Protein AF-0000000074311046 (afdb_homodimer)

Foldseek 3Di:
DPDPDDPPPPPPPPPPPPVPQDAAEAEDEFFAKDKAWDFDPDDFQKKWKWFPPPHTDTAKMAGPVVRDIDGDPQKDQPDPVVRRIRMIMRHTHHQVNFGKMFMDTNNHTDHIYGYHYHHAAEDEEEAQAKDKAWWFDDLPPDWAWKFKDFPRHTAWIAGPVPATDGPDPVQVVFWHADPVCSVVRTGIIIGGRDDQVNFGKMWMAIDVNPDGTVPGIYGYHYHYPPPPPPPPD/DPDPDDPPPPPPPPPPPPVPQDAAEAEDEFFAKDKAWDFDPDDFQKKWKWFPPPHTDTAKMAGPVVRDIDGDPQKDQDDPVVRRIRMIMRHTHHQVNFGKMFMATNNHTDHIYGYHYHHAAEDEEEAQAKDKAWWFDDLPPDWAWKFKDFPRHTAWIAGPVPATDGPDPVQRVFWHADPVCSVVRTGMIIGGRDDQVNFGKMWMAIDVNPDGTVPGIYGYHYDYPPPPPPPPD

Secondary structure (DSSP, 8-state):
----------------------PEEEEEETT--EEE--B--S--SEEEEEEEESS-EEEEEEETTTTEEEE-TTEEE-S-GGGTB--EEESS--GGG-EEEEEEETTEEEEEEEEEEE-PEEEEEETT--EEE--B---SSS--EEEEEETTEEEEEEETTTEEEESSHHHHTTEE--HHHHHHTB-PEEESS--GGG-EEEEEEETTTTEE-BSS-EEEEEE----------/-----------------------EEEEEETT--EEE--B--S--SEEEEEEEESS-EEEEEEETTTTEEEE-TTEEE-S-GGGTB--EEESS--GGG-EEEEEEETTEEEEEEEEEEE-PEEEEEETT--EEE--B---SSS--EEEEEETTEEEEEEETTTEEEESSHHHHTTEE--HHHHHHTB-PEEESS--GGG-EEEEEEETTTTEE-BSS-EEEEEE----------

pLDDT: mean 87.33, std 15.55, range [30.34, 98.06]

InterPro domains:
  IPR003598 Immunoglobulin subtype 2 [SM00408] (29-110)
  IPR003598 Immunoglobulin subtype 2 [SM00408] (126-211)
  IPR003599 Immunoglobulin domain subtype [SM00409] (23-118)
  IPR003599 Immunoglobulin domain subtype [SM00409] (120-223)
  IPR007110 Immunoglobulin-like domain [PS50835] (7-103)
  IPR007110 Immunoglobulin-like domain [PS50835] (108-221)
  IPR013106 Immunoglobulin V-set domain [PF07686] (31-109)
  IPR013106 Immunoglobulin V-set domain [PF07686] (119-222)
  IPR013106 Immunoglobulin V-set domain [SM00406] (33-105)
  IPR013106 Immunoglobulin V-set domain [SM00406] (130-206)
  IPR013783 Immunoglobulin-like fold [G3DSA:2.60.40.10] (27-118)
  IPR013783 Immunoglobulin-like fold [G3DSA:2.60.40.10] (119-232)
  IPR036179 Immunoglobulin-like domain superfamily [SSF48726] (29-107)
  IPR036179 Immunoglobulin-like domain superfamily [SSF48726] (119-220)
  IPR051713 T-cell Activation and Immune Regulation Protein [PTHR25466] (122-226)

Sequence (466 aa):
MKSPLIPDIAVIVSLLTLQCQAFIIREIIVNEPLTLPCTCPGNCSVVQWTRFIPSKALIAEIRTCHSEQHCQERFAVSGDTSRGNFSLTISSVAYNDAGSYRCSCNGTSVTEVKLKVFVPTVVKAFEGENVTLPCYGDTQKDVKDVKWKKAGQKVLLYTHANRSVTTDEASESRFLMSVEGFLDGDLSLHISSVHLSDAGLYRCLIRDESQDGEPRAVLLKVEGKYIPYSNGTMKSPLIPDIAVIVSLLTLQCQAFIIREIIVNEPLTLPCTCPGNCSVVQWTRFIPSKALIAEIRTCHSEQHCQERFAVSGDTSRGNFSLTISSVAYNDAGSYRCSCNGTSVTEVKLKVFVPTVVKAFEGENVTLPCYGDTQKDVKDVKWKKAGQKVLLYTHANRSVTTDEASESRFLMSVEGFLDGDLSLHISSVHLSDAGLYRCLIRDESQDGEPRAVLLKVEGKYIPYSNGT

Solvent-accessible surface area (backbone atoms only — not comparable to full-atom values): 25681 Å² total; per-residue (Å²): 134,84,75,81,77,76,78,81,77,78,76,76,74,75,74,75,71,73,72,73,74,71,70,43,79,44,80,46,48,55,66,37,63,48,73,47,79,36,70,44,78,73,92,55,54,35,39,36,34,32,30,61,32,90,54,77,43,82,44,33,42,36,32,58,86,72,72,42,75,49,56,43,89,59,43,40,74,70,41,59,59,92,76,21,24,59,17,40,30,33,63,49,33,40,53,55,64,37,29,31,34,34,35,22,45,66,82,38,78,71,36,41,35,37,38,46,58,43,73,58,42,70,45,80,44,47,48,58,38,71,46,74,47,73,22,27,48,76,45,87,70,86,49,60,36,41,37,32,26,46,80,85,36,72,50,33,38,33,30,84,88,69,38,64,41,46,71,45,79,85,39,51,87,28,50,41,60,51,69,72,32,39,77,32,8,35,61,30,42,34,34,50,49,35,46,66,81,66,40,42,49,32,35,40,22,30,52,86,64,74,35,72,25,44,51,55,27,35,35,37,45,50,39,76,72,79,69,74,73,72,74,80,120,135,85,77,81,79,75,78,82,76,77,77,77,76,75,72,74,70,73,74,71,76,72,70,43,78,44,79,46,49,55,66,37,62,48,73,48,78,36,70,43,78,72,91,53,55,35,38,36,35,32,29,60,32,90,54,77,42,82,43,32,40,37,32,58,85,72,73,42,76,49,56,42,90,61,44,41,75,71,39,58,57,94,76,21,23,59,17,39,31,32,62,49,34,41,51,54,64,37,29,30,33,35,34,23,44,65,84,39,78,73,37,40,36,36,36,45,55,43,73,58,42,70,44,80,44,48,47,59,39,72,48,73,47,74,23,28,47,76,43,86,69,86,48,60,36,39,38,32,25,46,81,85,38,70,49,33,39,33,32,85,87,67,38,63,42,45,72,47,78,86,38,50,87,28,50,40,60,50,70,71,32,39,76,31,8,35,60,29,42,32,34,50,48,34,47,67,83,65,39,42,49,33,33,40,25,29,53,87,64,74,35,71,24,43,51,57,28,34,34,37,45,49,38,76,71,78,69,74,73,70,74,80,120

Structure (mmCIF, N/CA/C/O backbone):
data_AF-0000000074311046-model_v1
#
loop_
_entity.id
_entity.type
_entity.pdbx_description
1 polymer 'Ig-like domain-containing protein'
#
loop_
_atom_site.group_PDB
_atom_site.id
_atom_site.type_symbol
_atom_site.label_atom_id
_atom_site.label_alt_id
_atom_site.label_comp_id
_atom_site.label_asym_id
_atom_site.label_entity_id
_atom_site.label_seq_id
_atom_site.pdbx_PDB_ins_code
_atom_site.Cartn_x
_atom_site.Cartn_y
_atom_site.Cartn_z
_atom_site.occupancy
_atom_site.B_iso_or_equiv
_atom_site.auth_seq_id
_atom_site.auth_comp_id
_atom_site.auth_asym_id
_atom_site.auth_atom_id
_atom_site.pdbx_PDB_model_num
ATOM 1 N N . MET A 1 1 ? 10.969 70.062 -48.469 1 33.25 1 MET A N 1
ATOM 2 C CA . MET A 1 1 ? 10.016 69.062 -48.094 1 33.25 1 MET A CA 1
ATOM 3 C C . MET A 1 1 ? 10.531 68.25 -46.906 1 33.25 1 MET A C 1
ATOM 5 O O . MET A 1 1 ? 11.539 67.5 -47 1 33.25 1 MET A O 1
ATOM 9 N N . LYS A 1 2 ? 10.398 68.938 -45.656 1 48.09 2 LYS A N 1
ATOM 10 C CA . LYS A 1 2 ? 10.75 68.375 -44.344 1 48.09 2 LYS A CA 1
ATOM 11 C C . LYS A 1 2 ? 10.031 67.062 -44.062 1 48.09 2 LYS A C 1
ATOM 13 O O . LYS A 1 2 ? 8.812 67 -44.188 1 48.09 2 LYS A O 1
ATOM 18 N N . SER A 1 3 ? 10.727 65.938 -44.219 1 47 3 SER A N 1
ATOM 19 C CA . SER A 1 3 ? 10.219 64.625 -43.938 1 47 3 SER A CA 1
ATOM 20 C C . SER A 1 3 ? 9.758 64.5 -42.469 1 47 3 SER A C 1
ATOM 22 O O . SER A 1 3 ? 10.461 64.875 -41.562 1 47 3 SER A O 1
ATOM 24 N N . PRO A 1 4 ? 8.422 64.375 -42.25 1 51.34 4 PRO A N 1
ATOM 25 C CA . PRO A 1 4 ? 7.91 64.25 -40.875 1 51.34 4 PRO A CA 1
ATOM 26 C C . PRO A 1 4 ? 8.5 63 -40.156 1 51.34 4 PRO A C 1
ATOM 28 O O . PRO A 1 4 ? 8.664 61.938 -40.781 1 51.34 4 PRO A O 1
ATOM 31 N N . LEU A 1 5 ? 9.383 63.219 -39.156 1 47.22 5 LEU A N 1
ATOM 32 C CA . LEU A 1 5 ? 9.977 62.25 -38.25 1 47.22 5 LEU A CA 1
ATOM 33 C C . LEU A 1 5 ? 8.898 61.375 -37.625 1 47.22 5 LEU A C 1
ATOM 35 O O . LEU A 1 5 ? 7.898 61.906 -37.125 1 47.22 5 LEU A O 1
ATOM 39 N N . ILE A 1 6 ? 8.703 60.094 -38.094 1 54.41 6 ILE A N 1
ATOM 40 C CA . ILE A 1 6 ? 7.852 59.062 -37.5 1 54.41 6 ILE A CA 1
ATOM 41 C C . ILE A 1 6 ? 8.172 58.938 -36.031 1 54.41 6 ILE A C 1
ATOM 43 O O . ILE A 1 6 ? 9.328 58.75 -35.625 1 54.41 6 ILE A O 1
ATOM 47 N N . PRO A 1 7 ? 7.238 59.344 -35.125 1 48.5 7 PRO A N 1
ATOM 48 C CA . PRO A 1 7 ? 7.508 59.188 -33.719 1 48.5 7 PRO A CA 1
ATOM 49 C C . PRO A 1 7 ? 7.797 57.719 -33.344 1 48.5 7 PRO A C 1
ATOM 51 O O . PRO A 1 7 ? 7.297 56.812 -34 1 48.5 7 PRO A O 1
ATOM 54 N N . ASP A 1 8 ? 8.906 57.375 -32.781 1 50.78 8 ASP A N 1
ATOM 55 C CA . ASP A 1 8 ? 9.32 56.094 -32.219 1 50.78 8 ASP A CA 1
ATOM 56 C C . ASP A 1 8 ? 8.273 55.594 -31.219 1 50.78 8 ASP A C 1
ATOM 58 O O . ASP A 1 8 ? 7.988 56.219 -30.219 1 50.78 8 ASP A O 1
ATOM 62 N N . ILE A 1 9 ? 7.277 54.812 -31.75 1 48.59 9 ILE A N 1
ATOM 63 C CA . ILE A 1 9 ? 6.355 54.125 -30.859 1 48.59 9 ILE A CA 1
ATOM 64 C C . ILE A 1 9 ? 7.141 53.188 -29.938 1 48.59 9 ILE A C 1
ATOM 66 O O . ILE A 1 9 ? 7.773 52.219 -30.406 1 48.59 9 ILE A O 1
ATOM 70 N N . ALA A 1 10 ? 7.512 53.562 -28.75 1 48.59 10 ALA A N 1
ATOM 71 C CA . ALA A 1 10 ? 8 52.656 -27.703 1 48.59 10 ALA A CA 1
ATOM 72 C C . ALA A 1 10 ? 6.984 51.562 -27.391 1 48.59 10 ALA A C 1
ATOM 74 O O . ALA A 1 10 ? 5.902 51.844 -26.875 1 48.59 10 ALA A O 1
ATOM 75 N N . VAL A 1 11 ? 7.016 50.406 -28.062 1 48.12 11 VAL A N 1
ATOM 76 C CA . VAL A 1 11 ? 6.258 49.219 -27.656 1 48.12 11 VAL A CA 1
ATOM 77 C C . VAL A 1 11 ? 6.695 48.781 -26.266 1 48.12 11 VAL A C 1
ATOM 79 O O . VAL A 1 11 ? 7.836 48.344 -26.078 1 48.12 11 VAL A O 1
ATOM 82 N N . ILE A 1 12 ? 6.09 49.375 -25.281 1 47.66 12 ILE A N 1
ATOM 83 C CA . ILE A 1 12 ? 6.305 48.812 -23.953 1 47.66 12 ILE A CA 1
ATOM 84 C C . ILE A 1 12 ? 5.801 47.344 -23.922 1 47.66 12 ILE A C 1
ATOM 86 O O . ILE A 1 12 ? 4.602 47.125 -24.047 1 47.66 12 ILE A O 1
ATOM 90 N N . VAL A 1 13 ? 6.57 46.375 -24.297 1 48.84 13 VAL A N 1
ATOM 91 C CA . VAL A 1 13 ? 6.27 44.969 -24 1 48.84 13 VAL A CA 1
ATOM 92 C C . VAL A 1 13 ? 6.148 44.781 -22.5 1 48.84 13 VAL A C 1
ATOM 94 O O . VAL A 1 13 ? 7.137 44.906 -21.766 1 48.84 13 VAL A O 1
ATOM 97 N N . SER A 1 14 ? 5 45.062 -21.906 1 46.53 14 SER A N 1
ATOM 98 C CA . SER A 1 14 ? 4.785 44.594 -20.547 1 46.53 14 SER A CA 1
ATOM 99 C C . SER A 1 14 ? 5 43.094 -20.438 1 46.53 14 SER A C 1
ATOM 101 O O . SER A 1 14 ? 4.219 42.312 -20.984 1 46.53 14 SER A O 1
ATOM 103 N N . LEU A 1 15 ? 6.207 42.688 -20.281 1 44.47 15 LEU A N 1
ATOM 104 C CA . LEU A 1 15 ? 6.414 41.312 -19.875 1 44.47 15 LEU A CA 1
ATOM 105 C C . LEU A 1 15 ? 5.578 40.969 -18.641 1 44.47 15 LEU A C 1
ATOM 107 O O . LEU A 1 15 ? 5.895 41.406 -17.531 1 44.47 15 LEU A O 1
ATOM 111 N N . LEU A 1 16 ? 4.281 40.781 -18.781 1 44.44 16 LEU A N 1
ATOM 112 C CA . LEU A 1 16 ? 3.582 40.094 -17.719 1 44.44 16 LEU A CA 1
ATOM 113 C C . LEU A 1 16 ? 4.379 38.875 -17.25 1 44.44 16 LEU A C 1
ATOM 115 O O . LEU A 1 16 ? 4.496 37.875 -17.984 1 44.44 16 LEU A O 1
ATOM 119 N N . THR A 1 17 ? 5.441 39.125 -16.516 1 48.66 17 THR A N 1
ATOM 120 C CA . THR A 1 17 ? 6.047 37.969 -15.859 1 48.66 17 THR A CA 1
ATOM 121 C C . THR A 1 17 ? 4.992 37.156 -15.109 1 48.66 17 THR A C 1
ATOM 123 O O . THR A 1 17 ? 4.363 37.656 -14.18 1 48.66 17 THR A O 1
ATOM 126 N N . LEU A 1 18 ? 4.176 36.375 -15.781 1 48.62 18 LEU A N 1
ATOM 127 C CA . LEU A 1 18 ? 3.479 35.312 -15.07 1 48.62 18 LEU A CA 1
ATOM 128 C C . LEU A 1 18 ? 4.398 34.625 -14.055 1 48.62 18 LEU A C 1
ATOM 130 O O . LEU A 1 18 ? 5.324 33.906 -14.43 1 48.62 18 LEU A O 1
ATOM 134 N N . GLN A 1 19 ? 4.734 35.312 -12.969 1 48.91 19 GLN A N 1
ATOM 135 C CA . GLN A 1 19 ? 5.422 34.625 -11.883 1 48.91 19 GLN A CA 1
ATOM 136 C C . GLN A 1 19 ? 4.809 33.25 -11.617 1 48.91 19 GLN A C 1
ATOM 138 O O . GLN A 1 19 ? 3.662 33.156 -11.18 1 48.91 19 GLN A O 1
ATOM 143 N N . CYS A 1 20 ? 5.023 32.344 -12.398 1 52.97 20 CYS A N 1
ATOM 144 C CA . CYS A 1 20 ? 4.629 30.953 -12.117 1 52.97 20 CYS A CA 1
ATOM 145 C C . CYS A 1 20 ? 5.012 30.562 -10.688 1 52.97 20 CYS A C 1
ATOM 147 O O . CYS A 1 20 ? 6.195 30.469 -10.367 1 52.97 20 CYS A O 1
ATOM 149 N N . GLN A 1 21 ? 4.352 31.125 -9.672 1 59.69 21 GLN A N 1
ATOM 150 C CA . GLN A 1 21 ? 4.617 30.672 -8.305 1 59.69 21 GLN A CA 1
ATOM 151 C C . GLN A 1 21 ? 4.812 29.156 -8.25 1 59.69 21 GLN A C 1
ATOM 153 O O . GLN A 1 21 ? 4 28.406 -8.789 1 59.69 21 GLN A O 1
ATOM 158 N N . ALA A 1 22 ? 5.977 28.703 -8.109 1 67.06 22 ALA A N 1
ATOM 159 C CA . ALA A 1 22 ? 6.379 27.297 -8.07 1 67.06 22 ALA A CA 1
ATOM 160 C C . ALA A 1 22 ? 5.664 26.562 -6.941 1 67.06 22 ALA A C 1
ATOM 162 O O . ALA A 1 22 ? 5.523 27.078 -5.836 1 67.06 22 ALA A O 1
ATOM 163 N N . PHE A 1 23 ? 4.789 25.578 -7.188 1 81.31 23 PHE A N 1
ATOM 164 C CA . PHE A 1 23 ? 4.145 24.688 -6.234 1 81.31 23 PHE A CA 1
ATOM 165 C C . PHE A 1 23 ? 5.168 23.797 -5.543 1 81.31 23 PHE A C 1
ATOM 167 O O . PHE A 1 23 ? 6.145 23.375 -6.168 1 81.31 23 PHE A O 1
ATOM 174 N N . ILE A 1 24 ? 5.238 23.953 -4.246 1 90.62 24 ILE A N 1
ATOM 175 C CA . ILE A 1 24 ? 6.066 23.062 -3.434 1 90.62 24 ILE A CA 1
ATOM 176 C C . ILE A 1 24 ? 5.305 21.781 -3.137 1 90.62 24 ILE A C 1
ATOM 178 O O . ILE A 1 24 ? 4.102 21.812 -2.865 1 90.62 24 ILE A O 1
ATOM 182 N N . ILE A 1 25 ? 5.93 20.641 -3.404 1 92.19 25 ILE A N 1
ATOM 183 C CA . ILE A 1 25 ? 5.328 19.359 -3.062 1 92.19 25 ILE A CA 1
ATOM 184 C C . ILE A 1 25 ? 5.824 18.906 -1.69 1 92.19 25 ILE A C 1
ATOM 186 O O . ILE A 1 25 ? 7.027 18.906 -1.425 1 92.19 25 ILE A O 1
ATOM 190 N N . ARG A 1 26 ? 4.914 18.609 -0.817 1 94.69 26 ARG A N 1
ATOM 191 C CA . ARG A 1 26 ? 5.219 18.047 0.498 1 94.69 26 ARG A CA 1
ATOM 192 C C . ARG A 1 26 ? 4.621 16.656 0.659 1 94.69 26 ARG A C 1
ATOM 194 O O . ARG A 1 26 ? 3.445 16.438 0.358 1 94.69 26 ARG A O 1
ATOM 201 N N . GLU A 1 27 ? 5.473 15.711 1.068 1 91.5 27 GLU A N 1
ATOM 202 C CA . GLU A 1 27 ? 5.012 14.344 1.308 1 91.5 27 GLU A CA 1
ATOM 203 C C . GLU A 1 27 ? 5.102 13.984 2.787 1 91.5 27 GLU A C 1
ATOM 205 O O . GLU A 1 27 ? 6.066 14.344 3.465 1 91.5 27 GLU A O 1
ATOM 210 N N . ILE A 1 28 ? 4.012 13.312 3.27 1 94.5 28 ILE A N 1
ATOM 211 C CA . ILE A 1 28 ? 3.977 12.93 4.676 1 94.5 28 ILE A CA 1
ATOM 212 C C . ILE A 1 28 ? 3.141 11.664 4.844 1 94.5 28 ILE A C 1
ATOM 214 O O . ILE A 1 28 ? 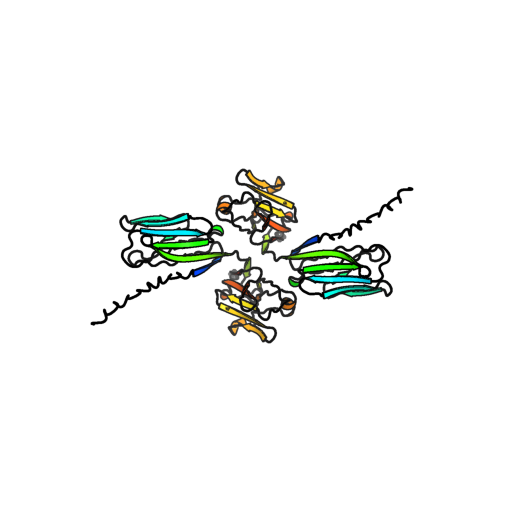2.289 11.359 4.004 1 94.5 28 ILE A O 1
ATOM 218 N N . ILE A 1 29 ? 3.439 10.867 5.816 1 94.5 29 ILE A N 1
ATOM 219 C CA . ILE A 1 29 ? 2.596 9.719 6.129 1 94.5 29 ILE A CA 1
ATOM 220 C C . ILE A 1 29 ? 1.445 10.148 7.035 1 94.5 29 ILE A C 1
ATOM 222 O O . ILE A 1 29 ? 1.534 11.18 7.711 1 94.5 29 ILE A O 1
ATOM 226 N N . VAL A 1 30 ? 0.422 9.391 7.055 1 96.62 30 VAL A N 1
ATOM 227 C CA . VAL A 1 30 ? -0.737 9.68 7.895 1 96.62 30 VAL A CA 1
ATOM 228 C C . VAL A 1 30 ? -0.317 9.719 9.359 1 96.62 30 VAL A C 1
ATOM 230 O O . VAL A 1 30 ? 0.633 9.039 9.758 1 96.62 30 VAL A O 1
ATOM 233 N N . ASN A 1 31 ? -1.018 10.547 10.172 1 95.06 31 ASN A N 1
ATOM 234 C CA . ASN A 1 31 ? -0.972 10.617 11.625 1 95.06 31 ASN A CA 1
ATOM 235 C C . ASN A 1 31 ? 0.316 11.281 12.109 1 95.06 31 ASN A C 1
ATOM 237 O O . ASN A 1 31 ? 0.605 11.273 13.312 1 95.06 31 ASN A O 1
ATOM 241 N N . GLU A 1 32 ? 1.146 11.766 11.219 1 94.88 32 GLU A N 1
ATOM 242 C CA . GLU A 1 32 ? 2.336 12.523 11.594 1 94.88 32 GLU A CA 1
ATOM 243 C C . GLU A 1 32 ? 2.08 14.023 11.516 1 94.88 32 GLU A C 1
ATOM 245 O O . GLU A 1 32 ? 1.225 14.477 10.75 1 94.88 32 GLU A O 1
ATOM 250 N N . PRO A 1 33 ? 2.771 14.781 12.336 1 96.62 33 PRO A N 1
ATOM 251 C CA . PRO A 1 33 ? 2.627 16.234 12.242 1 96.62 33 PRO A CA 1
ATOM 252 C C . PRO A 1 33 ? 3.355 16.828 11.039 1 96.62 33 PRO A C 1
ATOM 254 O O . PRO A 1 33 ? 4.285 16.219 10.508 1 96.62 33 PRO A O 1
ATOM 257 N N . LEU A 1 34 ? 2.891 18.062 10.648 1 96.81 34 LEU A N 1
ATOM 258 C CA . LEU A 1 34 ? 3.484 18.719 9.492 1 96.81 34 LEU A CA 1
ATOM 259 C C . LEU A 1 34 ? 3.332 20.234 9.602 1 96.81 34 LEU A C 1
ATOM 261 O O . LEU A 1 34 ? 2.33 20.734 10.125 1 96.81 34 LEU A O 1
ATOM 265 N N . THR A 1 35 ? 4.332 20.906 9.125 1 97 35 THR A N 1
ATOM 266 C CA . THR A 1 35 ? 4.242 22.359 9.047 1 97 35 THR A CA 1
ATOM 267 C C . THR A 1 35 ? 4.422 22.844 7.613 1 97 35 THR A C 1
ATOM 269 O O . THR A 1 35 ? 5.363 22.438 6.93 1 97 35 THR A O 1
ATOM 272 N N . LEU A 1 36 ? 3.52 23.625 7.156 1 96.31 36 LEU A N 1
ATOM 273 C CA . LEU A 1 36 ? 3.607 24.281 5.859 1 96.31 36 LEU A CA 1
ATOM 274 C C . LEU A 1 36 ? 4.082 25.719 6.016 1 96.31 36 LEU A C 1
ATOM 276 O O . LEU A 1 36 ? 3.408 26.531 6.652 1 96.31 36 LEU A O 1
ATOM 280 N N . PRO A 1 37 ? 5.156 26.062 5.41 1 94.88 37 PRO A N 1
ATOM 281 C CA . PRO A 1 37 ? 5.727 27.391 5.629 1 94.88 37 PRO A CA 1
ATOM 282 C C . PRO A 1 37 ? 5 28.469 4.84 1 94.88 37 PRO A C 1
ATOM 284 O O . PRO A 1 37 ? 4.547 28.234 3.717 1 94.88 37 PRO A O 1
ATOM 287 N N . CYS A 1 38 ? 4.926 29.641 5.477 1 94.94 38 CYS A N 1
ATOM 288 C CA . CYS A 1 38 ? 4.395 30.844 4.84 1 94.94 38 CYS A CA 1
ATOM 289 C C . CYS A 1 38 ? 4.926 32.094 5.516 1 94.94 38 CYS A C 1
ATOM 291 O O . CYS A 1 38 ? 4.781 32.281 6.727 1 94.94 38 CYS A O 1
ATOM 293 N N . THR A 1 39 ? 5.555 32.938 4.73 1 93.69 39 THR A N 1
ATOM 294 C CA . THR A 1 39 ? 6.043 34.219 5.207 1 93.69 39 THR A CA 1
ATOM 295 C C . THR A 1 39 ? 5.422 35.375 4.406 1 93.69 39 THR A C 1
ATOM 297 O O . THR A 1 39 ? 5.488 35.375 3.176 1 93.69 39 THR A O 1
ATOM 300 N N . CYS A 1 40 ? 4.781 36.156 5.152 1 91.12 40 CYS A N 1
ATOM 301 C CA . CYS A 1 40 ? 4.156 37.312 4.516 1 91.12 40 CYS A CA 1
ATOM 302 C C . CYS A 1 40 ? 5.012 38.562 4.684 1 91.12 40 CYS A C 1
ATOM 304 O O . CYS A 1 40 ? 5.43 38.906 5.797 1 91.12 40 CYS A O 1
ATOM 306 N N . PRO A 1 41 ? 5.25 39.188 3.529 1 84.19 41 PRO A N 1
ATOM 307 C CA . PRO A 1 41 ? 6.047 40.406 3.611 1 84.19 41 PRO A CA 1
ATOM 308 C C . PRO A 1 41 ? 5.246 41.594 4.145 1 84.19 41 PRO A C 1
ATOM 310 O O . PRO A 1 41 ? 4.051 41.719 3.865 1 84.19 41 PRO A O 1
ATOM 313 N N . GLY A 1 42 ? 5.852 42.406 4.863 1 79.88 42 GLY A N 1
ATOM 314 C CA . GLY A 1 42 ? 5.27 43.656 5.312 1 79.88 42 GLY A CA 1
ATOM 315 C C . GLY A 1 42 ? 4.172 43.469 6.344 1 79.88 42 GLY A C 1
ATOM 316 O O . GLY A 1 42 ? 4.145 42.469 7.051 1 79.88 42 GLY A O 1
ATOM 317 N N . ASN A 1 43 ? 3.389 44.625 6.473 1 78.88 43 ASN A N 1
ATOM 318 C CA . ASN A 1 43 ? 2.252 44.594 7.387 1 78.88 43 ASN A CA 1
ATOM 319 C C . ASN A 1 43 ? 1.031 43.938 6.746 1 78.88 43 ASN A C 1
ATOM 321 O O . ASN A 1 43 ? 0.505 44.438 5.75 1 78.88 43 ASN A O 1
ATOM 325 N N . CYS A 1 44 ? 0.785 42.719 7.184 1 83.88 44 CYS A N 1
ATOM 326 C CA . CYS A 1 44 ? -0.363 41.969 6.645 1 83.88 44 CYS A CA 1
ATOM 327 C C . CYS A 1 44 ? -1.528 42 7.625 1 83.88 44 CYS A C 1
ATOM 329 O O . CYS A 1 44 ? -1.398 41.531 8.758 1 83.88 44 CYS A O 1
ATOM 331 N N . SER A 1 45 ? -2.639 42.594 7.172 1 87.94 45 SER A N 1
ATOM 332 C CA . SER A 1 45 ? -3.809 42.688 8.039 1 87.94 45 SER A CA 1
ATOM 333 C C . SER A 1 45 ? -4.574 41.375 8.078 1 87.94 45 SER A C 1
ATOM 335 O O . SER A 1 45 ? -5.152 41 9.102 1 87.94 45 SER A O 1
ATOM 337 N N . VAL A 1 46 ? -4.578 40.688 6.902 1 93.38 46 VAL A N 1
ATOM 338 C CA . VAL A 1 46 ? -5.336 39.438 6.832 1 93.38 46 VAL A CA 1
ATOM 339 C C . VAL A 1 46 ? -4.488 38.375 6.16 1 93.38 46 VAL A C 1
ATOM 341 O O . VAL A 1 46 ? -3.928 38.594 5.082 1 93.38 46 VAL A O 1
ATOM 344 N N . VAL A 1 47 ? -4.363 37.219 6.828 1 94.5 47 VAL A N 1
ATOM 345 C CA . VAL A 1 47 ? -3.699 36.062 6.266 1 94.5 47 VAL A CA 1
ATOM 346 C C . VAL A 1 47 ? -4.668 34.875 6.238 1 94.5 47 VAL A C 1
ATOM 348 O O . VAL A 1 47 ? -5.367 34.625 7.219 1 94.5 47 VAL A O 1
ATOM 351 N N . GLN A 1 48 ? -4.672 34.188 5.047 1 96.25 48 GLN A N 1
ATOM 352 C CA . GLN A 1 48 ? -5.594 33.062 4.895 1 96.25 48 GLN A CA 1
ATOM 353 C C . GLN A 1 48 ? -4.871 31.828 4.371 1 96.25 48 GLN A C 1
ATOM 355 O O . GLN A 1 48 ? -4.059 31.922 3.451 1 96.25 48 GLN A O 1
ATOM 360 N N . TRP A 1 49 ? -5.109 30.75 5.059 1 96.81 49 TRP A N 1
ATOM 361 C CA . TRP A 1 49 ? -4.793 29.438 4.508 1 96.81 49 TRP A CA 1
ATOM 362 C C . TRP A 1 49 ? -6.039 28.766 3.934 1 96.81 49 TRP A C 1
ATOM 364 O O . TRP A 1 49 ? -7.043 28.609 4.633 1 96.81 49 TRP A O 1
ATOM 374 N N . THR A 1 50 ? -5.922 28.391 2.654 1 97.31 50 THR A N 1
ATOM 375 C CA . THR A 1 50 ? -7.035 27.719 1.982 1 97.31 50 THR A CA 1
ATOM 376 C C . THR A 1 50 ? -6.57 26.438 1.297 1 97.31 50 THR A C 1
ATOM 378 O O . THR A 1 50 ? -5.457 26.375 0.77 1 97.31 50 THR A O 1
ATOM 381 N N . ARG A 1 51 ? -7.363 25.422 1.393 1 96.5 51 ARG A N 1
ATOM 382 C CA . ARG A 1 51 ? -7.223 24.266 0.517 1 96.5 51 ARG A CA 1
ATOM 383 C C . ARG A 1 51 ? -8.117 24.406 -0.709 1 96.5 51 ARG A C 1
ATOM 385 O O . ARG A 1 51 ? -9.344 24.469 -0.585 1 96.5 51 ARG A O 1
ATOM 392 N N . PHE A 1 52 ? -7.465 24.328 -1.867 1 95.19 52 PHE A N 1
ATOM 393 C CA . PHE A 1 52 ? -8.297 24.641 -3.025 1 95.19 52 PHE A CA 1
ATOM 394 C C . PHE A 1 52 ? -8.438 23.422 -3.93 1 95.19 52 PHE A C 1
ATOM 396 O O . PHE A 1 52 ? -9.234 23.422 -4.871 1 95.19 52 PHE A O 1
ATOM 403 N N . ILE A 1 53 ? -7.629 22.438 -3.668 1 92.75 53 ILE A N 1
ATOM 404 C CA . ILE A 1 53 ? -7.816 21.109 -4.227 1 92.75 53 ILE A CA 1
ATOM 405 C C . ILE A 1 53 ? -7.875 20.078 -3.1 1 92.75 53 ILE A C 1
ATOM 407 O O . ILE A 1 53 ? -6.996 20.047 -2.238 1 92.75 53 ILE A O 1
ATOM 411 N N . PRO A 1 54 ? -8.922 19.203 -3.188 1 91.12 54 PRO A N 1
ATOM 412 C CA . PRO A 1 54 ? -9.93 18.938 -4.215 1 91.12 54 PRO A CA 1
ATOM 413 C C . PRO A 1 54 ? -11.094 19.922 -4.18 1 91.12 54 PRO A C 1
ATOM 415 O O . PRO A 1 54 ? -11.82 20.062 -5.172 1 91.12 54 PRO A O 1
ATOM 418 N N . SER A 1 55 ? -11.422 20.5 -2.977 1 88.75 55 SER A N 1
ATOM 419 C CA . SER A 1 55 ? -12.477 21.516 -2.848 1 88.75 55 SER A CA 1
ATOM 420 C C . SER A 1 55 ? -12 22.688 -2.012 1 88.75 55 SER A C 1
ATOM 422 O O . SER A 1 55 ? -11.141 22.547 -1.14 1 88.75 55 SER A O 1
ATOM 424 N N . LYS A 1 56 ? -12.641 23.75 -2.33 1 92.81 56 LYS A N 1
ATOM 425 C CA . LYS A 1 56 ? -12.242 24.969 -1.627 1 92.81 56 LYS A CA 1
ATOM 426 C C . LYS A 1 56 ? -12.695 24.938 -0.17 1 92.81 56 LYS A C 1
ATOM 428 O O . LYS A 1 56 ? -13.859 24.672 0.116 1 92.81 56 LYS A O 1
ATOM 433 N N . ALA A 1 57 ? -11.75 25.094 0.698 1 94 57 ALA A N 1
ATOM 434 C CA . ALA A 1 57 ? -12.023 25.156 2.131 1 94 57 ALA A CA 1
ATOM 435 C C . ALA A 1 57 ? -11.086 26.125 2.834 1 94 57 ALA A C 1
ATOM 437 O O . ALA A 1 57 ? -9.883 26.125 2.588 1 94 57 ALA A O 1
ATOM 438 N N . LEU A 1 58 ? -11.672 27.047 3.646 1 96.38 58 LEU A N 1
ATOM 439 C CA . LEU A 1 58 ? -10.859 27.922 4.492 1 96.38 58 LEU A CA 1
ATOM 440 C C . LEU A 1 58 ? -10.328 27.156 5.699 1 96.38 58 LEU A C 1
ATOM 442 O O . LEU A 1 58 ? -11.102 26.703 6.543 1 96.38 58 LEU A O 1
ATOM 446 N N . ILE A 1 59 ? -9.078 27.031 5.711 1 96.94 59 ILE A N 1
ATOM 447 C CA . ILE A 1 59 ? -8.438 26.219 6.746 1 96.94 59 ILE A CA 1
ATOM 448 C C . ILE A 1 59 ? -8.117 27.094 7.953 1 96.94 59 ILE A C 1
ATOM 450 O O . ILE A 1 5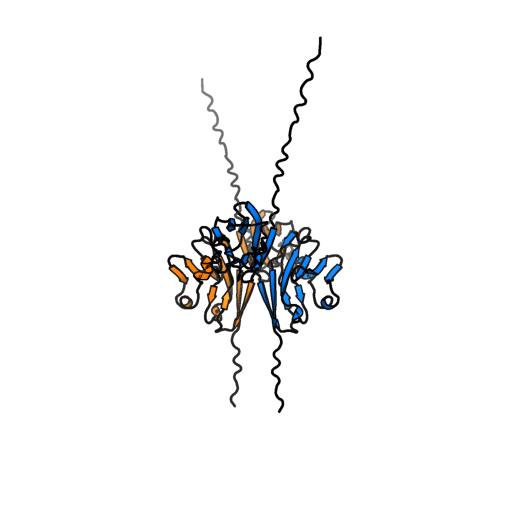9 ? -8.352 26.703 9.094 1 96.94 59 ILE A O 1
ATOM 454 N N . ALA A 1 60 ? -7.559 28.281 7.688 1 96.12 60 ALA A N 1
ATOM 455 C CA . ALA A 1 60 ? -7.191 29.219 8.75 1 96.12 60 ALA A CA 1
ATOM 456 C C . ALA A 1 60 ? -7.273 30.656 8.258 1 96.12 60 ALA A C 1
ATOM 458 O O . ALA A 1 60 ? -7.043 30.938 7.074 1 96.12 60 ALA A O 1
ATOM 459 N N . GLU A 1 61 ? -7.617 31.531 9.18 1 95.44 61 GLU A N 1
ATOM 460 C CA . GLU A 1 61 ? -7.652 32.969 8.922 1 95.44 61 GLU A CA 1
ATOM 461 C C . GLU A 1 61 ? -7.145 33.75 10.133 1 95.44 61 GLU A C 1
ATOM 463 O O . GLU A 1 61 ? -7.562 33.5 11.266 1 95.44 61 GLU A O 1
ATOM 468 N N . ILE A 1 62 ? -6.273 34.625 9.844 1 91.44 62 ILE A N 1
ATOM 469 C CA . ILE A 1 62 ? -5.711 35.469 10.875 1 91.44 62 ILE A CA 1
ATOM 470 C C . ILE A 1 62 ? -5.973 36.938 10.523 1 91.44 62 ILE A C 1
ATOM 472 O O . ILE A 1 62 ? -5.656 37.375 9.414 1 91.44 62 ILE A O 1
ATOM 476 N N . ARG A 1 63 ? -6.574 37.562 11.445 1 90 63 ARG A N 1
ATOM 477 C CA . ARG A 1 63 ? -6.723 39.031 11.359 1 90 63 ARG A CA 1
ATOM 478 C C . ARG A 1 63 ? -5.852 39.719 12.391 1 90 63 ARG A C 1
ATOM 480 O O . ARG A 1 63 ? -6.117 39.656 13.594 1 90 63 ARG A O 1
ATOM 487 N N . THR A 1 64 ? -4.812 40.281 11.945 1 81.31 64 THR A N 1
ATOM 488 C CA . THR A 1 64 ? -3.787 40.844 12.828 1 81.31 64 THR A CA 1
ATOM 489 C C . THR A 1 64 ? -4.297 42.062 13.562 1 81.31 64 THR A C 1
ATOM 491 O O . THR A 1 64 ? -3.9 42.344 14.695 1 81.31 64 THR A O 1
ATOM 494 N N . CYS A 1 65 ? -5.18 42.844 12.922 1 77.19 65 CYS A N 1
ATOM 495 C CA . CYS A 1 65 ? -5.684 44.094 13.516 1 77.19 65 CYS A CA 1
ATOM 496 C C . CYS A 1 65 ? -6.508 43.812 14.766 1 77.19 65 CYS A C 1
ATOM 498 O O . CYS A 1 65 ? -6.488 44.562 15.719 1 77.19 65 CYS A O 1
ATOM 500 N N . HIS A 1 66 ? -7.172 42.625 14.789 1 73.81 66 HIS A N 1
ATOM 501 C CA . HIS A 1 66 ? -8.039 42.281 15.914 1 73.81 66 HIS A CA 1
ATOM 502 C C . HIS A 1 66 ? -7.473 41.125 16.719 1 73.81 66 HIS A C 1
ATOM 504 O O . HIS A 1 66 ? -8.117 40.625 17.656 1 73.81 66 HIS A O 1
ATOM 510 N N . SER A 1 67 ? -6.293 40.719 16.406 1 76.94 67 SER A N 1
ATOM 511 C CA . SER A 1 67 ? -5.66 39.562 17.062 1 76.94 67 SER A CA 1
ATOM 512 C C . SER A 1 67 ? -6.594 38.375 17.094 1 76.94 67 SER A C 1
ATOM 514 O O . SER A 1 67 ? -6.754 37.719 18.125 1 76.94 67 SER A O 1
ATOM 516 N N . GLU A 1 68 ? -7.406 38.188 16.031 1 85.31 68 GLU A N 1
ATOM 517 C CA . GLU A 1 68 ? -8.336 37.094 15.914 1 85.31 68 GLU A CA 1
ATOM 518 C C . GLU A 1 68 ? -7.785 36 14.992 1 85.31 68 GLU A C 1
ATOM 520 O O . GLU A 1 68 ? -7.16 36.312 13.969 1 85.31 68 GLU A O 1
ATOM 525 N N . GLN A 1 69 ? -7.816 34.781 15.539 1 86.31 69 GLN A N 1
ATOM 526 C CA . GLN A 1 69 ? -7.41 33.656 14.703 1 86.31 69 GLN A CA 1
ATOM 527 C C . GLN A 1 69 ? -8.469 32.562 14.711 1 86.31 69 GLN A C 1
ATOM 529 O O . GLN A 1 69 ? -9.031 32.25 15.758 1 86.31 69 GLN A O 1
ATOM 534 N N . HIS A 1 70 ? -8.852 32.125 13.5 1 90.94 70 HIS A N 1
ATOM 535 C CA . HIS A 1 70 ? -9.734 30.984 13.328 1 90.94 70 HIS A CA 1
ATOM 536 C C . HIS A 1 70 ? -9.023 29.859 12.594 1 90.94 70 HIS A C 1
ATOM 538 O O . HIS A 1 70 ? -8.422 30.078 11.539 1 90.94 70 HIS A O 1
ATOM 544 N N . CYS A 1 71 ? -9.031 28.688 13.211 1 91.94 71 CYS A N 1
ATOM 545 C CA . CYS A 1 71 ? -8.43 27.516 12.594 1 91.94 71 CYS A CA 1
ATOM 546 C C . CYS A 1 71 ? -9.352 26.312 12.719 1 91.94 71 CYS A C 1
ATOM 548 O O . CYS A 1 71 ? -10 26.125 13.75 1 91.94 71 CYS A O 1
ATOM 550 N N . GLN A 1 72 ? -9.422 25.516 11.695 1 91.88 72 GLN A N 1
ATOM 551 C CA . GLN A 1 72 ? -10.086 24.234 11.812 1 91.88 72 GLN A CA 1
ATOM 552 C C . GLN A 1 72 ? -9.383 23.328 12.828 1 91.88 72 GLN A C 1
ATOM 554 O O . GLN A 1 72 ? -8.227 23.578 13.18 1 91.88 72 GLN A O 1
ATOM 559 N N . GLU A 1 73 ? -10.133 22.312 13.266 1 90.44 73 GLU A N 1
ATOM 560 C CA . GLU A 1 73 ? -9.547 21.344 14.188 1 90.44 73 GLU A CA 1
ATOM 561 C C . GLU A 1 73 ? -8.281 20.719 13.602 1 90.44 73 GLU A C 1
ATOM 563 O O . GLU A 1 73 ? -8.195 20.516 12.383 1 90.44 73 GLU A O 1
ATOM 568 N N . ARG A 1 74 ? -7.23 20.484 14.422 1 93.94 74 ARG A N 1
ATOM 569 C CA . ARG A 1 74 ? -5.953 19.844 14.125 1 93.94 74 ARG A CA 1
ATOM 570 C C . ARG A 1 74 ? -4.992 20.812 13.453 1 93.94 74 ARG A C 1
ATOM 572 O O . ARG A 1 74 ? -3.82 20.5 13.25 1 93.94 74 ARG A O 1
ATOM 579 N N . PHE A 1 75 ? -5.594 22.031 13.016 1 95.75 75 PHE A N 1
ATOM 580 C CA . PHE A 1 75 ? -4.754 23.031 12.352 1 95.75 75 PHE A CA 1
ATOM 581 C C . PHE A 1 75 ? -4.465 24.188 13.289 1 95.75 75 PHE A C 1
ATOM 583 O O . PHE A 1 75 ? -5.309 24.562 14.109 1 95.75 75 PHE A O 1
ATOM 590 N N . ALA A 1 76 ? -3.229 24.766 13.125 1 94.69 76 ALA A N 1
ATOM 591 C CA . ALA A 1 76 ? -2.838 25.938 13.906 1 94.69 76 ALA A CA 1
ATOM 592 C C . ALA A 1 76 ? -1.792 26.766 13.172 1 94.69 76 ALA A C 1
ATOM 594 O O . ALA A 1 76 ? -0.948 26.219 12.453 1 94.69 76 ALA A O 1
ATOM 595 N N . VAL A 1 77 ? -1.9 28.031 13.305 1 92 77 VAL A N 1
ATOM 596 C CA . VAL A 1 77 ? -0.837 28.891 12.805 1 92 77 VAL A CA 1
ATOM 597 C C . VAL A 1 77 ? 0.271 29 13.852 1 92 77 VAL A C 1
ATOM 599 O O . VAL A 1 77 ? 0.03 29.438 14.984 1 92 77 VAL A O 1
ATOM 602 N N . SER A 1 78 ? 1.496 28.516 13.594 1 85.94 78 SER A N 1
ATOM 603 C CA . SER A 1 78 ? 2.525 28.328 14.609 1 85.94 78 SER A CA 1
ATOM 604 C C . SER A 1 78 ? 3.721 29.234 14.375 1 85.94 78 SER A C 1
ATOM 606 O O . SER A 1 78 ? 4.652 29.281 15.18 1 85.94 78 SER A O 1
ATOM 608 N N . GLY A 1 79 ? 3.83 30.078 13.461 1 85.19 79 GLY A N 1
ATOM 609 C CA . GLY A 1 79 ? 4.98 30.938 13.266 1 85.19 79 GLY A CA 1
ATOM 610 C C . GLY A 1 79 ? 4.875 32.25 14.023 1 85.19 79 GLY A C 1
ATOM 611 O O . GLY A 1 79 ? 3.859 32.531 14.664 1 85.19 79 GLY A O 1
ATOM 612 N N . ASP A 1 80 ? 6.082 32.969 14.188 1 88.81 80 ASP A N 1
ATOM 613 C CA . ASP A 1 80 ? 6.094 34.312 14.75 1 88.81 80 ASP A CA 1
ATOM 614 C C . ASP A 1 80 ? 5.41 35.312 13.82 1 88.81 80 ASP A C 1
ATOM 616 O O . ASP A 1 80 ? 6.039 35.844 12.906 1 88.81 80 ASP A O 1
ATOM 620 N N . THR A 1 81 ? 4.129 35.531 14.102 1 87.12 81 THR A N 1
ATOM 621 C CA . THR A 1 81 ? 3.322 36.375 13.203 1 87.12 81 THR A CA 1
ATOM 622 C C . THR A 1 81 ? 3.801 37.812 13.211 1 87.12 81 THR A C 1
ATOM 624 O O . THR A 1 81 ? 3.602 38.531 12.234 1 87.12 81 THR A O 1
ATOM 627 N N . SER A 1 82 ? 4.406 38.25 14.289 1 86.56 82 SER A N 1
ATOM 628 C CA . SER A 1 82 ? 4.926 39.594 14.367 1 86.56 82 SER A CA 1
ATOM 629 C C . SER A 1 82 ? 6.09 39.812 13.398 1 86.56 82 SER A C 1
ATOM 631 O O . SER A 1 82 ? 6.391 40.938 13.016 1 86.56 82 SER A O 1
ATOM 633 N N . ARG A 1 83 ? 6.672 38.625 13.086 1 89.31 83 ARG A N 1
ATOM 634 C CA . ARG A 1 83 ? 7.793 38.688 12.156 1 89.31 83 ARG A CA 1
ATOM 635 C C . ARG A 1 83 ? 7.375 38.25 10.758 1 89.31 83 ARG A C 1
ATOM 637 O O . ARG A 1 83 ? 8.227 37.938 9.914 1 89.31 83 ARG A O 1
ATOM 644 N N . GLY A 1 84 ? 6.109 38.062 10.586 1 91.5 84 GLY A N 1
ATOM 645 C CA . GLY A 1 84 ? 5.59 37.781 9.258 1 91.5 84 GLY A CA 1
ATOM 646 C C . GLY A 1 84 ? 5.52 36.281 8.977 1 91.5 84 GLY A C 1
ATOM 647 O O . GLY A 1 84 ? 5.246 35.875 7.844 1 91.5 84 GLY A O 1
ATOM 648 N N . ASN A 1 85 ? 5.77 35.406 9.984 1 94.06 85 ASN A N 1
ATOM 649 C CA . ASN A 1 85 ? 5.703 33.969 9.812 1 94.06 85 ASN A CA 1
ATOM 650 C C . ASN A 1 85 ? 4.312 33.438 10.148 1 94.06 85 ASN A C 1
ATOM 652 O O . ASN A 1 85 ? 3.926 33.375 11.312 1 94.06 85 ASN A O 1
ATOM 656 N N . PHE A 1 86 ? 3.643 33 9.125 1 94.69 86 PHE A N 1
ATOM 657 C CA . PHE A 1 86 ? 2.273 32.531 9.273 1 94.69 86 PHE A CA 1
ATOM 658 C C . PHE A 1 86 ? 2.16 31.062 8.844 1 94.69 86 PHE A C 1
ATOM 660 O O . PHE A 1 86 ? 1.173 30.672 8.219 1 94.69 86 PHE A O 1
ATOM 667 N N . SER A 1 87 ? 3.145 30.312 9.203 1 96.19 87 SER A N 1
ATOM 668 C CA . SER A 1 87 ? 3.18 28.906 8.852 1 96.19 87 SER A CA 1
ATOM 669 C C . SER A 1 87 ? 2.014 28.141 9.477 1 96.19 87 SER A C 1
ATOM 671 O O . SER A 1 87 ? 1.556 28.5 10.57 1 96.19 87 SER A O 1
ATOM 673 N N . LEU A 1 88 ? 1.518 27.172 8.766 1 96.56 88 LEU A N 1
ATOM 674 C CA . LEU A 1 88 ? 0.396 26.344 9.203 1 96.56 88 LEU A CA 1
ATOM 675 C C . LEU A 1 88 ? 0.883 24.984 9.711 1 96.56 88 LEU A C 1
ATOM 677 O O . LEU A 1 88 ? 1.619 24.281 9.016 1 96.56 88 LEU A O 1
ATOM 681 N N . THR A 1 89 ? 0.532 24.641 10.898 1 97.38 89 THR A N 1
ATOM 682 C CA . THR A 1 89 ? 0.886 23.344 11.461 1 97.38 89 THR A CA 1
ATOM 683 C C . THR A 1 89 ? -0.344 22.438 11.57 1 97.38 89 THR A C 1
ATOM 685 O O . THR A 1 89 ? -1.405 22.891 12.016 1 97.38 89 THR A O 1
ATOM 688 N N . ILE A 1 90 ? -0.2 21.172 11.047 1 97.25 90 ILE A N 1
ATOM 689 C CA . ILE A 1 90 ? -1.186 20.109 11.234 1 97.25 90 ILE A CA 1
ATOM 690 C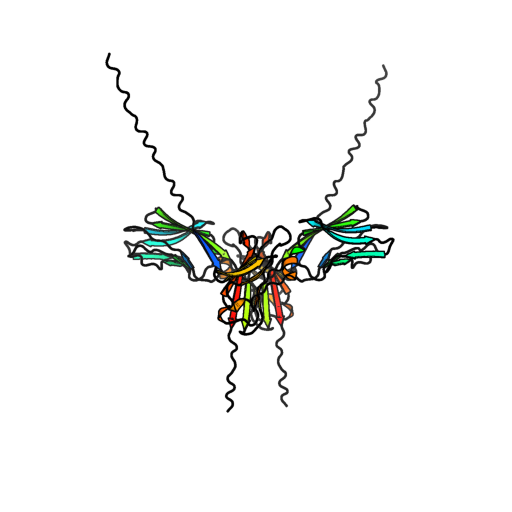 C . ILE A 1 90 ? -0.708 19.156 12.32 1 97.25 90 ILE A C 1
ATOM 692 O O . ILE A 1 90 ? 0.352 18.531 12.188 1 97.25 90 ILE A O 1
ATOM 696 N N . SER A 1 91 ? -1.413 19.062 13.375 1 97 91 SER A N 1
ATOM 697 C CA . SER A 1 91 ? -0.96 18.25 14.5 1 97 91 SER A CA 1
ATOM 698 C C . SER A 1 91 ? -0.872 16.781 14.125 1 97 91 SER A C 1
ATOM 700 O O . SER A 1 91 ? 0.063 16.078 14.531 1 97 91 SER A O 1
ATOM 702 N N . SER A 1 92 ? -1.832 16.281 13.422 1 96.88 92 SER A N 1
ATOM 703 C CA . SER A 1 92 ? -1.907 14.922 12.914 1 96.88 92 SER A CA 1
ATOM 704 C C . SER A 1 92 ? -2.564 14.875 11.539 1 96.88 92 SER A C 1
ATOM 706 O O . SER A 1 92 ? -3.77 15.102 11.414 1 96.88 92 SER A O 1
ATOM 708 N N . VAL A 1 93 ? -1.75 14.516 10.641 1 97.69 93 VAL A N 1
ATOM 709 C CA . VAL A 1 93 ? -2.229 14.586 9.266 1 97.69 93 VAL A CA 1
ATOM 710 C C . VAL A 1 93 ? -3.217 13.453 9 1 97.69 93 VAL A C 1
ATOM 712 O O . VAL A 1 93 ? -2.936 12.289 9.297 1 97.69 93 VAL A O 1
ATOM 715 N N . ALA A 1 94 ? -4.379 13.875 8.531 1 97.25 94 ALA A N 1
ATOM 716 C CA . ALA A 1 94 ? -5.367 12.906 8.062 1 97.25 94 ALA A CA 1
ATOM 717 C C . ALA A 1 94 ? -5.176 12.594 6.582 1 97.25 94 ALA A C 1
ATOM 719 O O . ALA A 1 94 ? -4.621 13.406 5.84 1 97.25 94 ALA A O 1
ATOM 720 N N . TYR A 1 95 ? -5.68 11.43 6.199 1 97.31 95 TYR A N 1
ATOM 721 C CA . TYR A 1 95 ? -5.586 11.047 4.793 1 97.31 95 TYR A CA 1
ATOM 722 C C . TYR A 1 95 ? -6.242 12.094 3.898 1 97.31 95 TYR A C 1
ATOM 724 O O . TYR A 1 95 ? -5.699 12.461 2.855 1 97.31 95 TYR A O 1
ATOM 732 N N . ASN A 1 96 ? -7.363 12.688 4.34 1 96.25 96 ASN A N 1
ATOM 733 C CA . ASN A 1 96 ? -8.148 13.648 3.572 1 96.25 96 ASN A CA 1
ATOM 734 C C . ASN A 1 96 ? -7.535 15.039 3.613 1 96.25 96 ASN A C 1
ATOM 736 O O . ASN A 1 96 ? -8.055 15.977 2.994 1 96.25 96 ASN A O 1
ATOM 740 N N . ASP A 1 97 ? -6.449 15.109 4.301 1 96.69 97 ASP A N 1
ATOM 741 C CA . ASP A 1 97 ? -5.75 16.391 4.273 1 96.69 97 ASP A CA 1
ATOM 742 C C . ASP A 1 97 ? -4.977 16.562 2.971 1 96.69 97 ASP A C 1
ATOM 744 O O . ASP A 1 97 ? -4.527 17.672 2.654 1 96.69 97 ASP A O 1
ATOM 748 N N . ALA A 1 98 ? -4.852 15.523 2.219 1 96.75 98 ALA A N 1
ATOM 749 C CA . ALA A 1 98 ? -4.191 15.617 0.918 1 96.75 98 ALA A CA 1
ATOM 750 C C . ALA A 1 98 ? -4.871 16.656 0.029 1 96.75 98 ALA A C 1
ATOM 752 O O . ALA A 1 98 ? -6.098 16.766 0.024 1 96.75 98 ALA A O 1
ATOM 753 N N . GLY A 1 99 ? -4.016 17.406 -0.72 1 95.94 99 GLY A N 1
ATOM 754 C CA . GLY A 1 99 ? -4.547 18.438 -1.587 1 95.94 99 GLY A CA 1
ATOM 755 C C . GLY A 1 99 ? -3.59 19.609 -1.778 1 95.94 99 GLY A C 1
ATOM 756 O O . GLY A 1 99 ? -2.406 19.5 -1.45 1 95.94 99 GLY A O 1
ATOM 757 N N . SER A 1 100 ? -4.156 20.609 -2.393 1 96.88 100 SER A N 1
ATOM 758 C CA . SER A 1 100 ? -3.367 21.812 -2.65 1 96.88 100 SER A CA 1
ATOM 759 C C . SER A 1 100 ? -3.764 22.953 -1.715 1 96.88 100 SER A C 1
ATOM 761 O O . SER A 1 100 ? -4.945 23.281 -1.598 1 96.88 100 SER A O 1
ATOM 763 N N . TYR A 1 101 ? -2.762 23.531 -1.098 1 96.88 101 TYR A N 1
ATOM 764 C CA . TYR A 1 101 ? -2.959 24.609 -0.122 1 96.88 101 TYR A CA 1
ATOM 765 C C . TYR A 1 101 ? -2.346 25.906 -0.611 1 96.88 101 TYR A C 1
ATOM 767 O O . TYR A 1 101 ? -1.358 25.906 -1.352 1 96.88 101 TYR A O 1
ATOM 775 N N . ARG A 1 102 ? -2.998 26.953 -0.107 1 96.69 102 ARG A N 1
ATOM 776 C CA . ARG A 1 102 ? -2.5 28.281 -0.466 1 96.69 102 ARG A CA 1
ATOM 777 C C . ARG A 1 102 ? -2.504 29.219 0.74 1 96.69 102 ARG A C 1
ATOM 779 O O . ARG A 1 102 ? -3.48 29.266 1.491 1 96.69 102 ARG A O 1
ATOM 786 N N . CYS A 1 103 ? -1.409 29.828 0.898 1 95.88 103 CYS A N 1
ATOM 787 C CA . CYS A 1 103 ? -1.326 30.938 1.849 1 95.88 103 CYS A CA 1
ATOM 788 C C . CYS A 1 103 ? -1.44 32.281 1.136 1 95.88 103 CYS A C 1
ATOM 790 O O . CYS A 1 103 ? -0.686 32.562 0.202 1 95.88 103 CYS A O 1
ATOM 792 N N . SER A 1 104 ? -2.387 33.094 1.548 1 95.5 104 SER A N 1
ATOM 793 C CA . SER A 1 104 ? -2.604 34.438 0.968 1 95.5 104 SER A CA 1
ATOM 794 C C . SER A 1 104 ? -2.438 35.531 2.014 1 95.5 104 SER A C 1
ATOM 796 O O . SER A 1 104 ? -3.014 35.438 3.1 1 95.5 104 SER A O 1
ATOM 798 N N . CYS A 1 105 ? -1.696 36.531 1.621 1 94.25 105 CYS A N 1
ATOM 799 C CA . CYS A 1 105 ? -1.492 37.719 2.453 1 94.25 105 CYS A CA 1
ATOM 800 C C . CYS A 1 105 ? -2.17 38.938 1.844 1 94.25 105 CYS A C 1
ATOM 802 O O . CYS A 1 105 ? -1.788 39.406 0.763 1 94.25 105 CYS A O 1
ATOM 804 N N . ASN A 1 106 ? -3.1 39.438 2.535 1 93 106 ASN A N 1
ATOM 805 C CA . ASN A 1 106 ? -3.896 40.562 2.037 1 93 106 ASN A CA 1
ATOM 806 C C . ASN A 1 106 ? -4.449 40.281 0.643 1 93 106 ASN A C 1
ATOM 808 O O . ASN A 1 106 ? -4.355 41.125 -0.25 1 93 106 ASN A O 1
ATOM 812 N N . GLY A 1 107 ? -4.836 38.969 0.489 1 92.12 107 GLY A N 1
ATOM 813 C CA . GLY A 1 107 ? -5.508 38.594 -0.746 1 92.12 107 GLY A CA 1
ATOM 814 C C . GLY A 1 107 ? -4.551 38.125 -1.826 1 92.12 107 GLY A C 1
ATOM 815 O O . GLY A 1 107 ? -4.977 37.625 -2.861 1 92.12 107 GLY A O 1
ATOM 816 N N . THR A 1 108 ? -3.244 38.281 -1.539 1 92.06 108 THR A N 1
ATOM 817 C CA . THR A 1 108 ? -2.242 37.875 -2.514 1 92.06 108 THR A CA 1
ATOM 818 C C . THR A 1 108 ? -1.656 36.5 -2.137 1 92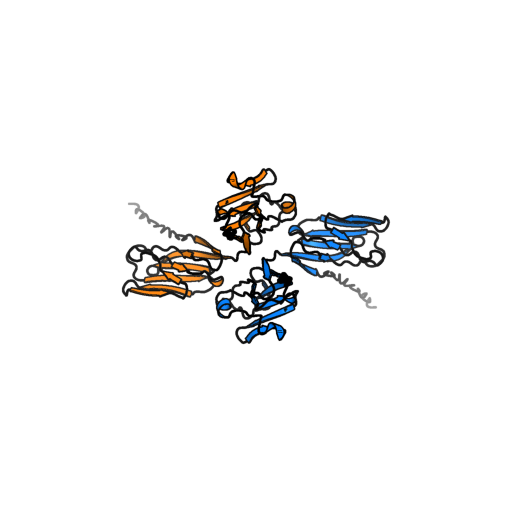.06 108 THR A C 1
ATOM 820 O O . THR A 1 108 ? -1.21 36.312 -1.004 1 92.06 108 THR A O 1
ATOM 823 N N . SER A 1 109 ? -1.657 35.625 -3.1 1 93.19 109 SER A N 1
ATOM 824 C CA . SER A 1 109 ? -1.073 34.312 -2.865 1 93.19 109 SER A CA 1
ATOM 825 C C . SER A 1 109 ? 0.441 34.406 -2.705 1 93.19 109 SER A C 1
ATOM 827 O O . SER A 1 109 ? 1.124 35 -3.533 1 93.19 109 SER A O 1
ATOM 829 N N . VAL A 1 110 ? 0.944 33.844 -1.678 1 92.19 110 VAL A N 1
ATOM 830 C CA . VAL A 1 110 ? 2.377 33.906 -1.414 1 92.19 110 VAL A CA 1
ATOM 831 C C . VAL A 1 110 ? 3.004 32.531 -1.512 1 92.19 110 VAL A C 1
ATOM 833 O O . VAL A 1 110 ? 4.145 32.375 -1.96 1 92.19 110 VAL A O 1
ATOM 836 N N . THR A 1 111 ? 2.289 31.547 -1.032 1 93.06 111 THR A N 1
ATOM 837 C CA . THR A 1 111 ? 2.797 30.172 -1.056 1 93.06 111 THR A CA 1
ATOM 838 C C . THR A 1 111 ? 1.703 29.203 -1.472 1 93.06 111 THR A C 1
ATOM 840 O O . THR A 1 111 ? 0.551 29.328 -1.054 1 93.06 111 THR A O 1
ATOM 843 N N . GLU A 1 112 ? 2.055 28.266 -2.316 1 95.25 112 GLU A N 1
ATOM 844 C CA . GLU A 1 112 ? 1.19 27.156 -2.682 1 95.25 112 GLU A CA 1
ATOM 845 C C . GLU A 1 112 ? 1.902 25.812 -2.484 1 95.25 112 GLU A C 1
ATOM 847 O O . GLU A 1 112 ? 3.057 25.656 -2.885 1 95.25 112 GLU A O 1
ATOM 852 N N . VAL A 1 113 ? 1.212 24.953 -1.818 1 96.62 113 VAL A N 1
ATOM 853 C CA . VAL A 1 113 ? 1.816 23.656 -1.486 1 96.62 113 VAL A CA 1
ATOM 854 C C . VAL A 1 113 ? 0.866 22.531 -1.87 1 96.62 113 VAL A C 1
ATOM 856 O O . VAL A 1 113 ? -0.331 22.594 -1.582 1 96.62 113 VAL A O 1
ATOM 859 N N . LYS A 1 114 ? 1.347 21.562 -2.588 1 96.88 114 LYS A N 1
ATOM 860 C CA . LYS A 1 114 ? 0.629 20.312 -2.785 1 96.88 114 LYS A CA 1
ATOM 861 C C . LYS A 1 114 ? 1.034 19.281 -1.74 1 96.88 114 LYS A C 1
ATOM 863 O O . LYS A 1 114 ? 2.191 18.859 -1.693 1 96.88 114 LYS A O 1
ATOM 868 N N . LEU A 1 115 ? 0.106 18.938 -0.962 1 96.88 115 LEU A N 1
ATOM 869 C CA . LEU A 1 115 ? 0.352 17.969 0.105 1 96.88 115 LEU A CA 1
ATOM 870 C C . LEU A 1 115 ? -0.061 16.562 -0.325 1 96.88 115 LEU A C 1
ATOM 872 O O . LEU A 1 115 ? -1.223 16.328 -0.67 1 96.88 115 LEU A O 1
ATOM 876 N N . LYS A 1 116 ? 0.884 15.625 -0.304 1 94.31 116 LYS A N 1
ATOM 877 C CA . LYS A 1 116 ? 0.628 14.211 -0.556 1 94.31 116 LYS A CA 1
ATOM 878 C C . LYS A 1 116 ? 0.726 13.398 0.732 1 94.31 116 LYS A C 1
ATOM 880 O O . LYS A 1 116 ? 1.712 13.5 1.465 1 94.31 116 LYS A O 1
ATOM 885 N N . VAL A 1 117 ? -0.325 12.648 0.952 1 95.69 117 VAL A N 1
ATOM 886 C CA . VAL A 1 117 ? -0.377 11.844 2.168 1 95.69 117 VAL A CA 1
ATOM 887 C C . VAL A 1 117 ? -0.334 10.359 1.808 1 95.69 117 VAL A C 1
ATOM 889 O O . VAL A 1 117 ? -1.099 9.898 0.958 1 95.69 117 VAL A O 1
ATOM 892 N N . PHE A 1 118 ? 0.54 9.562 2.443 1 92.62 118 PHE A N 1
ATOM 893 C CA . PHE A 1 118 ? 0.613 8.141 2.131 1 92.62 118 PHE A CA 1
ATOM 894 C C . PHE A 1 118 ? 0.481 7.301 3.395 1 92.62 118 PHE A C 1
ATOM 896 O O . PHE A 1 118 ? 0.63 7.812 4.504 1 92.62 118 PHE A O 1
ATOM 903 N N . VAL A 1 119 ? 0.138 6.09 3.197 1 95.12 119 VAL A N 1
ATOM 904 C CA . VAL A 1 119 ? -0.047 5.113 4.266 1 95.12 119 VAL A CA 1
ATOM 905 C C . VAL A 1 119 ? 1.117 4.125 4.27 1 95.12 119 VAL A C 1
ATOM 907 O O . VAL A 1 119 ? 1.284 3.352 3.322 1 95.12 119 VAL A O 1
ATOM 910 N N . PRO A 1 120 ? 1.862 4.145 5.352 1 95.69 120 PRO A N 1
ATOM 911 C CA . PRO A 1 120 ? 2.992 3.213 5.375 1 95.69 120 PRO A CA 1
ATOM 912 C C . PRO A 1 120 ? 2.605 1.827 5.887 1 95.69 120 PRO A C 1
ATOM 914 O O . PRO A 1 120 ? 1.647 1.694 6.652 1 95.69 120 PRO A O 1
ATOM 917 N N . THR A 1 121 ? 3.328 0.852 5.402 1 95.19 121 THR A N 1
ATOM 918 C CA . THR A 1 121 ? 3.322 -0.438 6.082 1 95.19 121 THR A CA 1
ATOM 919 C C . THR A 1 121 ? 4.207 -0.398 7.324 1 95.19 121 THR A C 1
ATOM 921 O O . THR A 1 121 ? 5.312 0.148 7.289 1 95.19 121 THR A O 1
ATOM 924 N N . VAL A 1 122 ? 3.666 -0.924 8.43 1 93.75 122 VAL A N 1
ATOM 925 C CA . VAL A 1 122 ? 4.426 -0.874 9.672 1 93.75 122 VAL A CA 1
ATOM 926 C C . VAL A 1 122 ? 5.074 -2.23 9.938 1 93.75 122 VAL A C 1
ATOM 928 O O . VAL A 1 122 ? 4.41 -3.268 9.867 1 93.75 122 VAL A O 1
ATOM 931 N N . VAL A 1 123 ? 6.352 -2.193 10.203 1 95.81 123 VAL A N 1
ATOM 932 C CA . VAL A 1 123 ? 7.105 -3.373 10.609 1 95.81 123 VAL A CA 1
ATOM 933 C C . VAL A 1 123 ? 7.68 -3.164 12.008 1 95.81 123 VAL A C 1
ATOM 935 O O . VAL A 1 123 ? 8.352 -2.164 12.266 1 95.81 123 VAL A O 1
ATOM 938 N N . LYS A 1 124 ? 7.352 -4.078 12.867 1 93.25 124 LYS A N 1
ATOM 939 C CA . LYS A 1 124 ? 7.859 -4.008 14.234 1 93.25 124 LYS A CA 1
ATOM 940 C C . LYS A 1 124 ? 8.93 -5.07 14.477 1 93.25 124 LYS A C 1
ATOM 942 O O . LYS A 1 124 ? 8.836 -6.184 13.961 1 93.25 124 LYS A O 1
ATOM 947 N N . ALA A 1 125 ? 9.938 -4.645 15.266 1 95.38 125 ALA A N 1
ATOM 948 C CA . ALA A 1 125 ? 11.008 -5.582 15.609 1 95.38 125 ALA A CA 1
ATOM 949 C C . ALA A 1 125 ? 11.633 -5.227 16.953 1 95.38 125 ALA A C 1
ATOM 951 O O . ALA A 1 125 ? 11.539 -4.09 17.422 1 95.38 125 ALA A O 1
ATOM 952 N N . PHE A 1 126 ? 12.188 -6.258 17.547 1 95.31 126 PHE A N 1
ATOM 953 C CA . PHE A 1 126 ? 13.039 -6.031 18.719 1 95.31 126 PHE A CA 1
ATOM 954 C C . PHE A 1 126 ? 14.5 -5.887 18.297 1 95.31 126 PHE A C 1
ATOM 956 O O . PHE A 1 126 ? 14.938 -6.52 17.328 1 95.31 126 PHE A O 1
ATOM 963 N N . GLU A 1 127 ? 15.148 -5.059 19.031 1 96.5 127 GLU A N 1
ATOM 964 C CA . GLU A 1 127 ? 16.562 -4.887 18.75 1 96.5 127 GLU A CA 1
ATOM 965 C C . GLU A 1 127 ? 17.281 -6.23 18.688 1 96.5 127 GLU A C 1
ATOM 967 O O . GLU A 1 127 ? 17.047 -7.113 19.516 1 96.5 127 GLU A O 1
ATOM 972 N N . GLY A 1 128 ? 18.141 -6.363 17.688 1 96.12 128 GLY A N 1
ATOM 973 C CA . GLY A 1 128 ? 18.922 -7.578 17.531 1 96.12 128 GLY A CA 1
ATOM 974 C C . GLY A 1 128 ? 18.266 -8.586 16.609 1 96.12 128 GLY A C 1
ATOM 975 O O . GLY A 1 128 ? 18.922 -9.531 16.156 1 96.12 128 GLY A O 1
ATOM 976 N N . GLU A 1 129 ? 17.016 -8.375 16.266 1 96.25 129 GLU A N 1
ATOM 977 C CA . GLU A 1 129 ? 16.297 -9.289 15.383 1 96.25 129 GLU A CA 1
ATOM 978 C C . GLU A 1 129 ? 16.625 -8.992 13.914 1 96.25 129 GLU A C 1
ATOM 980 O O . GLU A 1 129 ? 17.062 -7.895 13.578 1 96.25 129 GLU A O 1
ATOM 985 N N . ASN A 1 130 ? 16.531 -10.047 13.117 1 97.56 130 ASN A N 1
ATOM 986 C CA . ASN A 1 130 ? 16.547 -9.852 11.672 1 97.56 130 ASN A CA 1
ATOM 987 C C . ASN A 1 130 ? 15.156 -9.453 11.156 1 97.56 130 ASN A C 1
ATOM 989 O O . ASN A 1 130 ? 14.148 -10.016 11.578 1 97.56 130 ASN A O 1
ATOM 993 N N . VAL A 1 131 ? 15.172 -8.43 10.281 1 97.25 131 VAL A N 1
ATOM 994 C CA . VAL A 1 131 ? 13.875 -7.973 9.797 1 97.25 131 VAL A CA 1
ATOM 995 C C . VAL A 1 131 ? 13.922 -7.805 8.281 1 97.25 131 VAL A C 1
ATOM 997 O O . VAL A 1 131 ? 14.992 -7.625 7.699 1 97.25 131 VAL A O 1
ATOM 1000 N N . THR A 1 132 ? 12.781 -7.938 7.699 1 97.56 132 THR A N 1
ATOM 1001 C CA . THR A 1 132 ? 12.609 -7.688 6.273 1 97.56 132 THR A CA 1
ATOM 1002 C C . THR A 1 132 ? 11.617 -6.547 6.043 1 97.56 132 THR A C 1
ATOM 1004 O O . THR A 1 132 ? 10.492 -6.582 6.559 1 97.56 132 THR A O 1
ATOM 1007 N N . LEU A 1 133 ? 11.992 -5.527 5.363 1 98.06 133 LEU A N 1
ATOM 1008 C CA . LEU A 1 133 ? 11.094 -4.469 4.922 1 98.06 133 LEU A CA 1
ATOM 1009 C C . LEU A 1 133 ? 10.57 -4.746 3.516 1 98.06 133 LEU A C 1
ATOM 1011 O O . LEU A 1 133 ? 11.336 -4.727 2.551 1 98.06 133 LEU A O 1
ATOM 1015 N N . PRO A 1 134 ? 9.328 -4.949 3.432 1 97.62 134 PRO A N 1
ATOM 1016 C CA . PRO A 1 134 ? 8.797 -5.402 2.141 1 97.62 134 PRO A CA 1
ATOM 1017 C C . PRO A 1 134 ? 8.773 -4.293 1.093 1 97.62 134 PRO A C 1
ATOM 1019 O O . PRO A 1 134 ? 8.484 -3.137 1.416 1 97.62 134 PRO A O 1
ATOM 1022 N N . CYS A 1 135 ? 9.102 -4.688 -0.137 1 97.62 135 CYS A N 1
ATOM 1023 C CA . CYS A 1 135 ? 8.977 -3.855 -1.328 1 97.62 135 CYS A CA 1
ATOM 1024 C C . CYS A 1 135 ? 8.969 -4.707 -2.592 1 97.62 135 CYS A C 1
ATOM 1026 O O . CYS A 1 135 ? 9.789 -5.609 -2.742 1 97.62 135 CYS A O 1
ATOM 1028 N N . TYR A 1 136 ? 8.039 -4.367 -3.379 1 97.12 136 TYR A N 1
ATOM 1029 C CA . TYR A 1 136 ? 7.91 -5.102 -4.633 1 97.12 136 TYR A CA 1
ATOM 1030 C C . TYR A 1 136 ? 7.789 -4.152 -5.816 1 97.12 136 TYR A C 1
ATOM 1032 O O . TYR A 1 136 ? 7.352 -3.01 -5.656 1 97.12 136 TYR A O 1
ATOM 1040 N N . GLY A 1 137 ? 8.156 -4.625 -6.93 1 95.5 137 GLY A N 1
ATOM 1041 C CA . GLY A 1 137 ? 8.062 -3.861 -8.164 1 95.5 137 GLY A CA 1
ATOM 1042 C C . GLY A 1 137 ? 8.414 -4.672 -9.398 1 95.5 137 GLY A C 1
ATOM 1043 O O . GLY A 1 137 ? 9.078 -5.707 -9.297 1 95.5 137 GLY A O 1
ATOM 1044 N N . ASP A 1 138 ? 7.945 -4.16 -10.469 1 93.31 138 ASP A N 1
ATOM 1045 C CA . ASP A 1 138 ? 8.203 -4.836 -11.742 1 93.31 138 ASP A CA 1
ATOM 1046 C C . ASP A 1 138 ? 9.648 -4.648 -12.18 1 93.31 138 ASP A C 1
ATOM 1048 O O . ASP A 1 138 ? 10.086 -3.527 -12.453 1 93.31 138 ASP A O 1
ATOM 1052 N N . THR A 1 139 ? 10.344 -5.695 -12.289 1 92.88 139 THR A N 1
ATOM 1053 C CA . THR A 1 139 ? 11.75 -5.621 -12.688 1 92.88 139 THR A CA 1
ATOM 1054 C C . THR A 1 139 ? 11.969 -6.297 -14.039 1 92.88 139 THR A C 1
ATOM 1056 O O . THR A 1 139 ? 13.109 -6.555 -14.43 1 92.88 139 THR A O 1
ATOM 1059 N N . GLN A 1 140 ? 10.922 -6.621 -14.688 1 85.69 140 GLN A N 1
ATOM 1060 C CA . GLN A 1 140 ? 11.031 -7.355 -15.938 1 85.69 140 GLN A CA 1
ATOM 1061 C C . GLN A 1 140 ? 11.508 -6.445 -17.078 1 85.69 140 GLN A C 1
ATOM 1063 O O . GLN A 1 140 ? 12.125 -6.91 -18.031 1 85.69 140 GLN A O 1
ATOM 1068 N N . LYS A 1 141 ? 11.078 -5.133 -16.922 1 79.81 141 LYS A N 1
ATOM 1069 C CA . LYS A 1 141 ? 11.43 -4.266 -18.031 1 79.81 141 LYS A CA 1
ATOM 1070 C C . LYS A 1 141 ? 12.305 -3.107 -17.578 1 79.81 141 LYS A C 1
ATOM 1072 O O . LYS A 1 141 ? 11.82 -2.162 -16.953 1 79.81 141 LYS A O 1
ATOM 1077 N N . ASP A 1 142 ? 13.547 -3.174 -17.859 1 78.06 142 ASP A N 1
ATOM 1078 C CA . ASP A 1 142 ? 14.453 -2.027 -17.859 1 78.06 142 ASP A CA 1
ATOM 1079 C C . ASP A 1 142 ? 14.656 -1.483 -16.453 1 78.06 142 ASP A C 1
ATOM 1081 O O . ASP A 1 142 ? 14.734 -0.27 -16.25 1 78.06 142 ASP A O 1
ATOM 1085 N N . VAL A 1 143 ? 14.414 -2.311 -15.5 1 81.69 143 VAL A N 1
ATOM 1086 C CA . VAL A 1 143 ? 14.773 -1.858 -14.156 1 81.69 143 VAL A CA 1
ATOM 1087 C C . VAL A 1 143 ? 16.25 -2.176 -13.891 1 81.69 143 VAL A C 1
ATOM 1089 O O . VAL A 1 143 ? 16.641 -3.344 -13.852 1 81.69 143 VAL A O 1
ATOM 1092 N N . LYS A 1 144 ? 16.984 -1.062 -13.734 1 83 144 LYS A N 1
ATOM 1093 C CA . LYS A 1 144 ? 18.438 -1.21 -13.586 1 83 144 LYS A CA 1
ATOM 1094 C C . LYS A 1 144 ? 18.875 -0.971 -12.148 1 83 144 LYS A C 1
ATOM 1096 O O . LYS A 1 144 ? 19.953 -1.403 -11.734 1 83 144 LYS A O 1
ATOM 1101 N N . ASP A 1 145 ? 18.016 -0.302 -11.438 1 91.75 145 ASP A N 1
ATOM 1102 C CA . ASP A 1 145 ? 18.469 0.026 -10.094 1 91.75 145 ASP A CA 1
ATOM 1103 C C . ASP A 1 145 ? 17.281 0.118 -9.125 1 91.75 145 ASP A C 1
ATOM 1105 O O . ASP A 1 145 ? 16.156 0.368 -9.547 1 91.75 145 ASP A O 1
ATOM 1109 N N . VAL A 1 146 ? 17.609 -0.173 -7.871 1 95.81 146 VAL A N 1
ATOM 1110 C CA . VAL A 1 146 ? 16.688 0.017 -6.758 1 95.81 146 VAL A CA 1
ATOM 1111 C C . VAL A 1 146 ? 17.375 0.793 -5.641 1 95.81 146 VAL A C 1
ATOM 1113 O O . VAL A 1 146 ? 18.5 0.467 -5.254 1 95.81 146 VAL A O 1
ATOM 1116 N N . LYS A 1 147 ? 16.75 1.791 -5.188 1 96.94 147 LYS A N 1
ATOM 1117 C CA . LYS A 1 147 ? 17.281 2.598 -4.094 1 96.94 147 LYS A CA 1
ATOM 1118 C C . LYS A 1 147 ? 16.391 2.521 -2.861 1 96.94 147 LYS A C 1
ATOM 1120 O O . LYS A 1 147 ? 15.164 2.641 -2.969 1 96.94 147 LYS A O 1
ATOM 1125 N N . TRP A 1 148 ? 17.047 2.258 -1.774 1 97.31 148 TRP A N 1
ATOM 1126 C CA . TRP A 1 148 ? 16.359 2.41 -0.491 1 97.31 148 TRP A CA 1
ATOM 1127 C C . TRP A 1 148 ? 16.812 3.686 0.214 1 97.31 148 TRP A C 1
ATOM 1129 O O . TRP A 1 148 ? 18.016 3.961 0.31 1 97.31 148 TRP A O 1
ATOM 1139 N N . LYS A 1 149 ? 15.812 4.43 0.678 1 97 149 LYS A N 1
ATOM 1140 C CA . LYS A 1 149 ? 16.078 5.656 1.422 1 97 149 LYS A CA 1
ATOM 1141 C C . LYS A 1 149 ? 15.438 5.617 2.805 1 97 149 LYS A C 1
ATOM 1143 O O . LYS A 1 149 ? 14.328 5.102 2.963 1 97 149 LYS A O 1
ATOM 1148 N N . LYS A 1 150 ? 16.172 6.148 3.715 1 95.88 150 LYS A N 1
ATOM 1149 C CA . LYS A 1 150 ? 15.664 6.41 5.055 1 95.88 150 LYS A CA 1
ATOM 1150 C C . LYS A 1 150 ? 15.641 7.906 5.355 1 95.88 150 LYS A C 1
ATOM 1152 O O . LYS A 1 150 ? 16.688 8.562 5.332 1 95.88 150 LYS A O 1
ATOM 1157 N N . ALA A 1 151 ? 14.406 8.312 5.688 1 90.38 151 ALA A N 1
ATOM 1158 C CA . ALA A 1 151 ? 14.234 9.734 5.957 1 90.38 151 ALA A CA 1
ATOM 1159 C C . ALA A 1 151 ? 14.867 10.578 4.852 1 90.38 151 ALA A C 1
ATOM 1161 O O . ALA A 1 151 ? 15.586 11.539 5.129 1 90.38 151 ALA A O 1
ATOM 1162 N N . GLY A 1 152 ? 14.703 10.102 3.645 1 89.94 152 GLY A N 1
ATOM 1163 C CA . GLY A 1 152 ? 15.133 10.859 2.482 1 89.94 152 GLY A CA 1
ATOM 1164 C C . GLY A 1 152 ? 16.578 10.602 2.092 1 89.94 152 GLY A C 1
ATOM 1165 O O . GLY A 1 152 ? 17.031 11.07 1.049 1 89.94 152 GLY A O 1
ATOM 1166 N N . GLN A 1 153 ? 17.281 9.883 2.873 1 94 153 GLN A N 1
ATOM 1167 C CA . GLN A 1 153 ? 18.688 9.602 2.602 1 94 153 GLN A CA 1
ATOM 1168 C C . GLN A 1 153 ? 18.875 8.172 2.111 1 94 153 GLN A C 1
ATOM 1170 O O . GLN A 1 153 ? 18.328 7.234 2.695 1 94 153 GLN A O 1
ATOM 1175 N N . LYS A 1 154 ? 19.719 8.055 1.131 1 95.44 154 LYS A N 1
ATOM 1176 C CA . LYS A 1 154 ? 19.984 6.734 0.567 1 95.44 154 LYS A CA 1
ATOM 1177 C C . LYS A 1 154 ? 20.719 5.848 1.571 1 95.44 154 LYS A C 1
ATOM 1179 O O . LYS A 1 154 ? 21.719 6.254 2.15 1 95.44 154 LYS A O 1
ATOM 1184 N N . VAL A 1 155 ? 20.25 4.684 1.665 1 96.25 155 VAL A N 1
ATOM 1185 C CA . VAL A 1 155 ? 20.922 3.764 2.578 1 96.25 155 VAL A CA 1
ATOM 1186 C C . VAL A 1 155 ? 21.422 2.543 1.809 1 96.25 155 VAL A C 1
ATOM 1188 O O . VAL A 1 155 ? 22.328 1.842 2.264 1 96.25 155 VAL A O 1
ATOM 1191 N N . LEU A 1 156 ? 20.766 2.256 0.696 1 96.44 156 LEU A N 1
ATOM 1192 C CA . LEU A 1 156 ? 21.188 1.122 -0.121 1 96.44 156 LEU A CA 1
ATOM 1193 C C . LEU A 1 156 ? 20.875 1.37 -1.594 1 96.44 156 LEU A C 1
ATOM 1195 O O . LEU A 1 156 ? 19.797 1.868 -1.932 1 96.44 156 LEU A O 1
ATOM 1199 N N . LEU A 1 157 ? 21.812 1.081 -2.396 1 95.38 157 LEU A N 1
ATOM 1200 C CA . LEU A 1 157 ? 21.641 1.053 -3.844 1 95.38 157 LEU A CA 1
ATOM 1201 C C . LEU A 1 157 ? 21.922 -0.343 -4.398 1 95.38 157 LEU A C 1
ATOM 1203 O O . LEU A 1 157 ? 22.969 -0.933 -4.121 1 95.38 157 LEU A O 1
ATOM 1207 N N . TYR A 1 158 ? 20.969 -0.795 -5.102 1 94.75 158 TYR A N 1
ATOM 1208 C CA . TYR A 1 158 ? 21.125 -2.08 -5.77 1 94.75 158 TYR A CA 1
ATOM 1209 C C . TYR A 1 158 ? 21.219 -1.901 -7.277 1 94.75 158 TYR A C 1
ATOM 1211 O O . TYR A 1 158 ? 20.406 -1.191 -7.879 1 94.75 158 TYR A O 1
ATOM 1219 N N . THR A 1 159 ? 22.266 -2.516 -7.855 1 91.56 159 THR A N 1
ATOM 1220 C CA . THR A 1 159 ? 22.406 -2.65 -9.305 1 91.56 159 THR A CA 1
ATOM 1221 C C . THR A 1 159 ? 22.844 -4.066 -9.672 1 91.56 159 THR A C 1
ATOM 1223 O O . THR A 1 159 ? 23.344 -4.805 -8.828 1 91.56 159 THR A O 1
ATOM 1226 N N . HIS A 1 160 ? 22.578 -4.391 -10.938 1 87.25 160 HIS A N 1
ATOM 1227 C CA . HIS A 1 160 ? 23.016 -5.703 -11.391 1 87.25 160 HIS A CA 1
ATOM 1228 C C . HIS A 1 160 ? 24.531 -5.836 -11.289 1 87.25 160 HIS A C 1
ATOM 1230 O O . HIS A 1 160 ? 25.047 -6.891 -10.906 1 87.25 160 HIS A O 1
ATOM 1236 N N . ALA A 1 161 ? 25.156 -4.801 -11.516 1 86.44 161 ALA A N 1
ATOM 1237 C CA . ALA A 1 161 ? 26.609 -4.809 -11.586 1 86.44 161 ALA A CA 1
ATOM 1238 C C . ALA A 1 161 ? 27.234 -4.879 -10.188 1 86.44 161 ALA A C 1
ATOM 1240 O O . ALA A 1 161 ? 28.156 -5.652 -9.953 1 86.44 161 ALA A O 1
ATOM 1241 N N . ASN A 1 162 ? 26.688 -4.184 -9.18 1 87.44 162 ASN A N 1
ATOM 1242 C CA . ASN A 1 162 ? 27.359 -3.998 -7.898 1 87.44 162 ASN A CA 1
ATOM 1243 C C . ASN A 1 162 ? 26.578 -4.641 -6.758 1 87.44 162 ASN A C 1
ATOM 1245 O O . ASN A 1 162 ? 27.031 -4.66 -5.613 1 87.44 162 ASN A O 1
ATOM 1249 N N . ARG A 1 163 ? 25.422 -5.188 -7.137 1 90.25 163 ARG A N 1
ATOM 1250 C CA . ARG A 1 163 ? 24.547 -5.754 -6.117 1 90.25 163 ARG A CA 1
ATOM 1251 C C . ARG A 1 163 ? 24.203 -4.715 -5.059 1 90.25 163 ARG A C 1
ATOM 1253 O O . ARG A 1 163 ? 23.734 -3.621 -5.387 1 90.25 163 ARG A O 1
ATOM 1260 N N . SER A 1 164 ? 24.234 -5.016 -3.781 1 89.81 164 SER A N 1
ATOM 1261 C CA . SER A 1 164 ? 23.859 -4.07 -2.738 1 89.81 164 SER A CA 1
ATOM 1262 C C . SER A 1 164 ? 25.047 -3.217 -2.299 1 89.81 164 SER A C 1
ATOM 1264 O O . SER A 1 164 ? 26.062 -3.746 -1.839 1 89.81 164 SER A O 1
ATOM 1266 N N . VAL A 1 165 ? 24.906 -1.926 -2.465 1 90.38 165 VAL A N 1
ATOM 1267 C CA . VAL A 1 165 ? 25.906 -0.985 -1.985 1 90.38 165 VAL A CA 1
ATOM 1268 C C . VAL A 1 165 ? 25.281 -0.02 -0.983 1 90.38 165 VAL A C 1
ATOM 1270 O O . VAL A 1 165 ? 24.281 0.64 -1.288 1 90.38 165 VAL A O 1
ATOM 1273 N N . THR A 1 166 ? 25.875 0.032 0.174 1 91.56 166 THR A N 1
ATOM 1274 C CA . THR A 1 166 ? 25.328 0.906 1.206 1 91.56 166 THR A CA 1
ATOM 1275 C C . THR A 1 166 ? 26.141 2.191 1.312 1 91.56 166 THR A C 1
ATOM 1277 O O . THR A 1 166 ? 27.25 2.283 0.765 1 91.56 166 THR A O 1
ATOM 1280 N N . THR A 1 167 ? 25.531 3.115 1.943 1 87.56 167 THR A N 1
ATOM 1281 C CA . THR A 1 167 ? 26.172 4.422 2.064 1 87.56 167 THR A CA 1
ATOM 1282 C C . THR A 1 167 ? 27.219 4.414 3.182 1 87.56 167 THR A C 1
ATOM 1284 O O . THR A 1 167 ? 28.188 5.168 3.135 1 87.56 167 THR A O 1
ATOM 1287 N N . ASP A 1 168 ? 26.922 3.617 4.18 1 86 168 ASP A N 1
ATOM 1288 C CA . ASP A 1 168 ? 27.875 3.592 5.285 1 86 168 ASP A CA 1
ATOM 1289 C C . ASP A 1 168 ? 28.375 2.174 5.547 1 86 168 ASP A C 1
ATOM 1291 O O . ASP A 1 168 ? 27.672 1.2 5.258 1 86 168 ASP A O 1
ATOM 1295 N N . GLU A 1 169 ? 29.562 2.064 6.086 1 82.38 169 GLU A N 1
ATOM 1296 C CA . GLU A 1 169 ? 30.234 0.793 6.352 1 82.38 169 GLU A CA 1
ATOM 1297 C C . GLU A 1 169 ? 29.453 -0.04 7.363 1 82.38 169 GLU A C 1
ATOM 1299 O O . GLU A 1 169 ? 29.391 -1.266 7.25 1 82.38 169 GLU A O 1
ATOM 1304 N N . ALA A 1 170 ? 28.812 0.685 8.242 1 82.12 170 ALA A N 1
ATOM 1305 C CA . ALA A 1 170 ? 28.109 -0.004 9.32 1 82.12 170 ALA A CA 1
ATOM 1306 C C . ALA A 1 170 ? 26.922 -0.796 8.773 1 82.12 170 ALA A C 1
ATOM 1308 O O . ALA A 1 170 ? 26.5 -1.791 9.375 1 82.12 170 ALA A O 1
ATOM 1309 N N . SER A 1 171 ? 26.469 -0.403 7.641 1 85.75 171 SER A N 1
ATOM 1310 C CA . SER A 1 171 ? 25.281 -1.029 7.066 1 85.75 171 SER A CA 1
ATOM 1311 C C . SER A 1 171 ? 25.656 -2.092 6.039 1 85.75 171 SER A C 1
ATOM 1313 O O . SER A 1 171 ? 24.828 -2.91 5.648 1 85.75 171 SER A O 1
ATOM 1315 N N . GLU A 1 172 ? 26.875 -2.104 5.566 1 82.81 172 GLU A N 1
ATOM 1316 C CA . GLU A 1 172 ? 27.297 -2.936 4.445 1 82.81 172 GLU A CA 1
ATOM 1317 C C . GLU A 1 172 ? 27.062 -4.414 4.734 1 82.81 172 GLU A C 1
ATOM 1319 O O . GLU A 1 172 ? 26.578 -5.152 3.875 1 82.81 172 GLU A O 1
ATOM 1324 N N . SER A 1 173 ? 27.281 -4.82 5.957 1 87.75 173 SER A N 1
ATOM 1325 C CA . SER A 1 173 ? 27.141 -6.246 6.242 1 87.75 173 SER A CA 1
ATOM 1326 C C . SER A 1 173 ? 25.75 -6.57 6.75 1 87.75 173 SER A C 1
ATOM 1328 O O . SER A 1 173 ? 25.391 -7.742 6.891 1 87.75 173 SER A O 1
ATOM 1330 N N . ARG A 1 174 ? 24.953 -5.52 6.844 1 95.56 174 ARG A N 1
ATOM 1331 C CA . ARG A 1 174 ? 23.672 -5.785 7.516 1 95.56 174 ARG A CA 1
ATOM 1332 C C . ARG A 1 174 ? 22.5 -5.566 6.566 1 95.56 174 ARG A C 1
ATOM 1334 O O . ARG A 1 174 ? 21.484 -6.242 6.672 1 95.56 174 ARG A O 1
ATOM 1341 N N . PHE A 1 175 ? 22.625 -4.613 5.691 1 96.62 175 PHE A N 1
ATOM 1342 C CA . PHE A 1 175 ? 21.578 -4.285 4.746 1 96.62 175 PHE A CA 1
ATOM 1343 C C . PHE A 1 175 ? 21.797 -4.984 3.412 1 96.62 175 PHE A C 1
ATOM 1345 O O . PHE A 1 175 ? 22.828 -4.773 2.762 1 96.62 175 PHE A O 1
ATOM 1352 N N . LEU A 1 176 ? 20.812 -5.77 3.039 1 95.56 176 LEU A N 1
ATOM 1353 C CA . LEU A 1 176 ? 21 -6.535 1.812 1 95.56 176 LEU A CA 1
ATOM 1354 C C . LEU A 1 176 ? 19.672 -6.688 1.058 1 95.56 176 LEU A C 1
ATOM 1356 O O . LEU A 1 176 ? 18.609 -6.715 1.668 1 95.56 176 LEU A O 1
ATOM 1360 N N . MET A 1 177 ? 19.797 -6.73 -0.201 1 95.56 177 MET A N 1
ATOM 1361 C CA . MET A 1 177 ? 18.703 -7.164 -1.075 1 95.56 177 MET A CA 1
ATOM 1362 C C . MET A 1 177 ? 19.047 -8.492 -1.747 1 95.56 177 MET A C 1
ATOM 1364 O O . MET A 1 177 ? 20.203 -8.766 -2.029 1 95.56 177 MET A O 1
ATOM 1368 N N . SER A 1 178 ? 18.062 -9.258 -1.985 1 93.94 178 SER A N 1
ATOM 1369 C CA . SER A 1 178 ? 18.25 -10.57 -2.596 1 93.94 178 SER A CA 1
ATOM 1370 C C . SER A 1 178 ? 18.328 -10.469 -4.113 1 93.94 178 SER A C 1
ATOM 1372 O O . SER A 1 178 ? 17.469 -9.836 -4.742 1 93.94 178 SER A O 1
ATOM 1374 N N . VAL A 1 179 ? 19.281 -11.125 -4.695 1 91.5 179 VAL A N 1
ATOM 1375 C CA . VAL A 1 179 ? 19.406 -11.172 -6.148 1 91.5 179 VAL A CA 1
ATOM 1376 C C . VAL A 1 179 ? 18.234 -11.953 -6.742 1 91.5 179 VAL A C 1
ATOM 1378 O O . VAL A 1 179 ? 17.609 -11.508 -7.711 1 91.5 179 VAL A O 1
ATOM 1381 N N . GLU A 1 180 ? 18.031 -13.055 -6.145 1 92.06 180 GLU A N 1
ATOM 1382 C CA . GLU A 1 180 ? 16.922 -13.875 -6.602 1 92.06 180 GLU A CA 1
ATOM 1383 C C . GLU A 1 180 ? 15.594 -13.133 -6.469 1 92.06 180 GLU A C 1
ATOM 1385 O O . GLU A 1 180 ? 14.742 -13.211 -7.355 1 92.06 180 GLU A O 1
ATOM 1390 N N . GLY A 1 181 ? 15.469 -12.391 -5.391 1 94.06 181 GLY A N 1
ATOM 1391 C CA . GLY A 1 181 ? 14.273 -11.586 -5.188 1 94.06 181 GLY A CA 1
ATOM 1392 C C . GLY A 1 181 ? 14.07 -10.547 -6.273 1 94.06 181 GLY A C 1
ATOM 1393 O O . GLY A 1 181 ? 12.953 -10.375 -6.773 1 94.06 181 GLY A O 1
ATOM 1394 N N . PHE A 1 182 ? 15.156 -9.984 -6.676 1 93.94 182 PHE A N 1
ATOM 1395 C CA . PHE A 1 182 ? 15.102 -8.945 -7.703 1 93.94 182 PHE A CA 1
ATOM 1396 C C . PHE A 1 182 ? 14.484 -9.492 -8.992 1 93.94 182 PHE A C 1
ATOM 1398 O O . PHE A 1 182 ? 13.648 -8.836 -9.609 1 93.94 182 PHE A O 1
ATOM 1405 N N . LEU A 1 183 ? 14.875 -10.688 -9.289 1 90.62 183 LEU A N 1
ATOM 1406 C CA . LEU A 1 183 ? 14.398 -11.312 -10.523 1 90.62 183 LEU A CA 1
ATOM 1407 C C . LEU A 1 183 ? 12.906 -11.602 -10.445 1 90.62 183 LEU A C 1
ATOM 1409 O O . LEU A 1 183 ? 12.219 -11.633 -11.469 1 90.62 183 LEU A O 1
ATOM 1413 N N . ASP A 1 184 ? 12.414 -11.688 -9.203 1 94.19 184 ASP A N 1
ATOM 1414 C CA . ASP A 1 184 ? 11.008 -12.031 -8.977 1 94.19 184 ASP A CA 1
ATOM 1415 C C . ASP A 1 184 ? 10.188 -10.781 -8.664 1 94.19 184 ASP A C 1
ATOM 1417 O O . ASP A 1 184 ? 8.984 -10.875 -8.422 1 94.19 184 ASP A O 1
ATOM 1421 N N . GLY A 1 185 ? 10.766 -9.656 -8.641 1 96.06 185 GLY A N 1
ATOM 1422 C CA . GLY A 1 185 ? 10.094 -8.414 -8.312 1 96.06 185 GLY A CA 1
ATOM 1423 C C . GLY A 1 185 ? 10.008 -8.156 -6.82 1 96.06 185 GLY A C 1
ATOM 1424 O O . GLY A 1 185 ? 9.203 -7.336 -6.371 1 96.06 185 GLY A O 1
ATOM 1425 N N . ASP A 1 186 ? 10.758 -9 -6.113 1 96.94 186 ASP A N 1
ATOM 1426 C CA . ASP A 1 186 ? 10.898 -8.789 -4.676 1 96.94 186 ASP A CA 1
ATOM 1427 C C . ASP A 1 186 ? 12.125 -7.938 -4.359 1 96.94 186 ASP A C 1
ATOM 1429 O O . ASP A 1 186 ? 13.258 -8.414 -4.445 1 96.94 186 ASP A O 1
ATOM 1433 N N . LEU A 1 187 ? 11.836 -6.711 -3.896 1 97.38 187 LEU A N 1
ATOM 1434 C CA . LEU A 1 187 ? 12.875 -5.715 -3.686 1 97.38 187 LEU A CA 1
ATOM 1435 C C . LEU A 1 187 ? 13.039 -5.398 -2.201 1 97.38 187 LEU A C 1
ATOM 1437 O O . LEU A 1 187 ? 13.508 -4.32 -1.839 1 97.38 187 LEU A O 1
ATOM 1441 N N . SER A 1 188 ? 12.688 -6.32 -1.402 1 97.94 188 SER A N 1
ATOM 1442 C CA . SER A 1 188 ? 12.648 -6.109 0.041 1 97.94 188 SER A CA 1
ATOM 1443 C C . SER A 1 188 ? 14.047 -5.891 0.61 1 97.94 188 SER A C 1
ATOM 1445 O O . SER A 1 188 ? 15.016 -6.461 0.112 1 97.94 188 SER A O 1
ATOM 1447 N N . LEU A 1 189 ? 14.125 -5.062 1.594 1 98 189 LEU A N 1
ATOM 1448 C CA . LEU A 1 189 ? 15.367 -4.801 2.312 1 98 189 LEU A CA 1
ATOM 1449 C C . LEU A 1 189 ? 15.5 -5.715 3.525 1 98 189 LEU A C 1
ATOM 1451 O O . LEU A 1 189 ? 14.617 -5.73 4.395 1 98 189 LEU A O 1
ATOM 1455 N N . HIS A 1 190 ? 16.547 -6.48 3.52 1 97.69 190 HIS A N 1
ATOM 1456 C CA . HIS A 1 190 ? 16.844 -7.332 4.668 1 97.69 190 HIS A CA 1
ATOM 1457 C C . HIS A 1 190 ? 17.859 -6.668 5.598 1 97.69 190 HIS A C 1
ATOM 1459 O O . HIS A 1 190 ? 18.969 -6.316 5.172 1 97.69 190 HIS A O 1
ATOM 1465 N N . ILE A 1 191 ? 17.469 -6.488 6.832 1 97.69 191 ILE A N 1
ATOM 1466 C CA . ILE A 1 191 ? 18.344 -5.887 7.828 1 97.69 191 ILE A CA 1
ATOM 1467 C C . ILE A 1 191 ? 18.688 -6.914 8.906 1 97.69 191 ILE A C 1
ATOM 1469 O O . ILE A 1 191 ? 17.797 -7.387 9.625 1 97.69 191 ILE A O 1
ATOM 1473 N N . SER A 1 192 ? 19.938 -7.215 8.977 1 97 192 SER A N 1
ATOM 1474 C CA . SER A 1 192 ? 20.391 -8.156 10 1 97 192 SER A CA 1
ATOM 1475 C C . SER A 1 192 ? 20.641 -7.445 11.328 1 97 192 SER A C 1
ATOM 1477 O O . SER A 1 192 ? 21.219 -6.355 11.359 1 97 192 SER A O 1
ATOM 1479 N N . SER A 1 193 ? 20.188 -8.047 12.438 1 95.88 193 SER A N 1
ATOM 1480 C CA . SER A 1 193 ? 20.438 -7.527 13.781 1 95.88 193 SER A CA 1
ATOM 1481 C C . SER A 1 193 ? 20.109 -6.039 13.875 1 95.88 193 SER A C 1
ATOM 1483 O O . SER A 1 193 ? 21.016 -5.219 14.07 1 95.88 193 SER A O 1
ATOM 1485 N N . VAL A 1 194 ? 18.875 -5.77 13.836 1 96.56 194 VAL A N 1
ATOM 1486 C CA . VAL A 1 194 ? 18.438 -4.387 13.734 1 96.56 194 VAL A CA 1
ATOM 1487 C C . VAL A 1 194 ? 18.859 -3.605 14.977 1 96.56 194 VAL A C 1
ATOM 1489 O O . VAL A 1 194 ? 18.828 -4.133 16.094 1 96.56 194 VAL A O 1
ATOM 1492 N N . HIS A 1 195 ? 19.281 -2.354 14.758 1 96.19 195 HIS A N 1
ATOM 1493 C CA . HIS A 1 195 ? 19.625 -1.397 15.805 1 96.19 195 HIS A CA 1
ATOM 1494 C C . HIS A 1 195 ? 18.469 -0.432 16.062 1 96.19 195 HIS A C 1
ATOM 1496 O O . HIS A 1 195 ? 17.609 -0.238 15.203 1 96.19 195 HIS A O 1
ATOM 1502 N N . LEU A 1 196 ? 18.453 0.141 17.281 1 96.69 196 LEU A N 1
ATOM 1503 C CA . LEU A 1 196 ? 17.469 1.177 17.578 1 96.69 196 LEU A CA 1
ATOM 1504 C C . LEU A 1 196 ? 17.531 2.301 16.562 1 96.69 196 LEU A C 1
ATOM 1506 O O . LEU A 1 196 ? 16.5 2.863 16.188 1 96.69 196 LEU A O 1
ATOM 1510 N N . SER A 1 197 ? 18.75 2.547 16.078 1 95.06 197 SER A N 1
ATOM 1511 C CA . SER A 1 197 ? 18.953 3.646 15.141 1 95.06 197 SER A CA 1
ATOM 1512 C C . SER A 1 197 ? 18.375 3.316 13.766 1 95.06 197 SER A C 1
ATOM 1514 O O . SER A 1 197 ? 18.25 4.195 12.914 1 95.06 197 SER A O 1
ATOM 1516 N N . ASP A 1 198 ? 18.062 2.062 13.531 1 96.69 198 ASP A N 1
ATOM 1517 C CA . ASP A 1 198 ? 17.516 1.663 12.234 1 96.69 198 ASP A CA 1
ATOM 1518 C C . ASP A 1 198 ? 16.047 2.062 12.117 1 96.69 198 ASP A C 1
ATOM 1520 O O . ASP A 1 198 ? 15.492 2.061 11.016 1 96.69 198 ASP A O 1
ATOM 1524 N N . ALA A 1 199 ? 15.414 2.404 13.242 1 97.31 199 ALA A N 1
ATOM 1525 C CA . ALA A 1 199 ? 14.016 2.814 13.219 1 97.31 199 ALA A CA 1
ATOM 1526 C C . ALA A 1 199 ? 13.812 4.039 12.328 1 97.31 199 ALA A C 1
ATOM 1528 O O . ALA A 1 199 ? 14.688 4.91 12.258 1 97.31 199 ALA A O 1
ATOM 1529 N N . GLY A 1 200 ? 12.672 3.998 11.648 1 96.25 200 GLY A N 1
ATOM 1530 C CA . GLY A 1 200 ? 12.359 5.152 10.82 1 96.25 200 GLY A CA 1
ATOM 1531 C C . GLY A 1 200 ? 11.531 4.801 9.602 1 96.25 200 GLY A C 1
ATOM 1532 O O . GLY A 1 200 ? 11.039 3.676 9.477 1 96.25 200 GLY A O 1
ATOM 1533 N N . LEU A 1 201 ? 11.367 5.828 8.781 1 96.25 201 LEU A N 1
ATOM 1534 C CA . LEU A 1 201 ? 10.57 5.688 7.566 1 96.25 201 LEU A CA 1
ATOM 1535 C C . LEU A 1 201 ? 11.445 5.352 6.367 1 96.25 201 LEU A C 1
ATOM 1537 O O . LEU A 1 201 ? 12.375 6.102 6.047 1 96.25 201 LEU A O 1
ATOM 1541 N N . TYR A 1 202 ? 11.172 4.219 5.754 1 97.5 202 TYR A N 1
ATOM 1542 C CA . TYR A 1 202 ? 11.93 3.75 4.598 1 97.5 202 TYR A CA 1
ATOM 1543 C C . TYR A 1 202 ? 11.078 3.805 3.334 1 97.5 202 TYR A C 1
ATOM 1545 O O . TYR A 1 202 ? 9.875 3.551 3.375 1 97.5 202 TYR A O 1
ATOM 1553 N N . ARG A 1 203 ? 11.75 4.094 2.258 1 96.69 203 ARG A N 1
ATOM 1554 C CA . ARG A 1 203 ? 11.117 4.051 0.944 1 96.69 203 ARG A CA 1
ATOM 1555 C C . ARG A 1 203 ? 11.992 3.314 -0.064 1 96.69 203 ARG A C 1
ATOM 1557 O O . ARG A 1 203 ? 13.219 3.459 -0.052 1 96.69 203 ARG A O 1
ATOM 1564 N N . CYS A 1 204 ? 11.352 2.58 -0.837 1 97 204 CYS A N 1
ATOM 1565 C CA . CYS A 1 204 ? 12.016 1.881 -1.933 1 97 204 CYS A CA 1
ATOM 1566 C C . CYS A 1 204 ? 11.656 2.506 -3.275 1 97 204 CYS A C 1
ATOM 1568 O O . CYS A 1 204 ? 10.477 2.676 -3.59 1 97 204 CYS A O 1
ATOM 1570 N N . LEU A 1 205 ? 12.633 2.893 -4.027 1 96.12 205 LEU A N 1
ATOM 1571 C CA . LEU A 1 205 ? 12.445 3.584 -5.297 1 96.12 205 LEU A CA 1
ATOM 1572 C C . LEU A 1 205 ? 13.125 2.83 -6.434 1 96.12 205 LEU A C 1
ATOM 1574 O O . LEU A 1 205 ? 14.227 2.309 -6.266 1 96.12 205 LEU A O 1
ATOM 1578 N N . ILE A 1 206 ? 12.367 2.789 -7.504 1 94.69 206 ILE A N 1
ATOM 1579 C CA . ILE A 1 206 ? 12.883 2.021 -8.633 1 94.69 206 ILE A CA 1
ATOM 1580 C C . ILE A 1 206 ? 13.062 2.939 -9.844 1 94.69 206 ILE A C 1
ATOM 1582 O O . ILE A 1 206 ? 12.531 4.051 -9.867 1 94.69 206 ILE A O 1
ATOM 1586 N N . ARG A 1 207 ? 13.898 2.598 -10.828 1 91.69 207 ARG A N 1
ATOM 1587 C CA . ARG A 1 207 ? 14.148 3.33 -12.062 1 91.69 207 ARG A CA 1
ATOM 1588 C C . ARG A 1 207 ? 14.633 4.746 -11.773 1 91.69 207 ARG A C 1
ATOM 1590 O O . ARG A 1 207 ? 14 5.723 -12.188 1 91.69 207 ARG A O 1
ATOM 1597 N N . ASP A 1 208 ? 15.688 4.836 -11.125 1 90.25 208 ASP A N 1
ATOM 1598 C CA . ASP A 1 208 ? 16.297 6.109 -10.758 1 90.25 208 ASP A CA 1
ATOM 1599 C C . ASP A 1 208 ? 15.297 7.004 -10.023 1 90.25 208 ASP A C 1
ATOM 1601 O O . ASP A 1 208 ? 15.117 8.172 -10.383 1 90.25 208 ASP A O 1
ATOM 1605 N N . GLU A 1 209 ? 14.477 6.434 -9.148 1 89.12 209 GLU A N 1
ATOM 1606 C CA . GLU A 1 209 ? 13.586 7.086 -8.195 1 89.12 209 GLU A CA 1
ATOM 1607 C C . GLU A 1 209 ? 12.336 7.621 -8.891 1 89.12 209 GLU A C 1
ATOM 1609 O O . GLU A 1 209 ? 11.609 8.445 -8.328 1 89.12 209 GLU A O 1
ATOM 1614 N N . SER A 1 210 ? 12.062 7.125 -10.086 1 91.25 210 SER A N 1
ATOM 1615 C CA . SER A 1 210 ? 10.906 7.629 -10.82 1 91.25 210 SER A CA 1
ATOM 1616 C C . SER A 1 210 ? 9.641 6.859 -10.461 1 91.25 210 SER A C 1
ATOM 1618 O O . SER A 1 210 ? 8.531 7.297 -10.766 1 91.25 210 SER A O 1
ATOM 1620 N N . GLN A 1 211 ? 9.891 5.734 -9.805 1 93.62 211 GLN A N 1
ATOM 1621 C CA . GLN A 1 211 ? 8.75 4.895 -9.453 1 93.62 211 GLN A CA 1
ATOM 1622 C C . GLN A 1 211 ? 8.867 4.375 -8.031 1 93.62 211 GLN A C 1
ATOM 1624 O O . GLN A 1 211 ? 9.953 3.975 -7.594 1 93.62 211 GLN A O 1
ATOM 1629 N N . ASP A 1 212 ? 7.746 4.453 -7.383 1 93.56 212 ASP A N 1
ATOM 1630 C CA . ASP A 1 212 ? 7.688 3.877 -6.043 1 93.56 212 ASP A CA 1
ATOM 1631 C C . ASP A 1 212 ? 7.535 2.359 -6.102 1 93.56 212 ASP A C 1
ATOM 1633 O O . ASP A 1 212 ? 6.906 1.829 -7.02 1 93.56 212 ASP A O 1
ATOM 1637 N N . GLY A 1 213 ? 8.102 1.66 -5.145 1 94.94 213 GLY A N 1
ATOM 1638 C CA . GLY A 1 213 ? 7.754 0.265 -4.93 1 94.94 213 GLY A CA 1
ATOM 1639 C C . GLY A 1 213 ? 6.434 0.085 -4.203 1 94.94 213 GLY A C 1
ATOM 1640 O O . GLY A 1 213 ? 5.727 1.061 -3.941 1 94.94 213 GLY A O 1
ATOM 1641 N N . GLU A 1 214 ? 6.078 -1.203 -3.982 1 94.81 214 GLU A N 1
ATOM 1642 C CA . GLU A 1 214 ? 4.875 -1.564 -3.242 1 94.81 214 GLU A CA 1
ATOM 1643 C C . GLU A 1 214 ? 5.215 -2.4 -2.01 1 94.81 214 GLU A C 1
ATOM 1645 O O . GLU A 1 214 ? 5.812 -3.473 -2.127 1 94.81 214 GLU A O 1
ATOM 1650 N N . PRO A 1 215 ? 4.934 -1.944 -0.9 1 95.12 215 PRO A N 1
ATOM 1651 C CA . PRO A 1 215 ? 4.293 -0.674 -0.552 1 95.12 215 PRO A CA 1
ATOM 1652 C C . PRO A 1 215 ? 5.211 0.528 -0.768 1 95.12 215 PRO A C 1
ATOM 1654 O O . PRO A 1 215 ? 6.426 0.368 -0.887 1 95.12 215 PRO A O 1
ATOM 1657 N N . ARG A 1 216 ? 4.574 1.714 -0.771 1 92.25 216 ARG A N 1
ATOM 1658 C CA . ARG A 1 216 ? 5.297 2.947 -1.066 1 92.25 216 ARG A CA 1
ATOM 1659 C C . ARG A 1 216 ? 6.254 3.303 0.065 1 92.25 216 ARG A C 1
ATOM 1661 O O . ARG A 1 216 ? 7.301 3.914 -0.17 1 92.25 216 ARG A O 1
ATOM 1668 N N . ALA A 1 217 ? 5.883 2.979 1.217 1 95.38 217 ALA A N 1
ATOM 1669 C CA . ALA A 1 217 ? 6.68 3.314 2.393 1 95.38 217 ALA A CA 1
ATOM 1670 C C . ALA A 1 217 ? 6.531 2.256 3.48 1 95.38 217 ALA A C 1
ATOM 1672 O O . ALA A 1 217 ? 5.484 1.612 3.588 1 95.38 217 ALA A O 1
ATOM 1673 N N . VAL A 1 218 ? 7.617 2.1 4.176 1 97.06 218 VAL A N 1
ATOM 1674 C CA . VAL A 1 218 ? 7.633 1.171 5.301 1 97.06 218 VAL A CA 1
ATOM 1675 C C . VAL A 1 218 ? 8.156 1.879 6.551 1 97.06 218 VAL A C 1
ATOM 1677 O O . VAL A 1 218 ? 9.234 2.479 6.527 1 97.06 218 VAL A O 1
ATOM 1680 N N . LEU A 1 219 ? 7.371 1.902 7.594 1 96.5 219 LEU A N 1
ATOM 1681 C CA . LEU A 1 219 ? 7.805 2.436 8.883 1 96.5 219 LEU A CA 1
ATOM 1682 C C . LEU A 1 219 ? 8.344 1.324 9.773 1 96.5 219 LEU A C 1
ATOM 1684 O O . LEU A 1 219 ? 7.59 0.449 10.211 1 96.5 219 LEU A O 1
ATOM 1688 N N . LEU A 1 220 ? 9.633 1.377 10.055 1 97.56 220 LEU A N 1
ATOM 1689 C CA . LEU A 1 220 ? 10.266 0.407 10.945 1 97.56 220 LEU A CA 1
ATOM 1690 C C . LEU A 1 220 ? 10.289 0.922 12.375 1 97.56 220 LEU A C 1
ATOM 1692 O O . LEU A 1 220 ? 10.867 1.979 12.648 1 97.56 220 LEU A O 1
ATOM 1696 N N . LYS A 1 221 ? 9.617 0.187 13.227 1 96.12 221 LYS A N 1
ATOM 1697 C CA . LYS A 1 221 ? 9.664 0.458 14.656 1 96.12 221 LYS A CA 1
ATOM 1698 C C . LYS A 1 221 ? 10.531 -0.568 15.383 1 96.12 221 LYS A C 1
ATOM 1700 O O . LYS A 1 221 ? 10.281 -1.772 15.297 1 96.12 221 LYS A O 1
ATOM 1705 N N . VAL A 1 222 ? 11.516 -0.056 16.125 1 97.25 222 VAL A N 1
ATOM 1706 C CA . VAL A 1 222 ? 12.414 -0.956 16.828 1 97.25 222 VAL A CA 1
ATOM 1707 C C . VAL A 1 222 ? 12.305 -0.719 18.328 1 97.25 222 VAL A C 1
ATOM 1709 O O . VAL A 1 222 ? 12.414 0.418 18.797 1 97.25 222 VAL A O 1
ATOM 1712 N N . GLU A 1 223 ? 12.008 -1.799 19.047 1 95 223 GLU A N 1
ATOM 1713 C CA . GLU A 1 223 ? 11.906 -1.704 20.5 1 95 223 GLU A CA 1
ATOM 1714 C C . GLU A 1 223 ? 13.094 -2.379 21.172 1 95 223 GLU A C 1
ATOM 1716 O O . GLU A 1 223 ? 13.586 -3.404 20.703 1 95 223 GLU A O 1
ATOM 1721 N N . GLY A 1 224 ? 13.539 -1.815 22.234 1 91.44 224 GLY A N 1
ATOM 1722 C CA . GLY A 1 224 ? 14.633 -2.396 23 1 91.44 224 GLY A CA 1
ATOM 1723 C C . GLY A 1 224 ? 14.227 -3.643 23.766 1 91.44 224 GLY A C 1
ATOM 1724 O O . GLY A 1 224 ? 13.039 -3.881 23.984 1 91.44 224 GLY A O 1
ATOM 1725 N N . LYS A 1 225 ? 15.133 -4.719 23.844 1 76 225 LYS A N 1
ATOM 1726 C CA . LYS A 1 225 ? 14.852 -5.918 24.625 1 76 225 LYS A CA 1
ATOM 1727 C C . LYS A 1 225 ? 14.797 -5.602 26.125 1 76 225 LYS A C 1
ATOM 1729 O O . LYS A 1 225 ? 15.617 -4.832 26.625 1 76 225 LYS A O 1
ATOM 1734 N N . TYR A 1 226 ? 13.641 -5.434 26.672 1 62.53 226 TYR A N 1
ATOM 1735 C CA . TYR A 1 226 ? 13.656 -5.312 28.125 1 62.53 226 TYR A CA 1
ATOM 1736 C C . TYR A 1 226 ? 14.273 -6.543 28.781 1 62.53 226 TYR A C 1
ATOM 1738 O O . TYR A 1 226 ? 13.789 -7.66 28.594 1 62.53 226 TYR A O 1
ATOM 1746 N N . ILE A 1 227 ? 15.516 -6.641 28.906 1 57.62 227 ILE A N 1
ATOM 1747 C CA . ILE A 1 227 ? 16.031 -7.707 29.75 1 57.62 227 ILE A CA 1
ATOM 1748 C C . ILE A 1 227 ? 15.586 -7.477 31.188 1 57.62 227 ILE A C 1
ATOM 1750 O O . ILE A 1 227 ? 15.969 -6.48 31.812 1 57.62 227 ILE A O 1
ATOM 1754 N N . PRO A 1 228 ? 14.547 -8.086 31.578 1 56 228 PRO A N 1
ATOM 1755 C CA . PRO A 1 228 ? 14.312 -7.992 33.031 1 56 228 PRO A CA 1
ATOM 1756 C C . PRO A 1 228 ? 15.562 -8.297 33.844 1 56 228 PRO A C 1
ATOM 1758 O O . PRO A 1 228 ? 16.344 -9.172 33.469 1 56 228 PRO A O 1
ATOM 1761 N N . TYR A 1 229 ? 16.203 -7.324 34.375 1 49.66 229 TYR A N 1
ATOM 1762 C CA . TYR A 1 229 ? 17.25 -7.594 35.344 1 49.66 229 TYR A CA 1
ATOM 1763 C C . TYR A 1 229 ? 16.797 -8.656 36.344 1 49.66 229 TYR A C 1
ATOM 1765 O O . TYR A 1 229 ? 15.75 -8.523 36.969 1 49.66 229 TYR A O 1
ATOM 1773 N N . SER A 1 230 ? 16.891 -9.883 36 1 47.34 230 SER A N 1
ATOM 1774 C CA . SER A 1 230 ? 16.828 -10.773 37.125 1 47.34 230 SER A CA 1
ATOM 1775 C C . SER A 1 230 ? 17.672 -10.25 38.281 1 47.34 230 SER A 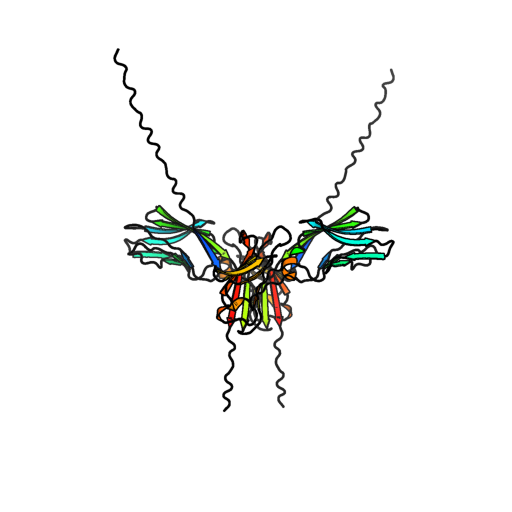C 1
ATOM 1777 O O . SER A 1 230 ? 18.859 -9.961 38.125 1 47.34 230 SER A O 1
ATOM 1779 N N . ASN A 1 231 ? 17.125 -9.461 39.219 1 44.34 231 ASN A N 1
ATOM 1780 C CA . ASN A 1 231 ? 17.797 -9.359 40.531 1 44.34 231 ASN A CA 1
ATOM 1781 C C . ASN A 1 231 ? 18.297 -10.719 41 1 44.34 231 ASN A C 1
ATOM 1783 O O . ASN A 1 231 ? 17.5 -11.625 41.25 1 44.34 231 ASN A O 1
ATOM 1787 N N . GLY A 1 232 ? 19.297 -11.297 40.406 1 38 232 GLY A N 1
ATOM 1788 C CA . GLY A 1 232 ? 20.016 -12.25 41.25 1 38 232 GLY A CA 1
ATOM 1789 C C . GLY A 1 232 ? 20.281 -11.711 42.656 1 38 232 GLY A C 1
ATOM 1790 O O . GLY A 1 232 ? 21.109 -10.812 42.844 1 38 232 GLY A O 1
ATOM 1791 N N . THR A 1 233 ? 19.234 -11.484 43.5 1 30.34 233 THR A N 1
ATOM 1792 C CA . THR A 1 233 ? 19.656 -11.812 44.844 1 30.34 233 THR A CA 1
ATOM 1793 C C . THR A 1 233 ? 19.859 -13.32 45 1 30.34 233 THR A C 1
ATOM 1795 O O . THR A 1 233 ? 19.172 -14.109 44.344 1 30.34 233 THR A O 1
ATOM 1798 N N . MET B 1 1 ? -41.625 -13.797 -74.562 1 33.72 1 MET B N 1
ATOM 1799 C CA . MET B 1 1 ? -40.312 -13.375 -74.062 1 33.72 1 MET B CA 1
ATOM 1800 C C . MET B 1 1 ? -40.156 -13.688 -72.562 1 33.72 1 MET B C 1
ATOM 1802 O O . MET B 1 1 ? -40.906 -13.172 -71.75 1 33.72 1 MET B O 1
ATOM 1806 N N . LYS B 1 2 ? -39.719 -14.992 -72.312 1 47.12 2 LYS B N 1
ATOM 1807 C CA . LYS B 1 2 ? -39.438 -15.625 -71 1 47.12 2 LYS B CA 1
ATOM 1808 C C . LYS B 1 2 ? -38.375 -14.836 -70.188 1 47.12 2 LYS B C 1
ATOM 1810 O O . LYS B 1 2 ? -37.312 -14.516 -70.75 1 47.12 2 LYS B O 1
ATOM 1815 N N . SER B 1 3 ? -38.844 -14.016 -69.25 1 49.19 3 SER B N 1
ATOM 1816 C CA . SER B 1 3 ? -38 -13.219 -68.375 1 49.19 3 SER B CA 1
ATOM 1817 C C . SER B 1 3 ? -37 -14.102 -67.625 1 49.19 3 SER B C 1
ATOM 1819 O O . SER B 1 3 ? -37.375 -15.133 -67.062 1 49.19 3 SER B O 1
ATOM 1821 N N . PRO B 1 4 ? -35.656 -14.023 -67.938 1 52.22 4 PRO B N 1
ATOM 1822 C CA . PRO B 1 4 ? -34.656 -14.82 -67.25 1 52.22 4 PRO B CA 1
ATOM 1823 C C . PRO B 1 4 ? -34.688 -14.586 -65.75 1 52.22 4 PRO B C 1
ATOM 1825 O O . PRO B 1 4 ? -34.75 -13.438 -65.312 1 52.22 4 PRO B O 1
ATOM 1828 N N . LEU B 1 5 ? -35.188 -15.562 -64.938 1 48.03 5 LEU B N 1
ATOM 1829 C CA . LEU B 1 5 ? -35.156 -15.617 -63.469 1 48.03 5 LEU B CA 1
ATOM 1830 C C . LEU B 1 5 ? -33.75 -15.367 -62.938 1 48.03 5 LEU B C 1
ATOM 1832 O O . LEU B 1 5 ? -32.781 -15.992 -63.375 1 48.03 5 LEU B O 1
ATOM 1836 N N . ILE B 1 6 ? -33.469 -14.094 -62.438 1 54.97 6 ILE B N 1
ATOM 1837 C CA . ILE B 1 6 ? -32.219 -13.75 -61.75 1 54.97 6 ILE B CA 1
ATOM 1838 C C . ILE B 1 6 ? -31.953 -14.758 -60.625 1 54.97 6 ILE B C 1
ATOM 1840 O O . ILE B 1 6 ? -32.812 -15.023 -59.812 1 54.97 6 ILE B O 1
ATOM 1844 N N . PRO B 1 7 ? -30.891 -15.602 -60.781 1 50.59 7 PRO B N 1
ATOM 1845 C CA . PRO B 1 7 ? -30.578 -16.531 -59.688 1 50.59 7 PRO B CA 1
ATOM 1846 C C . PRO B 1 7 ? -30.391 -15.836 -58.344 1 50.59 7 PRO B C 1
ATOM 1848 O O . PRO B 1 7 ? -30 -14.672 -58.312 1 50.59 7 PRO B O 1
ATOM 1851 N N . ASP B 1 8 ? -31.109 -16.172 -57.312 1 52.69 8 ASP B N 1
ATOM 1852 C CA . ASP B 1 8 ? -31 -15.758 -55.938 1 52.69 8 ASP B CA 1
ATOM 1853 C C . ASP B 1 8 ? -29.578 -15.938 -55.406 1 52.69 8 ASP B C 1
ATOM 1855 O O . ASP B 1 8 ? -29.062 -17.062 -55.375 1 52.69 8 ASP B O 1
ATOM 1859 N N . ILE B 1 9 ? -28.734 -14.891 -55.531 1 51.16 9 ILE B N 1
ATOM 1860 C CA . ILE B 1 9 ? -27.438 -14.898 -54.875 1 51.16 9 ILE B CA 1
ATOM 1861 C C . ILE B 1 9 ? -27.609 -15.062 -53.375 1 51.16 9 ILE B C 1
ATOM 1863 O O . ILE B 1 9 ? -28.172 -14.195 -52.719 1 51.16 9 ILE B O 1
ATOM 1867 N N . ALA B 1 10 ? -27.562 -16.234 -52.812 1 49.91 10 ALA B N 1
ATOM 1868 C CA . ALA B 1 10 ? -27.453 -16.469 -51.375 1 49.91 10 ALA B CA 1
ATOM 1869 C C . ALA B 1 10 ? -26.188 -15.82 -50.812 1 49.91 10 ALA B C 1
ATOM 1871 O O . ALA B 1 10 ? -25.078 -16.234 -51.125 1 49.91 10 ALA B O 1
ATOM 1872 N N . VAL B 1 11 ? -26.266 -14.562 -50.375 1 50.31 11 VAL B N 1
ATOM 1873 C CA . VAL B 1 11 ? -25.188 -13.945 -49.594 1 50.31 11 VAL B CA 1
ATOM 1874 C C . VAL B 1 11 ? -24.969 -14.719 -48.281 1 50.31 11 VAL B C 1
ATOM 1876 O O . VAL B 1 11 ? -25.844 -14.734 -47.406 1 50.31 11 VAL B O 1
ATOM 1879 N N . ILE B 1 12 ? -24.156 -15.75 -48.375 1 50.16 12 ILE B N 1
ATOM 1880 C CA . ILE B 1 12 ? -23.75 -16.359 -47.125 1 50.16 12 ILE B CA 1
ATOM 1881 C C . ILE B 1 12 ? -23.016 -15.336 -46.281 1 50.16 12 ILE B C 1
ATOM 1883 O O . ILE B 1 12 ? -21.922 -14.883 -46.625 1 50.16 12 ILE B O 1
ATOM 1887 N N . VAL B 1 13 ? -23.672 -14.555 -45.5 1 50.94 13 VAL B N 1
ATOM 1888 C CA . VAL B 1 13 ? -23.047 -13.773 -44.438 1 50.94 13 VAL B CA 1
ATOM 1889 C C . VAL B 1 13 ? -22.328 -14.703 -43.469 1 50.94 13 VAL B C 1
ATOM 1891 O O . VAL B 1 13 ? -22.984 -15.469 -42.75 1 50.94 13 VAL B O 1
ATOM 1894 N N . SER B 1 14 ? -21.078 -15.125 -43.75 1 48.22 14 SER B N 1
ATOM 1895 C CA . SER B 1 14 ? -20.281 -15.742 -42.688 1 48.22 14 SER B CA 1
ATOM 1896 C C . SER B 1 14 ? -20.172 -14.828 -41.469 1 48.22 14 SER B C 1
ATOM 1898 O O . SER B 1 14 ? -19.531 -13.773 -41.531 1 48.22 14 SER B O 1
ATOM 1900 N N . LEU B 1 15 ? -21.109 -14.875 -40.625 1 45.19 15 LEU B N 1
ATOM 1901 C CA . LEU B 1 15 ? -20.875 -14.266 -39.312 1 45.19 15 LEU B CA 1
ATOM 1902 C C . LEU B 1 15 ? -19.578 -14.781 -38.688 1 45.19 15 LEU B C 1
ATOM 1904 O O . LEU B 1 15 ? -19.516 -15.922 -38.219 1 45.19 15 LEU B O 1
ATOM 1908 N N . LEU B 1 16 ? -18.453 -14.32 -39.156 1 46.19 16 LEU B N 1
ATOM 1909 C CA . LEU B 1 16 ? -17.281 -14.492 -38.312 1 46.19 16 LEU B CA 1
ATOM 1910 C C . LEU B 1 16 ? -17.594 -14.148 -36.875 1 46.19 16 LEU B C 1
ATOM 1912 O O . LEU B 1 16 ? -17.781 -12.977 -36.531 1 46.19 16 LEU B O 1
ATOM 1916 N N . THR B 1 17 ? -18.328 -15.016 -36.188 1 48.97 17 THR B N 1
ATOM 1917 C CA . THR B 1 17 ? -18.391 -14.828 -34.75 1 48.97 17 THR B CA 1
ATOM 1918 C C . THR B 1 17 ? -17 -14.656 -34.156 1 48.97 17 THR B C 1
ATOM 1920 O O . THR B 1 17 ? -16.172 -15.562 -34.219 1 48.97 17 THR B O 1
ATOM 1923 N N . LEU B 1 18 ? -16.359 -13.516 -34.281 1 48.44 18 LEU B N 1
ATOM 1924 C CA . LEU B 1 18 ? -15.266 -13.203 -33.375 1 48.44 18 LEU B CA 1
ATOM 1925 C C . LEU B 1 18 ? -15.578 -13.648 -31.969 1 48.44 18 LEU B C 1
ATOM 1927 O O . LEU B 1 18 ? -16.422 -13.047 -31.297 1 48.44 18 LEU B O 1
ATOM 1931 N N . GLN B 1 19 ? -15.602 -14.945 -31.703 1 49.34 19 GLN B N 1
ATOM 1932 C CA . GLN B 1 19 ? -15.68 -15.406 -30.312 1 49.34 19 GLN B CA 1
ATOM 1933 C C . GLN B 1 19 ? -14.766 -14.578 -29.406 1 49.34 19 GLN B C 1
ATOM 1935 O O . GLN B 1 19 ? -13.547 -14.617 -29.547 1 49.34 19 GLN B O 1
ATOM 1940 N N . CYS B 1 20 ? -1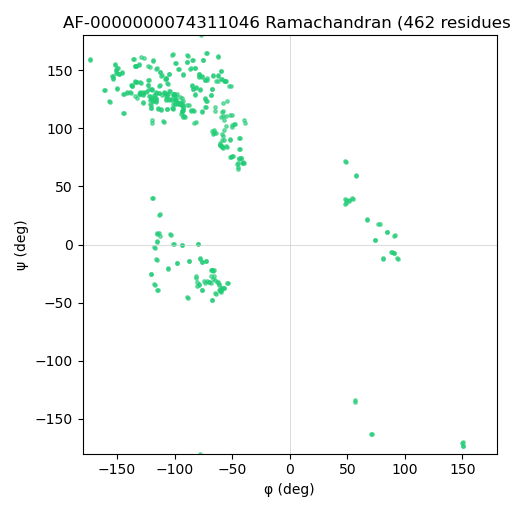5.086 -13.422 -29.078 1 52.72 20 CYS B N 1
ATOM 1941 C CA . CYS B 1 20 ? -14.359 -12.656 -28.062 1 52.72 20 CYS B CA 1
ATOM 1942 C C . CYS B 1 20 ? -14.062 -13.508 -26.844 1 52.72 20 CYS B C 1
ATOM 1944 O O . CYS B 1 20 ? -14.977 -13.906 -26.109 1 52.72 20 CYS B O 1
ATOM 1946 N N . GLN B 1 21 ? -13.156 -14.484 -26.953 1 59.62 21 GLN B N 1
ATOM 1947 C CA . GLN B 1 21 ? -12.766 -15.242 -25.766 1 59.62 21 GLN B CA 1
ATOM 1948 C C . GLN B 1 21 ? -12.641 -14.336 -24.547 1 59.62 21 GLN B C 1
ATOM 1950 O O . GLN B 1 21 ? -12.023 -13.273 -24.609 1 59.62 21 GLN B O 1
ATOM 1955 N N . ALA B 1 22 ? -13.531 -14.398 -23.656 1 66.5 22 ALA B N 1
ATOM 1956 C CA . ALA B 1 22 ? -13.633 -13.594 -22.453 1 66.5 22 ALA B CA 1
ATOM 1957 C C . ALA B 1 22 ? -12.398 -13.758 -21.578 1 66.5 22 ALA B C 1
ATOM 1959 O O . ALA B 1 22 ? -11.898 -14.867 -21.391 1 66.5 22 ALA B O 1
ATOM 1960 N N . PHE B 1 23 ? -11.555 -12.766 -21.344 1 81.25 23 PHE B N 1
ATOM 1961 C CA . PHE B 1 23 ? -10.414 -12.695 -20.438 1 81.25 23 PHE B CA 1
ATOM 1962 C C . PHE B 1 23 ? -10.883 -12.805 -18.984 1 81.25 23 PHE B C 1
ATOM 1964 O O . PHE B 1 23 ? -11.922 -12.258 -18.609 1 81.25 23 PHE B O 1
ATOM 1971 N N . ILE B 1 24 ? -10.453 -13.891 -18.359 1 90.56 24 ILE B N 1
ATOM 1972 C CA . ILE B 1 24 ? -10.711 -14.062 -16.938 1 90.56 24 ILE B CA 1
ATOM 1973 C C . ILE B 1 24 ? -9.664 -13.297 -16.125 1 90.56 24 ILE B C 1
ATOM 1975 O O . ILE B 1 24 ? -8.484 -13.289 -16.469 1 90.56 24 ILE B O 1
ATOM 1979 N N . ILE B 1 25 ? -10.117 -12.492 -15.172 1 92.31 25 ILE B N 1
ATOM 1980 C CA . ILE B 1 25 ? -9.195 -11.797 -14.273 1 92.31 25 ILE B CA 1
ATOM 1981 C C . ILE B 1 25 ? -9.023 -12.609 -12.984 1 92.31 25 ILE B C 1
ATOM 1983 O O . ILE B 1 25 ? -10.008 -13.031 -12.375 1 92.31 25 ILE B O 1
ATOM 1987 N N . ARG B 1 26 ? -7.809 -12.883 -12.648 1 94.75 26 ARG B N 1
ATOM 1988 C CA . ARG B 1 26 ? -7.469 -13.555 -11.398 1 94.75 26 ARG B CA 1
ATOM 1989 C C . ARG B 1 26 ? -6.605 -12.656 -10.516 1 94.75 26 ARG B C 1
ATOM 1991 O O . ARG B 1 26 ? -5.617 -12.078 -10.984 1 94.75 26 ARG B O 1
ATOM 1998 N N . GLU B 1 27 ? -7.035 -12.5 -9.258 1 91.56 27 GLU B N 1
ATOM 1999 C CA . GLU B 1 27 ? -6.27 -11.703 -8.297 1 91.56 27 GLU B CA 1
ATOM 2000 C C . GLU B 1 27 ? -5.707 -12.586 -7.188 1 91.56 27 GLU B C 1
ATOM 2002 O O . GLU B 1 27 ? -6.383 -13.492 -6.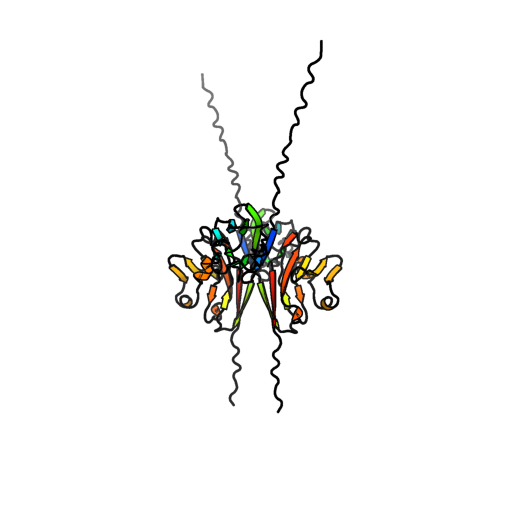703 1 91.56 27 GLU B O 1
ATOM 2007 N N . ILE B 1 28 ? -4.406 -12.305 -6.844 1 94.62 28 ILE B N 1
ATOM 2008 C CA . ILE B 1 28 ? -3.754 -13.086 -5.801 1 94.62 28 ILE B CA 1
ATOM 2009 C C . ILE B 1 28 ? -2.697 -12.234 -5.102 1 94.62 28 ILE B C 1
ATOM 2011 O O . ILE B 1 28 ? -2.193 -11.266 -5.672 1 94.62 28 ILE B O 1
ATOM 2015 N N . ILE B 1 29 ? -2.445 -12.484 -3.855 1 94.56 29 ILE B N 1
ATOM 2016 C CA . ILE B 1 29 ? -1.351 -11.812 -3.164 1 94.56 29 ILE B CA 1
ATOM 2017 C C . ILE B 1 29 ? -0.039 -12.547 -3.438 1 94.56 29 ILE B C 1
ATOM 2019 O O . ILE B 1 29 ? -0.042 -13.727 -3.789 1 94.56 29 ILE B O 1
ATOM 2023 N N . VAL B 1 30 ? 1.037 -11.891 -3.279 1 96.62 30 VAL B N 1
ATOM 2024 C CA . VAL B 1 30 ? 2.357 -12.477 -3.488 1 96.62 30 VAL B CA 1
ATOM 2025 C C . VAL B 1 30 ? 2.547 -13.664 -2.551 1 96.62 30 VAL B C 1
ATOM 2027 O O . VAL B 1 30 ? 1.971 -13.703 -1.46 1 96.62 30 VAL B O 1
ATOM 2030 N N . ASN B 1 31 ? 3.332 -14.664 -2.99 1 95.12 31 ASN B N 1
ATOM 2031 C CA . ASN B 1 31 ? 3.846 -15.797 -2.232 1 95.12 31 ASN B CA 1
ATOM 2032 C C . ASN B 1 31 ? 2.752 -16.828 -1.95 1 95.12 31 ASN B C 1
ATOM 2034 O O . ASN B 1 31 ? 2.967 -17.781 -1.196 1 95.12 31 ASN B O 1
ATOM 2038 N N . GLU B 1 32 ? 1.568 -16.625 -2.461 1 94.94 32 GLU B N 1
ATOM 2039 C CA . GLU B 1 32 ? 0.501 -17.609 -2.348 1 94.94 32 GLU B CA 1
ATOM 2040 C C . GLU B 1 32 ? 0.419 -18.484 -3.6 1 94.94 32 GLU B C 1
ATOM 2042 O O . GLU B 1 32 ? 0.805 -18.047 -4.688 1 94.94 32 GLU B O 1
ATOM 2047 N N . PRO B 1 33 ? -0.032 -19.703 -3.438 1 96.69 33 PRO B N 1
ATOM 2048 C CA . PRO B 1 33 ? -0.209 -20.562 -4.617 1 96.69 33 PRO B CA 1
ATOM 2049 C C . PRO B 1 33 ? -1.449 -20.188 -5.43 1 96.69 33 PRO B C 1
ATOM 2051 O O . PRO B 1 33 ? -2.377 -19.578 -4.898 1 96.69 33 PRO B O 1
ATOM 2054 N N . LEU B 1 34 ? -1.415 -20.625 -6.742 1 96.81 34 LEU B N 1
ATOM 2055 C CA . LEU B 1 34 ? -2.529 -20.312 -7.633 1 96.81 34 LEU B CA 1
ATOM 2056 C C . LEU B 1 34 ? -2.629 -21.344 -8.75 1 96.81 34 LEU B C 1
ATOM 2058 O O . LEU B 1 34 ? -1.611 -21.859 -9.219 1 96.81 34 LEU B O 1
ATOM 2062 N N . THR B 1 35 ? -3.836 -21.609 -9.125 1 97 35 THR B N 1
ATOM 2063 C CA . THR B 1 35 ? -4.055 -22.484 -10.273 1 97 35 THR B CA 1
ATOM 2064 C C . THR B 1 35 ? -4.867 -21.766 -11.352 1 97 35 THR B C 1
ATOM 2066 O O . THR B 1 35 ? -5.91 -21.188 -11.055 1 97 35 THR B O 1
ATOM 2069 N N . LEU B 1 36 ? -4.379 -21.781 -12.523 1 96.31 36 LEU B N 1
ATOM 2070 C CA . LEU B 1 36 ? -5.086 -21.266 -13.688 1 96.31 36 LEU B CA 1
ATOM 2071 C C . LEU B 1 36 ? -5.719 -22.406 -14.484 1 96.31 36 LEU B C 1
ATOM 2073 O O . LEU B 1 36 ? -5.016 -23.281 -15 1 96.31 36 LEU B O 1
ATOM 2077 N N . PRO B 1 37 ? -6.984 -22.375 -14.641 1 94.94 37 PRO B N 1
ATOM 2078 C CA . PRO B 1 37 ? -7.66 -23.5 -15.281 1 94.94 37 PRO B CA 1
ATOM 2079 C C . PRO B 1 37 ? -7.523 -23.484 -16.797 1 94.94 37 PRO B C 1
ATOM 2081 O O . PRO B 1 37 ? -7.516 -22.422 -17.406 1 94.94 37 PRO B O 1
ATOM 2084 N N . CYS B 1 38 ? -7.414 -24.703 -17.344 1 94.94 38 CYS B N 1
ATOM 2085 C CA . CYS B 1 38 ? -7.406 -24.906 -18.781 1 94.94 38 CYS B CA 1
ATOM 2086 C C . CYS B 1 38 ? -7.859 -26.328 -19.141 1 94.94 38 CYS B C 1
ATOM 2088 O O . CYS B 1 38 ? -7.289 -27.297 -18.641 1 94.94 38 CYS B O 1
ATOM 2090 N N . THR B 1 39 ? -8.891 -26.391 -19.938 1 93.75 39 THR B N 1
ATOM 2091 C CA . THR B 1 39 ? -9.375 -27.672 -20.438 1 93.75 39 THR B CA 1
ATOM 2092 C C . THR B 1 39 ? -9.344 -27.719 -21.969 1 93.75 39 THR B C 1
ATOM 2094 O O . THR B 1 39 ? -9.898 -26.828 -22.625 1 93.75 39 THR B O 1
ATOM 2097 N N . CYS B 1 40 ? -8.609 -28.656 -22.406 1 91.25 40 CYS B N 1
ATOM 2098 C CA . CYS B 1 40 ? -8.508 -28.812 -23.859 1 91.25 40 CYS B CA 1
ATOM 2099 C C . CYS B 1 40 ? -9.453 -29.906 -24.344 1 91.25 40 CYS B C 1
ATOM 2101 O O . CYS B 1 40 ? -9.453 -31.016 -23.812 1 91.25 40 CYS B O 1
ATOM 2103 N N . PRO B 1 41 ? -10.219 -29.484 -25.359 1 84.19 41 PRO B N 1
ATOM 2104 C CA . PRO B 1 41 ? -11.133 -30.484 -25.906 1 84.19 41 PRO B CA 1
ATOM 2105 C C . PRO B 1 41 ? -10.422 -31.5 -26.797 1 84.19 41 PRO B C 1
ATOM 2107 O O . PRO B 1 41 ? -9.469 -31.156 -27.5 1 84.19 41 PRO B O 1
ATOM 2110 N N . GLY B 1 42 ? -10.836 -32.688 -26.766 1 79.81 42 GLY B N 1
ATOM 2111 C CA . GLY B 1 42 ? -10.367 -33.719 -27.672 1 79.81 42 GLY B CA 1
ATOM 2112 C C . GLY B 1 42 ? -8.938 -34.156 -27.391 1 79.81 42 GLY B C 1
ATOM 2113 O O . GLY B 1 42 ? -8.445 -34 -26.266 1 79.81 42 GLY B O 1
ATOM 2114 N N . ASN B 1 43 ? -8.383 -34.844 -28.453 1 79 43 ASN B N 1
ATOM 2115 C CA . ASN B 1 43 ? -7 -35.312 -28.359 1 79 43 ASN B CA 1
ATOM 2116 C C . ASN B 1 43 ? -6.031 -34.188 -28.719 1 79 43 ASN B C 1
ATOM 2118 O O . ASN B 1 43 ? -6.027 -33.688 -29.844 1 79 43 ASN B O 1
ATOM 2122 N N . CYS B 1 44 ? -5.426 -33.656 -27.688 1 84.12 44 CYS B N 1
ATOM 2123 C CA . CYS B 1 44 ? -4.473 -32.562 -27.906 1 84.12 44 CYS B CA 1
ATOM 2124 C C . CYS B 1 44 ? -3.039 -33.094 -27.828 1 84.12 44 CYS B C 1
ATOM 2126 O O . CYS B 1 44 ? -2.625 -33.625 -26.797 1 84.12 44 CYS B O 1
ATOM 2128 N N . SER B 1 45 ? -2.33 -32.906 -28.922 1 88.19 45 SER B N 1
ATOM 2129 C CA . SER B 1 45 ? -0.952 -33.406 -28.984 1 88.19 45 SER B CA 1
ATOM 2130 C C . SER B 1 45 ? -0.003 -32.438 -28.281 1 88.19 45 SER B C 1
ATOM 2132 O O . SER B 1 45 ? 0.99 -32.844 -27.688 1 88.19 45 SER B O 1
ATOM 2134 N N . VAL B 1 46 ? -0.331 -31.125 -28.438 1 93.38 46 VAL B N 1
ATOM 2135 C CA . VAL B 1 46 ? 0.552 -30.109 -27.859 1 93.38 46 VAL B CA 1
ATOM 2136 C C . VAL B 1 46 ? -0.273 -29.078 -27.094 1 93.38 46 VAL B C 1
ATOM 2138 O O . VAL B 1 46 ? -1.244 -28.531 -27.625 1 93.38 46 VAL B O 1
ATOM 2141 N N . VAL B 1 47 ? 0.088 -28.875 -25.828 1 94.56 47 VAL B N 1
ATOM 2142 C CA . VAL B 1 47 ? -0.515 -27.828 -25.016 1 94.56 47 VAL B CA 1
ATOM 2143 C C . VAL B 1 47 ? 0.564 -26.859 -24.531 1 94.56 47 VAL B C 1
ATOM 2145 O O . VAL B 1 47 ? 1.629 -27.281 -24.078 1 94.56 47 VAL B O 1
ATOM 2148 N N . GLN B 1 48 ? 0.22 -25.531 -24.688 1 96.38 48 GLN B N 1
ATOM 2149 C CA . GLN B 1 48 ? 1.197 -24.516 -24.297 1 96.38 48 GLN B CA 1
ATOM 2150 C C . GLN B 1 48 ? 0.571 -23.469 -23.391 1 96.38 48 GLN B C 1
ATOM 2152 O O . GLN B 1 48 ? -0.547 -23 -23.625 1 96.38 48 GLN B O 1
ATOM 2157 N N . TRP B 1 49 ? 1.269 -23.219 -22.297 1 96.81 49 TRP B N 1
ATOM 2158 C CA . TRP B 1 49 ? 1.01 -22.016 -21.5 1 96.81 49 TRP B CA 1
ATOM 2159 C C . TRP B 1 49 ? 2.033 -20.938 -21.812 1 96.81 49 TRP B C 1
ATOM 2161 O O . TRP B 1 49 ? 3.24 -21.156 -21.703 1 96.81 49 TRP B O 1
ATOM 2171 N N . THR B 1 50 ? 1.495 -19.75 -22.188 1 97.31 50 THR B N 1
ATOM 2172 C CA . THR B 1 50 ? 2.359 -18.625 -22.516 1 97.31 50 THR B CA 1
ATOM 2173 C C . THR B 1 50 ? 1.91 -17.375 -21.75 1 97.31 50 THR B C 1
ATOM 2175 O O . THR B 1 50 ? 0.713 -17.156 -21.547 1 97.31 50 THR B O 1
ATOM 2178 N N . ARG B 1 51 ? 2.84 -16.641 -21.281 1 96.5 51 ARG B N 1
ATOM 2179 C CA . ARG B 1 51 ? 2.588 -15.266 -20.844 1 96.5 51 ARG B CA 1
ATOM 2180 C C . ARG B 1 51 ? 2.895 -14.281 -21.969 1 96.5 51 ARG B C 1
ATOM 2182 O O . ARG B 1 51 ? 4.035 -14.18 -22.422 1 96.5 51 ARG B O 1
ATOM 2189 N N . PHE B 1 52 ? 1.871 -13.508 -22.297 1 95.25 52 PHE B N 1
ATOM 2190 C CA . PHE B 1 52 ? 2.105 -12.695 -23.5 1 95.25 52 PHE B CA 1
ATOM 2191 C C . PHE B 1 52 ? 2.111 -11.211 -23.141 1 95.25 52 PHE B C 1
ATOM 2193 O O . PHE B 1 52 ? 2.459 -10.375 -23.984 1 95.25 52 PHE B O 1
ATOM 2200 N N . ILE B 1 53 ? 1.66 -10.922 -21.969 1 92.81 53 ILE B N 1
ATOM 2201 C CA . ILE B 1 53 ? 1.859 -9.609 -21.359 1 92.81 53 ILE B CA 1
ATOM 2202 C C . ILE B 1 53 ? 2.551 -9.766 -20.016 1 92.81 53 ILE B C 1
ATOM 2204 O O . ILE B 1 53 ? 2.102 -10.539 -19.156 1 92.81 53 ILE B O 1
ATOM 2208 N N . PRO B 1 54 ? 3.631 -8.922 -19.828 1 91.06 54 PRO B N 1
ATOM 2209 C CA . PRO B 1 54 ? 4.188 -7.793 -20.594 1 91.06 54 PRO B CA 1
ATOM 2210 C C . PRO B 1 54 ? 5.07 -8.242 -21.75 1 91.06 54 PRO B C 1
ATOM 2212 O O . PRO B 1 54 ? 5.305 -7.473 -22.688 1 91.06 54 PRO B O 1
ATOM 2215 N N . SER B 1 55 ? 5.719 -9.453 -21.656 1 88.81 55 SER B N 1
ATOM 2216 C CA . SER B 1 55 ? 6.527 -10.008 -22.734 1 88.81 55 SER B CA 1
ATOM 2217 C C . SER B 1 55 ? 6.211 -11.477 -22.953 1 88.81 55 SER B C 1
ATOM 2219 O O . SER B 1 55 ? 5.809 -12.188 -22.031 1 88.81 55 SER B O 1
ATOM 2221 N N . LYS B 1 56 ? 6.465 -11.82 -24.156 1 92.81 56 LYS B N 1
ATOM 2222 C CA . LYS B 1 56 ? 6.145 -13.195 -24.516 1 92.81 56 LYS B CA 1
ATOM 2223 C C . LYS B 1 56 ? 7.129 -14.172 -23.875 1 92.81 56 LYS B C 1
ATOM 2225 O O . LYS B 1 56 ? 8.344 -14 -23.984 1 92.81 56 LYS B O 1
ATOM 2230 N N . ALA B 1 57 ? 6.598 -15.086 -23.141 1 94.06 57 ALA B N 1
ATOM 2231 C CA . ALA B 1 57 ? 7.391 -16.125 -22.5 1 94.06 57 ALA B CA 1
ATOM 2232 C C . ALA B 1 57 ? 6.637 -17.453 -22.469 1 94.06 57 ALA B C 1
ATOM 2234 O O . ALA B 1 57 ? 5.449 -17.484 -22.141 1 94.06 57 ALA B O 1
ATOM 2235 N N . LEU B 1 58 ? 7.301 -18.547 -22.922 1 96.44 58 LEU B N 1
ATOM 2236 C CA . LEU B 1 58 ? 6.738 -19.875 -22.781 1 96.44 58 LEU B CA 1
ATOM 2237 C C . LEU B 1 58 ? 6.875 -20.375 -21.359 1 96.44 58 LEU B C 1
ATOM 2239 O O . LEU B 1 58 ? 7.988 -20.562 -20.859 1 96.44 58 LEU B O 1
ATOM 2243 N N . ILE B 1 59 ? 5.797 -20.531 -20.766 1 97.06 59 ILE B N 1
ATOM 2244 C CA . ILE B 1 59 ? 5.773 -20.906 -19.344 1 97.06 59 ILE B CA 1
ATOM 2245 C C . ILE B 1 59 ? 5.797 -22.422 -19.203 1 97.06 59 ILE B C 1
ATOM 2247 O O . ILE B 1 59 ? 6.539 -22.969 -18.391 1 97.06 59 ILE B O 1
ATOM 2251 N N . ALA B 1 60 ? 4.961 -23.094 -20 1 96.25 60 ALA B N 1
ATOM 2252 C CA . ALA B 1 60 ? 4.871 -24.547 -19.969 1 96.25 60 ALA B CA 1
ATOM 2253 C C . ALA B 1 60 ? 4.48 -25.109 -21.344 1 96.25 60 ALA B C 1
ATOM 2255 O O . ALA B 1 60 ? 3.758 -24.453 -22.094 1 96.25 60 ALA B O 1
ATOM 2256 N N . GLU B 1 61 ? 5.004 -26.281 -21.609 1 95.5 61 GLU B N 1
ATOM 2257 C CA . GLU B 1 61 ? 4.664 -27.016 -22.828 1 95.5 61 GLU B CA 1
ATOM 2258 C C . GLU B 1 61 ? 4.543 -28.516 -22.547 1 95.5 61 GLU B C 1
ATOM 2260 O O . GLU B 1 61 ? 5.41 -29.109 -21.906 1 95.5 61 GLU B O 1
ATOM 2265 N N . ILE B 1 62 ? 3.473 -29.016 -23 1 91.38 62 ILE B N 1
ATOM 2266 C CA . ILE B 1 62 ? 3.211 -30.453 -22.844 1 91.38 62 ILE B CA 1
ATOM 2267 C C . ILE B 1 62 ? 3.037 -31.078 -24.219 1 91.38 62 ILE B C 1
ATOM 2269 O O . ILE B 1 62 ? 2.238 -30.609 -25.031 1 91.38 62 ILE B O 1
ATOM 2273 N N . ARG B 1 63 ? 3.826 -32.062 -24.422 1 89.94 63 ARG B N 1
ATOM 2274 C CA . ARG B 1 63 ? 3.662 -32.906 -25.609 1 89.94 63 ARG B CA 1
ATOM 2275 C C . ARG B 1 63 ? 3.156 -34.281 -25.219 1 89.94 63 ARG B C 1
ATOM 2277 O O . ARG B 1 63 ? 3.885 -35.094 -24.609 1 89.94 63 ARG B O 1
ATOM 2284 N N . THR B 1 64 ? 1.937 -34.562 -25.484 1 81.25 64 THR B N 1
ATOM 2285 C CA . THR B 1 64 ? 1.259 -35.75 -25 1 81.25 64 THR B CA 1
ATOM 2286 C C . THR B 1 64 ? 1.773 -37 -25.719 1 81.25 64 THR B C 1
ATOM 2288 O O . THR B 1 64 ? 1.808 -38.062 -25.141 1 81.25 64 THR B O 1
ATOM 2291 N N . CYS B 1 65 ? 2.186 -36.844 -26.984 1 77.31 65 CYS B N 1
ATOM 2292 C CA . CYS B 1 65 ? 2.646 -38 -27.766 1 77.31 65 CYS B CA 1
ATOM 2293 C C . CYS B 1 65 ? 3.938 -38.562 -27.203 1 77.31 65 CYS B C 1
ATOM 2295 O O . CYS B 1 65 ? 4.164 -39.781 -27.25 1 77.31 65 CYS B O 1
ATOM 2297 N N . HIS B 1 66 ? 4.766 -37.688 -26.578 1 73.88 66 HIS B N 1
ATOM 2298 C CA . HIS B 1 66 ? 6.055 -38.156 -26.062 1 73.88 66 HIS B CA 1
ATOM 2299 C C . HIS B 1 66 ? 6.086 -38.094 -24.531 1 73.88 66 HIS B C 1
ATOM 2301 O O . HIS B 1 66 ? 7.125 -38.344 -23.922 1 73.88 66 HIS B O 1
ATOM 2307 N N . SER B 1 67 ? 4.973 -37.844 -23.953 1 77.12 67 SER B N 1
ATOM 2308 C CA . SER B 1 67 ? 4.879 -37.688 -22.5 1 77.12 67 SER B CA 1
ATOM 2309 C C . SER B 1 67 ? 5.957 -36.75 -21.953 1 77.12 67 SER B C 1
ATOM 2311 O O . SER B 1 67 ? 6.633 -37.062 -20.984 1 77.12 67 SER B O 1
ATOM 2313 N N . GLU B 1 68 ? 6.297 -35.719 -22.734 1 85.44 68 GLU B N 1
ATOM 2314 C CA . GLU B 1 68 ? 7.289 -34.719 -22.344 1 85.44 68 GLU B CA 1
ATOM 2315 C C . GLU B 1 68 ? 6.621 -33.438 -21.828 1 85.44 68 GLU B C 1
ATOM 2317 O O . GLU B 1 68 ? 5.598 -33.031 -22.359 1 85.44 68 GLU B O 1
ATOM 2322 N N . GLN B 1 69 ? 7.094 -33.062 -20.625 1 86.56 69 GLN B N 1
ATOM 2323 C CA . GLN B 1 69 ? 6.605 -31.797 -20.094 1 86.56 69 GLN B CA 1
ATOM 2324 C C . GLN B 1 69 ? 7.762 -30.891 -19.688 1 86.56 69 GLN B C 1
ATOM 2326 O O . GLN B 1 69 ? 8.742 -31.344 -19.109 1 86.56 69 GLN B O 1
ATOM 2331 N N . HIS B 1 70 ? 7.703 -29.641 -20.203 1 91.19 70 HIS B N 1
ATOM 2332 C CA . HIS B 1 70 ? 8.641 -28.609 -19.781 1 91.19 70 HIS B CA 1
ATOM 2333 C C . HIS B 1 70 ? 7.918 -27.469 -19.078 1 91.19 70 HIS B C 1
ATOM 2335 O O . HIS B 1 70 ? 6.914 -26.953 -19.562 1 91.19 70 HIS B O 1
ATOM 2341 N N . CYS B 1 71 ? 8.383 -27.172 -17.859 1 92.19 71 CYS B N 1
ATOM 2342 C CA . CYS B 1 71 ? 7.82 -26.062 -17.094 1 92.19 71 CYS B CA 1
ATOM 2343 C C . CYS B 1 71 ? 8.922 -25.203 -16.484 1 92.19 71 CYS B C 1
ATOM 2345 O O . CYS B 1 71 ? 9.945 -25.719 -16.031 1 92.19 71 CYS B O 1
ATOM 2347 N N . GLN B 1 72 ? 8.727 -23.922 -16.5 1 92.19 72 GLN B N 1
ATOM 2348 C CA . GLN B 1 72 ? 9.609 -23.047 -15.742 1 92.19 72 GLN B CA 1
ATOM 2349 C C . GLN B 1 72 ? 9.539 -23.344 -14.242 1 92.19 72 GLN B C 1
ATOM 2351 O O . GLN B 1 72 ? 8.586 -23.969 -13.781 1 92.19 72 GLN B O 1
ATOM 2356 N N . GLU B 1 73 ? 10.578 -22.875 -13.547 1 90.62 73 GLU B N 1
ATOM 2357 C CA . GLU B 1 73 ? 10.586 -23.031 -12.094 1 90.62 73 GLU B CA 1
ATOM 2358 C C . GLU B 1 73 ? 9.336 -22.438 -11.461 1 90.62 73 GLU B C 1
ATOM 2360 O O . GLU B 1 73 ? 8.82 -21.422 -11.938 1 90.62 73 GLU B O 1
ATOM 2365 N N . ARG B 1 74 ? 8.75 -23.094 -10.422 1 94 74 ARG B N 1
ATOM 2366 C CA . ARG B 1 74 ? 7.609 -22.703 -9.609 1 94 74 ARG B CA 1
ATOM 2367 C C . ARG B 1 74 ? 6.297 -23.016 -10.32 1 94 74 ARG B C 1
ATOM 2369 O O . ARG B 1 74 ? 5.219 -22.875 -9.734 1 94 74 ARG B O 1
ATOM 2376 N N . PHE B 1 75 ? 6.438 -23.359 -11.703 1 95.81 75 PHE B N 1
ATOM 2377 C CA . PHE B 1 75 ? 5.238 -23.672 -12.469 1 95.81 75 PHE B CA 1
ATOM 2378 C C . PHE B 1 75 ? 5.125 -25.172 -12.703 1 95.81 75 PHE B C 1
ATOM 2380 O O . PHE B 1 75 ? 6.137 -25.859 -12.859 1 95.81 75 PHE B O 1
ATOM 2387 N N . ALA B 1 76 ? 3.834 -25.656 -12.734 1 94.75 76 ALA B N 1
ATOM 2388 C CA . ALA B 1 76 ? 3.568 -27.062 -13.016 1 94.75 76 ALA B CA 1
ATOM 2389 C C . ALA B 1 76 ? 2.184 -27.25 -13.633 1 94.75 76 ALA B C 1
ATOM 2391 O O . ALA B 1 76 ? 1.245 -26.516 -13.289 1 94.75 76 ALA B O 1
ATOM 2392 N N . VAL B 1 77 ? 2.104 -28.141 -14.531 1 91.94 77 VAL B N 1
ATOM 2393 C CA . VAL B 1 77 ? 0.79 -28.547 -15.023 1 91.94 77 VAL B CA 1
ATOM 2394 C C . VAL B 1 77 ? 0.181 -29.594 -14.094 1 91.94 77 VAL B C 1
ATOM 2396 O O . VAL B 1 77 ? 0.766 -30.656 -13.883 1 91.94 77 VAL B O 1
ATOM 2399 N N . SER B 1 78 ? -0.933 -29.312 -13.406 1 85.75 78 SER B N 1
ATOM 2400 C CA . SER B 1 78 ? -1.426 -30.141 -12.305 1 85.75 78 SER B CA 1
ATOM 2401 C C . SER B 1 78 ? -2.768 -30.766 -12.648 1 85.75 78 SER B C 1
ATOM 2403 O O . SER B 1 78 ? -3.297 -31.562 -11.867 1 85.75 78 SER B O 1
ATOM 2405 N N . GLY B 1 79 ? -3.389 -30.672 -13.711 1 85.12 79 GLY B N 1
ATOM 2406 C CA . GLY B 1 79 ? -4.664 -31.297 -14.016 1 85.12 79 GLY B CA 1
ATOM 2407 C C . GLY B 1 79 ? -4.52 -32.688 -14.602 1 85.12 79 GLY B C 1
ATOM 2408 O O . GLY B 1 79 ? -3.402 -33.156 -14.844 1 85.12 79 GLY B O 1
ATOM 2409 N N . ASP B 1 80 ? -5.672 -33.5 -14.562 1 88.69 80 ASP B N 1
ATOM 2410 C CA . ASP B 1 80 ? -5.715 -34.781 -15.242 1 88.69 80 ASP B CA 1
ATOM 2411 C C . ASP B 1 80 ? -5.641 -34.625 -16.75 1 88.69 80 ASP B C 1
ATOM 2413 O O . ASP B 1 80 ? -6.664 -34.406 -17.406 1 88.69 80 ASP B O 1
ATOM 2417 N N . THR B 1 81 ? -4.426 -34.75 -17.281 1 87.19 81 THR B N 1
ATOM 2418 C CA . THR B 1 81 ? -4.199 -34.438 -18.703 1 87.19 81 THR B CA 1
ATOM 2419 C C . THR B 1 81 ? -4.895 -35.469 -19.578 1 87.19 81 THR B C 1
ATOM 2421 O O . THR B 1 81 ? -5.23 -35.188 -20.734 1 87.19 81 THR B O 1
ATOM 2424 N N . SER B 1 82 ? -5.086 -36.688 -19.078 1 86.19 82 SER B N 1
ATOM 2425 C CA . SER B 1 82 ? -5.781 -37.719 -19.844 1 86.19 82 SER B CA 1
ATOM 2426 C C . SER B 1 82 ? -7.242 -37.344 -20.062 1 86.19 82 SER B C 1
ATOM 2428 O O . SER B 1 82 ? -7.883 -37.844 -20.984 1 86.19 82 SER B O 1
ATOM 2430 N N . ARG B 1 83 ? -7.656 -36.469 -19.156 1 89.5 83 ARG B N 1
ATOM 2431 C CA . ARG B 1 83 ? -9.047 -36.031 -19.266 1 89.5 83 ARG B CA 1
ATOM 2432 C C . ARG B 1 83 ? -9.133 -34.625 -19.859 1 89.5 83 ARG B C 1
ATOM 2434 O O . ARG B 1 83 ? -10.172 -33.969 -19.781 1 89.5 83 ARG B O 1
ATOM 2441 N N . GLY B 1 84 ? -8.031 -34.156 -20.312 1 91.5 84 GLY B N 1
ATOM 2442 C CA . GLY B 1 84 ? -8.023 -32.906 -21.016 1 91.5 84 GLY B CA 1
ATOM 2443 C C . GLY B 1 84 ? -7.793 -31.703 -20.109 1 91.5 84 GLY B C 1
ATOM 2444 O O . GLY B 1 84 ? -7.914 -30.562 -20.531 1 91.5 84 GLY B O 1
ATOM 2445 N N . ASN B 1 85 ? -7.484 -31.938 -18.812 1 94.06 85 ASN B N 1
ATOM 2446 C CA . ASN B 1 85 ? -7.219 -30.859 -17.859 1 94.06 85 ASN B CA 1
ATOM 2447 C C . ASN B 1 85 ? -5.738 -30.5 -17.812 1 94.06 85 ASN B C 1
ATOM 2449 O O . ASN B 1 85 ? -4.918 -31.25 -17.281 1 94.06 85 ASN B O 1
ATOM 2453 N N . PHE B 1 86 ? -5.453 -29.328 -18.328 1 94.62 86 PHE B N 1
ATOM 2454 C CA . PHE B 1 86 ? -4.07 -28.859 -18.422 1 94.62 86 PHE B CA 1
ATOM 2455 C C . PHE B 1 86 ? -3.865 -27.578 -17.625 1 94.62 86 PHE B C 1
ATOM 2457 O O . PHE B 1 86 ? -3.15 -26.688 -18.062 1 94.62 86 PHE B O 1
ATOM 2464 N N . SER B 1 87 ? -4.473 -27.562 -16.5 1 96.19 87 SER B N 1
ATOM 2465 C CA . SER B 1 87 ? -4.379 -26.391 -15.625 1 96.19 87 SER B CA 1
ATOM 2466 C C . SER B 1 87 ? -2.941 -26.141 -15.188 1 96.19 87 SER B C 1
ATOM 2468 O O . SER B 1 87 ? -2.164 -27.078 -15.023 1 96.19 87 SER B O 1
ATOM 2470 N N . LEU B 1 88 ? -2.598 -24.875 -15.039 1 96.56 88 LEU B N 1
ATOM 2471 C CA . LEU B 1 88 ? -1.263 -24.453 -14.633 1 96.56 88 LEU B CA 1
ATOM 2472 C C . LEU B 1 88 ? -1.248 -24.047 -13.164 1 96.56 88 LEU B C 1
ATOM 2474 O O . LEU B 1 88 ? -2.049 -23.219 -12.742 1 96.56 88 LEU B O 1
ATOM 2478 N N . THR B 1 89 ? -0.392 -24.625 -12.383 1 97.38 89 THR B N 1
ATOM 2479 C CA . THR B 1 89 ? -0.247 -24.266 -10.977 1 97.38 89 THR B CA 1
ATOM 2480 C C . THR B 1 89 ? 1.069 -23.531 -10.742 1 97.38 89 THR B C 1
ATOM 2482 O O . THR B 1 89 ? 2.117 -23.953 -11.242 1 97.38 89 THR B O 1
ATOM 2485 N N . ILE B 1 90 ? 0.965 -22.359 -10.023 1 97.31 90 ILE B N 1
ATOM 2486 C CA . ILE B 1 90 ? 2.123 -21.625 -9.531 1 97.31 90 ILE B CA 1
ATOM 2487 C C . ILE B 1 90 ? 2.297 -21.891 -8.031 1 97.31 90 ILE B C 1
ATOM 2489 O O . ILE B 1 90 ? 1.406 -21.578 -7.238 1 97.31 90 ILE B O 1
ATOM 2493 N N . SER B 1 91 ? 3.357 -22.469 -7.656 1 97.06 91 SER B N 1
ATOM 2494 C CA . SER B 1 91 ? 3.543 -22.875 -6.266 1 97.06 91 SER B CA 1
ATO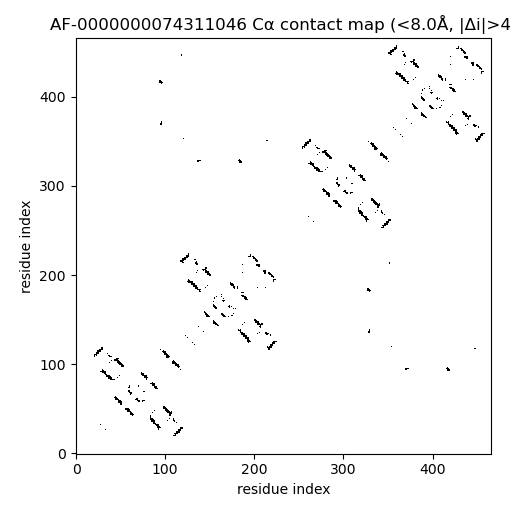M 2495 C C . SER B 1 91 ? 3.598 -21.656 -5.348 1 97.06 91 SER B C 1
ATOM 2497 O O . SER B 1 91 ? 3.049 -21.672 -4.246 1 97.06 91 SER B O 1
ATOM 2499 N N . SER B 1 92 ? 4.27 -20.625 -5.75 1 96.88 92 SER B N 1
ATOM 2500 C CA . SER B 1 92 ? 4.402 -19.359 -5.051 1 96.88 92 SER B CA 1
ATOM 2501 C C . SER B 1 92 ? 4.461 -18.188 -6.031 1 96.88 92 SER B C 1
ATOM 2503 O O . SER B 1 92 ? 5.453 -18.016 -6.75 1 96.88 92 SER B O 1
ATOM 2505 N N . VAL B 1 93 ? 3.451 -17.438 -5.949 1 97.69 93 VAL B N 1
ATOM 2506 C CA . VAL B 1 93 ? 3.326 -16.375 -6.949 1 97.69 93 VAL B CA 1
ATOM 2507 C C . VAL B 1 93 ? 4.324 -15.258 -6.648 1 97.69 93 VAL B C 1
ATOM 2509 O O . VAL B 1 93 ? 4.406 -14.781 -5.516 1 97.69 93 VAL B O 1
ATOM 2512 N N . ALA B 1 94 ? 5.113 -14.969 -7.664 1 97.25 94 ALA B N 1
ATOM 2513 C CA . ALA B 1 94 ? 6.004 -13.812 -7.594 1 97.25 94 ALA B CA 1
ATOM 2514 C C . ALA B 1 94 ? 5.305 -12.555 -8.102 1 97.25 94 ALA B C 1
ATOM 2516 O O . ALA B 1 94 ? 4.359 -12.633 -8.891 1 97.25 94 ALA B O 1
ATOM 2517 N N . TYR B 1 95 ? 5.812 -11.43 -7.648 1 97.44 95 TYR B N 1
ATOM 2518 C CA . TYR B 1 95 ? 5.246 -10.164 -8.102 1 97.44 95 TYR B CA 1
ATOM 2519 C C . TYR B 1 95 ? 5.293 -10.055 -9.617 1 97.44 95 TYR B C 1
ATOM 2521 O O . TYR B 1 95 ? 4.324 -9.625 -10.25 1 97.44 95 TYR B O 1
ATOM 2529 N N . ASN B 1 96 ? 6.375 -10.555 -10.25 1 96.31 96 ASN B N 1
ATOM 2530 C CA . ASN B 1 96 ? 6.609 -10.461 -11.688 1 96.31 96 ASN B CA 1
ATOM 2531 C C . ASN B 1 96 ? 5.812 -11.516 -12.453 1 96.31 96 ASN B C 1
ATOM 2533 O O . ASN B 1 96 ? 5.879 -11.578 -13.68 1 96.31 96 ASN B O 1
ATOM 2537 N N . ASP B 1 97 ? 5.082 -12.273 -11.703 1 96.75 97 ASP B N 1
ATOM 2538 C CA . ASP B 1 97 ? 4.203 -13.211 -12.391 1 96.75 97 ASP B CA 1
ATOM 2539 C C . ASP B 1 97 ? 2.961 -12.508 -12.938 1 96.75 97 ASP B C 1
ATOM 2541 O O . ASP B 1 97 ? 2.223 -13.07 -13.742 1 96.75 97 ASP B O 1
ATOM 2545 N N . ALA B 1 98 ? 2.746 -11.312 -12.523 1 96.75 98 ALA B N 1
ATOM 2546 C CA . ALA B 1 98 ? 1.627 -10.531 -13.047 1 96.75 98 ALA B CA 1
ATOM 2547 C C . ALA B 1 98 ? 1.696 -10.422 -14.57 1 96.75 98 ALA B C 1
ATOM 2549 O O . ALA B 1 98 ? 2.779 -10.266 -15.141 1 96.75 98 ALA B O 1
ATOM 2550 N N . GLY B 1 99 ? 0.503 -10.516 -15.195 1 96 99 GLY B N 1
ATOM 2551 C CA . GLY B 1 99 ? 0.45 -10.445 -16.656 1 96 99 GLY B CA 1
ATOM 2552 C C . GLY B 1 99 ? -0.704 -11.234 -17.234 1 96 99 GLY B C 1
ATOM 2553 O O . GLY B 1 99 ? -1.622 -11.633 -16.516 1 96 99 GLY B O 1
ATOM 2554 N N . SER B 1 100 ? -0.624 -11.336 -18.547 1 96.88 100 SER B N 1
ATOM 2555 C CA . SER B 1 100 ? -1.659 -12.062 -19.266 1 96.88 100 SER B CA 1
ATOM 2556 C C . SER B 1 100 ? -1.147 -13.422 -19.75 1 96.88 100 SER B C 1
ATOM 2558 O O . SER B 1 100 ? -0.1 -13.5 -20.391 1 96.88 100 SER B O 1
ATOM 2560 N N . TYR B 1 101 ? -1.918 -14.445 -19.453 1 96.94 101 TYR B N 1
ATOM 2561 C CA . TYR B 1 101 ? -1.558 -15.82 -19.766 1 96.94 101 TYR B CA 1
ATOM 2562 C C . TYR B 1 101 ? -2.545 -16.422 -20.766 1 96.94 101 TYR B C 1
ATOM 2564 O O . TYR B 1 101 ? -3.719 -16.047 -20.781 1 96.94 101 TYR B O 1
ATOM 2572 N N . ARG B 1 102 ? -1.954 -17.359 -21.516 1 96.75 102 ARG B N 1
ATOM 2573 C CA . ARG B 1 102 ? -2.791 -18.047 -22.5 1 96.75 102 ARG B CA 1
ATOM 2574 C C . ARG B 1 102 ? -2.49 -19.531 -22.531 1 96.75 102 ARG B C 1
ATOM 2576 O O . ARG B 1 102 ? -1.325 -19.938 -22.531 1 96.75 102 ARG B O 1
ATOM 2583 N N . CYS B 1 103 ? -3.533 -20.25 -22.469 1 95.94 103 CYS B N 1
ATOM 2584 C CA . CYS B 1 103 ? -3.443 -21.688 -22.734 1 95.94 103 CYS B CA 1
ATOM 2585 C C . CYS B 1 103 ? -3.867 -22.016 -24.156 1 95.94 103 CYS B C 1
ATOM 2587 O O . CYS B 1 103 ? -4.965 -21.641 -24.594 1 95.94 103 CYS B O 1
ATOM 2589 N N . SER B 1 104 ? -2.996 -22.672 -24.906 1 95.5 104 SER B N 1
ATOM 2590 C CA . SER B 1 104 ? -3.275 -23.047 -26.281 1 95.5 104 SER B CA 1
ATOM 2591 C C . SER B 1 104 ? -3.223 -24.562 -26.453 1 95.5 104 SER B C 1
ATOM 2593 O O . SER B 1 104 ? -2.27 -25.219 -26.016 1 95.5 104 SER B O 1
ATOM 2595 N N . CYS B 1 105 ? -4.242 -25.078 -27.141 1 94.31 105 CYS B N 1
ATOM 2596 C CA . CYS B 1 105 ? -4.324 -26.5 -27.484 1 94.31 105 CYS B CA 1
ATOM 2597 C C . CYS B 1 105 ? -4.176 -26.719 -28.984 1 94.31 105 CYS B C 1
ATOM 2599 O O . CYS B 1 105 ? -5.031 -26.281 -29.766 1 94.31 105 CYS B O 1
ATOM 2601 N N . ASN B 1 106 ? -3.15 -27.375 -29.328 1 93.06 106 ASN B N 1
ATOM 2602 C CA . ASN B 1 106 ? -2.834 -27.578 -30.75 1 93.06 106 ASN B CA 1
ATOM 2603 C C . ASN B 1 106 ? -2.828 -26.266 -31.516 1 93.06 106 ASN B C 1
ATOM 2605 O O . ASN B 1 106 ? -3.418 -26.172 -32.594 1 93.06 106 ASN B O 1
ATOM 2609 N N . GLY B 1 107 ? -2.297 -25.25 -30.797 1 92.19 107 GLY B N 1
ATOM 2610 C CA . GLY B 1 107 ? -2.105 -23.969 -31.453 1 92.19 107 GLY B CA 1
ATOM 2611 C C . GLY B 1 107 ? -3.305 -23.047 -31.328 1 92.19 107 GLY B C 1
ATOM 2612 O O . GLY B 1 107 ? -3.229 -21.875 -31.688 1 92.19 107 GLY B O 1
ATOM 2613 N N . THR B 1 108 ? -4.406 -23.594 -30.781 1 92.12 108 THR B N 1
ATOM 2614 C CA . THR B 1 108 ? -5.609 -22.781 -30.609 1 92.12 108 THR B CA 1
ATOM 2615 C C . THR B 1 108 ? -5.742 -22.297 -29.172 1 92.12 108 THR B C 1
ATOM 2617 O O . THR B 1 108 ? -5.664 -23.094 -28.234 1 92.12 108 THR B O 1
ATOM 2620 N N . SER B 1 109 ? -5.949 -21.031 -29.047 1 93.31 109 SER B N 1
ATOM 2621 C CA . SER B 1 109 ? -6.141 -20.453 -27.719 1 93.31 109 SER B CA 1
ATOM 2622 C C . SER B 1 109 ? -7.457 -20.906 -27.109 1 93.31 109 SER B C 1
ATOM 2624 O O . SER B 1 109 ? -8.508 -20.828 -27.75 1 93.31 109 SER B O 1
ATOM 2626 N N . VAL B 1 110 ? -7.402 -21.391 -25.922 1 92.25 110 VAL B N 1
ATOM 2627 C CA . VAL B 1 110 ? -8.609 -21.906 -25.281 1 92.25 110 VAL B CA 1
ATOM 2628 C C . VAL B 1 110 ? -8.953 -21.047 -24.062 1 92.25 110 VAL B C 1
ATOM 2630 O O . VAL B 1 110 ? -10.125 -20.844 -23.75 1 92.25 110 VAL B O 1
ATOM 2633 N N . THR B 1 111 ? -7.93 -20.641 -23.344 1 93.06 111 THR B N 1
ATOM 2634 C CA . THR B 1 111 ? -8.141 -19.844 -22.156 1 93.06 111 THR B CA 1
ATOM 2635 C C . THR B 1 111 ? -7.137 -18.688 -22.094 1 93.06 111 THR B C 1
ATOM 2637 O O . THR B 1 111 ? -5.961 -18.875 -22.406 1 93.06 111 THR B O 1
ATOM 2640 N N . GLU B 1 112 ? -7.621 -17.531 -21.734 1 95.25 112 GLU B N 1
ATOM 2641 C CA . GLU B 1 112 ? -6.777 -16.375 -21.438 1 95.25 112 GLU B CA 1
ATOM 2642 C C . GLU B 1 112 ? -7.094 -15.773 -20.078 1 95.25 112 GLU B C 1
ATOM 2644 O O . GLU B 1 112 ? -8.258 -15.594 -19.734 1 95.25 112 GLU B O 1
ATOM 2649 N N . VAL B 1 113 ? -6.043 -15.57 -19.344 1 96.62 113 VAL B N 1
ATOM 2650 C CA . VAL B 1 113 ? -6.219 -15.094 -17.969 1 96.62 113 VAL B CA 1
ATOM 2651 C C . VAL B 1 113 ? -5.301 -13.898 -17.719 1 96.62 113 VAL B C 1
ATOM 2653 O O . VAL B 1 113 ? -4.125 -13.93 -18.078 1 96.62 113 VAL B O 1
ATOM 2656 N N . LYS B 1 114 ? -5.84 -12.836 -17.203 1 96.88 114 LYS B N 1
ATOM 2657 C CA . LYS B 1 114 ? -5.035 -11.742 -16.672 1 96.88 114 LYS B CA 1
ATOM 2658 C C . LYS B 1 114 ? -4.797 -11.922 -15.172 1 96.88 114 LYS B C 1
ATOM 2660 O O . LYS B 1 114 ? -5.742 -11.898 -14.375 1 96.88 114 LYS B O 1
ATOM 2665 N N . LEU B 1 115 ? -3.598 -12.094 -14.844 1 96.94 115 LEU B N 1
ATOM 2666 C CA . LEU B 1 115 ? -3.221 -12.305 -13.453 1 96.94 115 LEU B CA 1
ATOM 2667 C C . LEU B 1 115 ? -2.752 -11 -12.812 1 96.94 115 LEU B C 1
ATOM 2669 O O . LEU B 1 115 ? -1.795 -10.383 -13.289 1 96.94 115 LEU B O 1
ATOM 2673 N N . LYS B 1 116 ? -3.424 -10.578 -11.75 1 94.44 116 LYS B N 1
ATOM 2674 C CA . LYS B 1 116 ? -3.025 -9.43 -10.938 1 94.44 116 LYS B CA 1
ATOM 2675 C C . LYS B 1 116 ? -2.455 -9.875 -9.594 1 94.44 116 LYS B C 1
ATOM 2677 O O . LYS B 1 116 ? -3.074 -10.672 -8.891 1 94.44 116 LYS B O 1
ATOM 2682 N N . VAL B 1 117 ? -1.288 -9.359 -9.328 1 95.88 117 VAL B N 1
ATOM 2683 C CA . VAL B 1 117 ? -0.614 -9.727 -8.086 1 95.88 117 VAL B CA 1
ATOM 2684 C C . VAL B 1 117 ? -0.51 -8.508 -7.172 1 95.88 117 VAL B C 1
ATOM 2686 O O . VAL B 1 117 ? -0.069 -7.438 -7.605 1 95.88 117 VAL B O 1
ATOM 2689 N N . PHE B 1 118 ? -0.889 -8.586 -5.906 1 92.81 118 PHE B N 1
ATOM 2690 C CA . PHE B 1 118 ? -0.778 -7.438 -5.02 1 92.81 118 PHE B CA 1
ATOM 2691 C C . PHE B 1 118 ? -0.056 -7.812 -3.73 1 92.81 118 PHE B C 1
ATOM 2693 O O . PHE B 1 118 ? 0.113 -9 -3.432 1 92.81 118 PHE B O 1
ATOM 2700 N N . VAL B 1 119 ? 0.412 -6.84 -3.062 1 95.25 119 VAL B N 1
ATOM 2701 C CA . VAL B 1 119 ? 1.173 -6.969 -1.824 1 95.25 119 VAL B CA 1
ATOM 2702 C C . VAL B 1 119 ? 0.309 -6.543 -0.64 1 95.25 119 VAL B C 1
ATOM 2704 O O . VAL B 1 119 ? -0.059 -5.371 -0.521 1 95.25 119 VAL B O 1
ATOM 2707 N N . PRO B 1 120 ? 0.048 -7.504 0.232 1 95.75 120 PRO B N 1
ATOM 2708 C CA . PRO B 1 120 ? -0.784 -7.121 1.377 1 95.75 120 PRO B CA 1
ATOM 2709 C C . PRO B 1 120 ? 0.029 -6.535 2.527 1 95.75 120 PRO B C 1
ATOM 2711 O O . PRO B 1 120 ? 1.218 -6.836 2.666 1 95.75 120 PRO B O 1
ATOM 2714 N N . THR B 1 121 ? -0.622 -5.68 3.273 1 95.25 121 THR B N 1
ATOM 2715 C CA . THR B 1 121 ? -0.099 -5.344 4.594 1 95.25 121 THR B CA 1
ATOM 2716 C C . THR B 1 121 ? -0.41 -6.453 5.594 1 95.25 121 THR B C 1
ATOM 2718 O O . THR B 1 121 ? -1.525 -6.977 5.625 1 95.25 121 THR B O 1
ATOM 2721 N N . VAL B 1 122 ? 0.608 -6.832 6.363 1 93.81 122 VAL B N 1
ATOM 2722 C CA . VAL B 1 122 ? 0.406 -7.926 7.309 1 93.81 122 VAL B CA 1
ATOM 2723 C C . VAL B 1 122 ? 0.187 -7.359 8.711 1 93.81 122 VAL B C 1
ATOM 2725 O O . VAL B 1 122 ? 0.95 -6.504 9.172 1 93.81 122 VAL B O 1
ATOM 2728 N N . VAL B 1 123 ? -0.861 -7.828 9.336 1 95.81 123 VAL B N 1
ATOM 2729 C CA . VAL B 1 123 ? -1.152 -7.504 10.727 1 95.81 123 VAL B CA 1
ATOM 2730 C C . VAL B 1 123 ? -1.154 -8.781 11.57 1 95.81 123 VAL B C 1
ATOM 2732 O O . VAL B 1 123 ? -1.849 -9.742 11.242 1 95.81 123 VAL B O 1
ATOM 2735 N N . LYS B 1 124 ? -0.359 -8.75 12.586 1 93.25 124 LYS B N 1
ATOM 2736 C CA . LYS B 1 124 ? -0.289 -9.906 13.484 1 93.25 124 LYS B CA 1
ATOM 2737 C C . LYS B 1 124 ? -0.951 -9.594 14.82 1 93.25 124 LYS B C 1
ATOM 2739 O O . LYS B 1 124 ? -0.857 -8.469 15.32 1 93.25 124 LYS B O 1
ATOM 2744 N N . ALA B 1 125 ? -1.632 -10.641 15.344 1 95.44 125 ALA B N 1
ATOM 2745 C CA . ALA B 1 125 ? -2.273 -10.484 16.641 1 95.44 125 ALA B CA 1
ATOM 2746 C C . ALA B 1 125 ? -2.377 -11.828 17.375 1 95.44 125 ALA B C 1
ATOM 2748 O O . ALA B 1 125 ? -2.328 -12.883 16.734 1 95.44 125 ALA B O 1
ATOM 2749 N N . PHE B 1 126 ? -2.451 -11.711 18.672 1 95.31 126 PHE B N 1
ATOM 2750 C CA . PHE B 1 126 ? -2.805 -12.875 19.469 1 95.31 126 PHE B CA 1
ATOM 2751 C C . PHE B 1 126 ? -4.309 -12.93 19.719 1 95.31 126 PHE B C 1
ATOM 2753 O O . PHE B 1 126 ? -4.961 -11.891 19.828 1 95.31 126 PHE B O 1
ATOM 2760 N N . GLU B 1 127 ? -4.766 -14.125 19.781 1 96.44 127 GLU B N 1
ATOM 2761 C CA . GLU B 1 127 ? -6.188 -14.289 20.047 1 96.44 127 GLU B CA 1
ATOM 2762 C C . GLU B 1 127 ? -6.602 -13.508 21.297 1 96.44 127 GLU B C 1
ATOM 2764 O O . GLU B 1 127 ? -5.887 -13.5 22.297 1 96.44 127 GLU B O 1
ATOM 2769 N N . GLY B 1 128 ? -7.734 -12.836 21.188 1 96.19 128 GLY B N 1
ATOM 2770 C CA . GLY B 1 128 ? -8.266 -12.078 22.312 1 96.19 128 GLY B CA 1
ATOM 2771 C C . GLY B 1 128 ? -7.855 -10.617 22.297 1 96.19 128 GLY B C 1
ATOM 2772 O O . GLY B 1 128 ? -8.438 -9.797 23 1 96.19 128 GLY B O 1
ATOM 2773 N N . GLU B 1 129 ? -6.898 -10.289 21.453 1 96.25 129 GLU B N 1
ATOM 2774 C CA . GLU B 1 129 ? -6.434 -8.906 21.359 1 96.25 129 GLU B CA 1
ATOM 2775 C C . GLU B 1 129 ? -7.355 -8.078 20.469 1 96.25 129 GLU B C 1
ATOM 2777 O O . GLU B 1 129 ? -8.094 -8.625 19.641 1 96.25 129 GLU B O 1
ATOM 2782 N N . ASN B 1 130 ? -7.383 -6.785 20.766 1 97.5 130 ASN B N 1
ATOM 2783 C CA . ASN B 1 130 ? -7.992 -5.844 19.828 1 97.5 130 ASN B CA 1
ATOM 2784 C C . ASN B 1 130 ? -7.031 -5.469 18.703 1 97.5 130 ASN B C 1
ATOM 2786 O O . ASN B 1 130 ? -5.844 -5.242 18.938 1 97.5 130 ASN B O 1
ATOM 2790 N N . VAL B 1 131 ? -7.598 -5.48 17.484 1 97.31 131 VAL B N 1
ATOM 2791 C CA . VAL B 1 131 ? -6.703 -5.176 16.375 1 97.31 131 VAL B CA 1
ATOM 2792 C C . VAL B 1 131 ? -7.375 -4.172 15.438 1 97.31 131 VAL B C 1
ATOM 2794 O O . VAL B 1 131 ? -8.602 -4.07 15.406 1 97.31 131 VAL B O 1
ATOM 2797 N N . THR B 1 132 ? -6.547 -3.449 14.766 1 97.56 132 THR B N 1
ATOM 2798 C CA . THR B 1 132 ? -6.996 -2.527 13.727 1 97.56 132 THR B CA 1
ATOM 2799 C C . THR B 1 132 ? -6.41 -2.908 12.367 1 97.56 132 THR B C 1
ATOM 2801 O O . THR B 1 132 ? -5.195 -3.057 12.234 1 97.56 132 THR B O 1
ATOM 2804 N N . LEU B 1 133 ? -7.215 -3.135 11.391 1 98 133 LEU B N 1
ATOM 2805 C CA . LEU B 1 133 ? -6.785 -3.328 10.016 1 98 133 LEU B CA 1
ATOM 2806 C C . LEU B 1 133 ? -6.816 -2.012 9.242 1 98 133 LEU B C 1
ATOM 2808 O O . LEU B 1 133 ? -7.891 -1.451 9.008 1 98 133 LEU B O 1
ATOM 2812 N N . PRO B 1 134 ? -5.688 -1.588 8.852 1 97.56 134 PRO B N 1
ATOM 2813 C CA . PRO B 1 134 ? -5.637 -0.245 8.273 1 97.56 134 PRO B CA 1
ATOM 2814 C C . PRO B 1 134 ? -6.246 -0.187 6.871 1 97.56 134 PRO B C 1
ATOM 2816 O O . PRO B 1 134 ? -6.074 -1.12 6.082 1 97.56 134 PRO B O 1
ATOM 2819 N N . CYS B 1 135 ? -6.949 0.918 6.605 1 97.62 135 CYS B N 1
ATOM 2820 C CA . CYS B 1 135 ? -7.469 1.276 5.289 1 97.62 135 CYS B CA 1
ATOM 2821 C C . CYS B 1 135 ? -7.797 2.762 5.223 1 97.62 135 CYS B C 1
ATOM 2823 O O . CYS B 1 135 ? -8.43 3.307 6.129 1 97.62 135 CYS B O 1
ATOM 2825 N N . TYR B 1 136 ? -7.332 3.295 4.176 1 97.06 136 TYR B N 1
ATOM 2826 C CA . TYR B 1 136 ? -7.566 4.723 3.984 1 97.06 136 TYR B CA 1
ATOM 2827 C C . TYR B 1 136 ? -8.102 5 2.584 1 97.06 136 TYR B C 1
ATOM 2829 O O . TYR B 1 136 ? -7.859 4.227 1.655 1 97.06 136 TYR B O 1
ATOM 2837 N N . GLY B 1 137 ? -8.789 6.051 2.461 1 95.44 137 GLY B N 1
ATOM 2838 C CA . GLY B 1 137 ? -9.336 6.488 1.187 1 95.44 137 GLY B CA 1
ATOM 2839 C C . GLY B 1 137 ? -9.984 7.859 1.252 1 95.44 137 GLY B C 1
ATOM 2840 O O . GLY B 1 137 ? -10.344 8.328 2.332 1 95.44 137 GLY B O 1
ATOM 2841 N N . ASP B 1 138 ? -10.07 8.406 0.103 1 93.25 138 ASP B N 1
ATOM 2842 C CA . ASP B 1 138 ? -10.672 9.734 0.009 1 93.25 138 ASP B CA 1
ATOM 2843 C C . ASP B 1 138 ? -12.188 9.672 0.207 1 93.25 138 ASP B C 1
ATOM 2845 O O . ASP B 1 138 ? -12.898 9.07 -0.601 1 93.25 138 ASP B O 1
ATOM 2849 N N . THR B 1 139 ? -12.648 10.305 1.199 1 92.88 139 THR B N 1
ATOM 2850 C CA . THR B 1 139 ? -14.078 10.289 1.487 1 92.88 139 THR B CA 1
ATOM 2851 C C . THR B 1 139 ? -14.68 11.68 1.33 1 92.88 139 THR B C 1
ATOM 2853 O O . THR B 1 139 ? -15.812 11.93 1.754 1 92.88 139 THR B O 1
ATOM 2856 N N . GLN B 1 140 ? -13.93 12.562 0.813 1 85.62 140 GLN B N 1
ATOM 2857 C CA . GLN B 1 140 ? -14.383 13.945 0.714 1 85.62 140 GLN B CA 1
ATOM 2858 C C . GLN B 1 140 ? -15.438 14.094 -0.379 1 85.62 140 GLN B C 1
ATOM 2860 O O . GLN B 1 140 ? -16.297 14.984 -0.303 1 85.62 140 GLN B O 1
ATOM 2865 N N . LYS B 1 141 ? -15.234 13.234 -1.449 1 79.44 141 LYS B N 1
ATOM 2866 C CA . LYS B 1 141 ? -16.172 13.438 -2.547 1 79.44 141 LYS B CA 1
ATOM 2867 C C . LYS B 1 141 ? -17 12.172 -2.814 1 79.44 141 LYS B C 1
ATOM 2869 O O . LYS B 1 141 ? -16.469 11.188 -3.338 1 79.44 141 LYS B O 1
ATOM 2874 N N . ASP B 1 142 ? -18.219 12.188 -2.467 1 77.88 142 ASP B N 1
ATOM 2875 C CA . ASP B 1 142 ? -19.234 11.266 -2.973 1 77.88 142 ASP B CA 1
ATOM 2876 C C . ASP B 1 142 ? -18.969 9.836 -2.504 1 77.88 142 ASP B C 1
ATOM 2878 O O . ASP B 1 142 ? -19.188 8.883 -3.25 1 77.88 142 ASP B O 1
ATOM 2882 N N . VAL B 1 143 ? -18.219 9.719 -1.451 1 81.12 143 VAL B N 1
ATOM 2883 C CA . VAL B 1 143 ? -18.109 8.375 -0.899 1 81.12 143 VAL B CA 1
ATOM 2884 C C . VAL B 1 143 ? -19.266 8.117 0.064 1 81.12 143 VAL B C 1
ATOM 2886 O O . VAL B 1 143 ? -19.375 8.781 1.095 1 81.12 143 VAL B O 1
ATOM 2889 N N . LYS B 1 144 ? -20.094 7.133 -0.387 1 82.62 144 LYS B N 1
ATOM 2890 C CA . LYS B 1 144 ? -21.312 6.855 0.376 1 82.62 144 LYS B CA 1
ATOM 2891 C C . LYS B 1 144 ? -21.172 5.555 1.163 1 82.62 144 LYS B C 1
ATOM 2893 O O . LYS B 1 144 ? -21.906 5.332 2.135 1 82.62 144 LYS B O 1
ATOM 2898 N N . ASP B 1 145 ? -20.25 4.754 0.701 1 91.62 145 ASP B N 1
ATOM 2899 C CA . ASP B 1 145 ? -20.188 3.461 1.375 1 91.62 145 ASP B CA 1
ATOM 2900 C C . ASP B 1 145 ? -18.766 2.912 1.372 1 91.62 145 ASP B C 1
ATOM 2902 O O . ASP B 1 145 ? -17.953 3.268 0.51 1 91.62 145 ASP B O 1
ATOM 2906 N N . VAL B 1 146 ? -18.484 2.113 2.396 1 95.62 146 VAL B N 1
ATOM 2907 C CA . VAL B 1 146 ? -17.25 1.341 2.504 1 95.62 146 VAL B CA 1
ATOM 2908 C C . VAL B 1 146 ? -17.578 -0.116 2.82 1 95.62 146 VAL B C 1
ATOM 2910 O O . VAL B 1 146 ? -18.391 -0.398 3.715 1 95.62 146 VAL B O 1
ATOM 2913 N N . LYS B 1 147 ? -17.031 -0.977 2.1 1 96.81 147 LYS B N 1
ATOM 2914 C CA . LYS B 1 147 ? -17.234 -2.406 2.314 1 96.81 147 LYS B CA 1
ATOM 2915 C C . LYS B 1 147 ? -15.93 -3.1 2.691 1 96.81 147 LYS B C 1
ATOM 2917 O O . LYS B 1 147 ? -14.898 -2.875 2.057 1 96.81 147 LYS B O 1
ATOM 2922 N N . TRP B 1 148 ? -16.047 -3.859 3.732 1 97.25 148 TRP B N 1
ATOM 2923 C CA . TRP B 1 148 ? -14.953 -4.781 4.055 1 97.25 148 TRP B CA 1
ATOM 2924 C C . TRP B 1 148 ? -15.328 -6.211 3.68 1 97.25 148 TRP B C 1
ATOM 2926 O O . TRP B 1 148 ? -16.422 -6.68 4.008 1 97.25 148 TRP B O 1
ATOM 2936 N N . LYS B 1 149 ? -14.391 -6.84 2.988 1 97 149 LYS B N 1
ATOM 2937 C CA . LYS B 1 149 ? -14.578 -8.234 2.602 1 97 149 LYS B CA 1
ATOM 2938 C C . LYS B 1 149 ? -13.445 -9.109 3.127 1 97 149 LYS B C 1
ATOM 2940 O O . LYS B 1 149 ? -12.289 -8.695 3.148 1 97 149 LYS B O 1
ATOM 2945 N N . LYS B 1 150 ? -13.859 -10.273 3.535 1 95.88 150 LYS B N 1
ATOM 2946 C CA . LYS B 1 150 ? -12.914 -11.336 3.873 1 95.88 150 LYS B CA 1
ATOM 2947 C C . LYS B 1 150 ? -13.07 -12.523 2.928 1 95.88 150 LYS B C 1
ATOM 2949 O O . LYS B 1 150 ? -14.141 -13.125 2.844 1 95.88 150 LYS B O 1
ATOM 2954 N N . ALA B 1 151 ? -11.883 -12.797 2.314 1 90.44 151 ALA B N 1
ATOM 2955 C CA . ALA B 1 151 ? -11.906 -13.891 1.349 1 90.44 151 ALA B CA 1
ATOM 2956 C C . ALA B 1 151 ? -13.062 -13.742 0.369 1 90.44 151 ALA B C 1
ATOM 2958 O O . ALA B 1 151 ? -13.789 -14.703 0.102 1 90.44 151 ALA B O 1
ATOM 2959 N N . GLY B 1 152 ? -13.305 -12.516 -0.002 1 89.94 152 GLY B N 1
ATOM 2960 C CA . GLY B 1 152 ? -14.289 -12.234 -1.035 1 89.94 152 GLY B CA 1
ATOM 2961 C C . GLY B 1 152 ? -15.688 -12.047 -0.488 1 89.94 152 GLY B C 1
ATOM 2962 O O . GLY B 1 152 ? -16.594 -11.664 -1.223 1 89.94 152 GLY B O 1
ATOM 2963 N N . GLN B 1 153 ? -15.883 -12.273 0.752 1 93.94 153 GLN B N 1
ATOM 2964 C CA . GLN B 1 153 ? -17.203 -12.156 1.368 1 93.94 153 GLN B CA 1
ATOM 2965 C C . GLN B 1 153 ? -17.297 -10.898 2.232 1 93.94 153 GLN B C 1
ATOM 2967 O O . GLN B 1 153 ? -16.391 -10.625 3.027 1 93.94 153 GLN B O 1
ATOM 2972 N N . LYS B 1 154 ? -18.406 -10.266 2.123 1 95.38 154 LYS B N 1
ATOM 2973 C CA . LYS B 1 154 ? -18.625 -9.047 2.895 1 95.38 154 LYS B CA 1
ATOM 2974 C C . LYS B 1 154 ? -18.719 -9.344 4.387 1 95.38 154 LYS B C 1
ATOM 2976 O O . LYS B 1 154 ? -19.469 -10.227 4.805 1 95.38 154 LYS B O 1
ATOM 2981 N N . VAL B 1 155 ? -18.031 -8.57 5.117 1 96.25 155 VAL B N 1
ATOM 2982 C CA . VAL B 1 155 ? -18.094 -8.773 6.562 1 96.25 155 VAL B CA 1
ATOM 2983 C C . VAL B 1 155 ? -18.609 -7.508 7.234 1 96.25 155 VAL B C 1
ATOM 2985 O O . VAL B 1 155 ? -19.125 -7.559 8.352 1 96.25 155 VAL B O 1
ATOM 2988 N N . LEU B 1 156 ? -18.422 -6.371 6.59 1 96.31 156 LEU B N 1
ATOM 2989 C CA . LEU B 1 156 ? -18.906 -5.109 7.145 1 96.31 156 LEU B CA 1
ATOM 2990 C C . LEU B 1 156 ? -19.266 -4.129 6.031 1 96.31 156 LEU B C 1
ATOM 2992 O O . LEU B 1 156 ? -18.516 -4.004 5.051 1 96.31 156 LEU B O 1
ATOM 2996 N N . LEU B 1 157 ? -20.359 -3.539 6.16 1 95.25 157 LEU B N 1
ATOM 2997 C CA . LEU B 1 157 ? -20.766 -2.42 5.32 1 95.25 157 LEU B CA 1
ATOM 2998 C C . LEU B 1 157 ? -20.969 -1.158 6.156 1 95.25 157 LEU B C 1
ATOM 3000 O O . LEU B 1 157 ? -21.703 -1.175 7.148 1 95.25 157 LEU B O 1
ATOM 3004 N N . TYR B 1 158 ? -20.281 -0.175 5.75 1 94.62 158 TYR B N 1
ATOM 3005 C CA . TYR B 1 158 ? -20.453 1.119 6.402 1 94.62 158 TYR B CA 1
ATOM 3006 C C . TYR B 1 158 ? -21.172 2.102 5.48 1 94.62 158 TYR B C 1
ATOM 3008 O O . TYR B 1 158 ? -20.812 2.238 4.312 1 94.62 158 TYR B O 1
ATOM 3016 N N . THR B 1 159 ? -22.219 2.756 6.004 1 91.31 159 THR B N 1
ATOM 3017 C CA . THR B 1 159 ? -22.891 3.879 5.363 1 91.31 159 THR B CA 1
ATOM 3018 C C . THR B 1 159 ? -23.172 4.988 6.375 1 91.31 159 THR B C 1
ATOM 3020 O O . THR B 1 159 ? -23.156 4.75 7.582 1 91.31 159 THR B O 1
ATOM 3023 N N . HIS B 1 160 ? -23.375 6.18 5.812 1 86.69 160 HIS B N 1
ATOM 3024 C CA . HIS B 1 160 ? -23.703 7.285 6.703 1 86.69 160 HIS B CA 1
ATOM 3025 C C . HIS B 1 160 ? -25 7.016 7.453 1 86.69 160 HIS B C 1
ATOM 3027 O O . HIS B 1 160 ? -25.109 7.328 8.641 1 86.69 160 HIS B O 1
ATOM 3033 N N . ALA B 1 161 ? -25.844 6.387 6.812 1 85.75 161 ALA B N 1
ATOM 3034 C CA . ALA B 1 161 ? -27.188 6.172 7.363 1 85.75 161 ALA B CA 1
ATOM 3035 C C . ALA B 1 161 ? -27.172 5.078 8.43 1 85.75 161 ALA B C 1
ATOM 3037 O O . ALA B 1 161 ? -27.766 5.234 9.5 1 85.75 161 ALA B O 1
ATOM 3038 N N . ASN B 1 162 ? -26.406 3.977 8.266 1 86.88 162 ASN B N 1
ATOM 3039 C CA . ASN B 1 162 ? -26.531 2.789 9.102 1 86.88 162 ASN B CA 1
ATOM 3040 C C . ASN B 1 162 ? -25.25 2.52 9.875 1 86.88 162 ASN B C 1
ATOM 3042 O O . ASN B 1 162 ? -25.203 1.609 10.711 1 86.88 162 ASN B O 1
ATOM 3046 N N . ARG B 1 163 ? -24.281 3.365 9.602 1 89.62 163 ARG B N 1
ATOM 3047 C CA . ARG B 1 163 ? -22.969 3.15 10.227 1 89.62 163 ARG B CA 1
ATOM 3048 C C . ARG B 1 163 ? -22.438 1.764 9.898 1 89.62 163 ARG B C 1
ATOM 3050 O O . ARG B 1 163 ? -22.328 1.393 8.727 1 89.62 163 ARG B O 1
ATOM 3057 N N . SER B 1 164 ? -21.922 1.007 10.836 1 89.12 164 SER B N 1
ATOM 3058 C CA . SER B 1 164 ? -21.344 -0.304 10.562 1 89.12 164 SER B CA 1
ATOM 3059 C C . SER B 1 164 ? -22.406 -1.404 10.648 1 89.12 164 SER B C 1
ATOM 3061 O O . SER B 1 164 ? -23.031 -1.589 11.695 1 89.12 164 SER B O 1
ATOM 3063 N N . VAL B 1 165 ? -22.594 -2.096 9.562 1 89.88 165 VAL B N 1
ATOM 3064 C CA . VAL B 1 165 ? -23.484 -3.252 9.539 1 89.88 165 VAL B CA 1
ATOM 3065 C C . VAL B 1 165 ? -22.703 -4.496 9.125 1 89.88 165 VAL B C 1
ATOM 3067 O O . VAL B 1 165 ? -22.062 -4.512 8.078 1 89.88 165 VAL B O 1
ATOM 3070 N N . THR B 1 166 ? -22.797 -5.504 9.945 1 91.12 166 THR B N 1
ATOM 3071 C CA . THR B 1 166 ? -22.062 -6.73 9.648 1 91.12 166 THR B CA 1
ATOM 3072 C C . THR B 1 166 ? -23 -7.789 9.07 1 91.12 166 THR B C 1
ATOM 3074 O O . THR B 1 166 ? -24.219 -7.652 9.148 1 91.12 166 THR B O 1
ATOM 3077 N N . THR B 1 167 ? -22.375 -8.734 8.484 1 87.44 167 THR B N 1
ATOM 3078 C CA . THR B 1 167 ? -23.141 -9.789 7.844 1 87.44 167 THR B CA 1
ATOM 3079 C C . THR B 1 167 ? -23.641 -10.797 8.875 1 87.44 167 THR B C 1
ATOM 3081 O O . THR B 1 167 ? -24.688 -11.43 8.68 1 87.44 167 THR B O 1
ATOM 3084 N N . ASP B 1 168 ? -22.812 -10.977 9.883 1 85.88 168 ASP B N 1
ATOM 3085 C CA . ASP B 1 168 ? -23.234 -11.953 10.891 1 85.88 168 ASP B CA 1
ATOM 3086 C C . ASP B 1 168 ? -23.328 -11.312 12.273 1 85.88 168 ASP B C 1
ATOM 3088 O O . ASP B 1 168 ? -22.625 -10.336 12.555 1 85.88 168 ASP B O 1
ATOM 3092 N N . GLU B 1 169 ? -24.172 -11.844 13.109 1 82.31 169 GLU B N 1
ATOM 3093 C CA . GLU B 1 169 ? -24.438 -11.336 14.453 1 82.31 169 GLU B CA 1
ATOM 3094 C C . GLU B 1 169 ? -23.188 -11.398 15.32 1 82.31 169 GLU B C 1
ATOM 3096 O O . GLU B 1 169 ? -22.953 -10.508 16.141 1 82.31 169 GLU B O 1
ATOM 3101 N N . ALA B 1 170 ? -22.406 -12.398 15.031 1 82 170 ALA B N 1
ATOM 3102 C CA . ALA B 1 170 ? -21.234 -12.609 15.859 1 82 170 ALA B CA 1
ATOM 3103 C C . ALA B 1 170 ? -20.219 -11.484 15.68 1 82 170 ALA B C 1
ATOM 3105 O O . ALA B 1 170 ? -19.422 -11.203 16.578 1 82 170 ALA B O 1
ATOM 3106 N N . SER B 1 171 ? -20.328 -10.82 14.586 1 85.88 171 SER B N 1
ATOM 3107 C CA . SER B 1 171 ? -19.359 -9.773 14.266 1 85.88 171 SER B CA 1
ATOM 3108 C C . SER B 1 171 ? -19.906 -8.398 14.633 1 85.88 171 SER B C 1
ATOM 3110 O O . SER B 1 171 ? -19.141 -7.426 14.688 1 85.88 171 SER B O 1
ATOM 3112 N N . GLU B 1 172 ? -21.188 -8.281 14.859 1 83.06 172 GLU B N 1
ATOM 3113 C CA . GLU B 1 172 ? -21.844 -6.984 15.023 1 83.06 172 GLU B CA 1
ATOM 3114 C C . GLU B 1 172 ? -21.234 -6.203 16.188 1 83.06 172 GLU B C 1
ATOM 3116 O O . GLU B 1 172 ? -20.984 -5 16.062 1 83.06 172 GLU B O 1
ATOM 3121 N N . SER B 1 173 ? -20.875 -6.887 17.234 1 88 173 SER B N 1
ATOM 3122 C CA . SER B 1 173 ? -20.359 -6.156 18.391 1 88 173 SER B CA 1
ATOM 3123 C C . SER B 1 173 ? -18.844 -6.055 18.359 1 88 173 SER B C 1
ATOM 3125 O O . SER B 1 173 ? -18.25 -5.34 19.156 1 88 173 SER B O 1
ATOM 3127 N N . ARG B 1 174 ? -18.281 -6.648 17.312 1 95.56 174 ARG B N 1
ATOM 3128 C CA . ARG B 1 174 ? -16.828 -6.734 17.375 1 95.56 174 ARG B CA 1
ATOM 3129 C C . ARG B 1 174 ? -16.188 -5.957 16.234 1 95.56 174 ARG B C 1
ATOM 3131 O O . ARG B 1 174 ? -15.094 -5.402 16.391 1 95.56 174 ARG B O 1
ATOM 3138 N N . PHE B 1 175 ? -16.844 -5.953 15.109 1 96.5 175 PHE B N 1
ATOM 3139 C CA . PHE B 1 175 ? -16.328 -5.273 13.93 1 96.5 175 PHE B CA 1
ATOM 3140 C C . PHE B 1 175 ? -16.922 -3.875 13.805 1 96.5 175 PHE B C 1
ATOM 3142 O O . PHE B 1 175 ? -18.141 -3.723 13.688 1 96.5 175 PHE B O 1
ATOM 3149 N N . LEU B 1 176 ? -16.016 -2.904 13.781 1 95.44 176 LEU B N 1
ATOM 3150 C CA . LEU B 1 176 ? -16.516 -1.537 13.75 1 95.44 176 LEU B CA 1
ATOM 3151 C C . LEU B 1 176 ? -15.609 -0.637 12.922 1 95.44 176 LEU B C 1
ATOM 3153 O O . LEU B 1 176 ? -14.398 -0.874 12.852 1 95.44 176 LEU B O 1
ATOM 3157 N N . MET B 1 177 ? -16.203 0.297 12.328 1 95.44 177 MET B N 1
ATOM 3158 C CA . MET B 1 177 ? -15.484 1.426 11.734 1 95.44 177 MET B CA 1
ATOM 3159 C C . MET B 1 177 ? -15.805 2.719 12.484 1 95.44 177 MET B C 1
ATOM 3161 O O . MET B 1 177 ? -16.906 2.887 13 1 95.44 177 MET B O 1
ATOM 3165 N N . SER B 1 178 ? -14.859 3.572 12.523 1 93.81 178 SER B N 1
ATOM 3166 C CA . SER B 1 178 ? -15.023 4.836 13.234 1 93.81 178 SER B CA 1
ATOM 3167 C C . SER B 1 178 ? -15.711 5.879 12.359 1 93.81 178 SER B C 1
ATOM 3169 O O . SER B 1 178 ? -15.312 6.09 11.211 1 93.81 178 SER B O 1
ATOM 3171 N N . VAL B 1 179 ? -16.672 6.559 12.898 1 91.19 179 VAL B N 1
ATOM 3172 C CA . VAL B 1 179 ? -17.344 7.641 12.188 1 91.19 179 VAL B CA 1
ATOM 3173 C C . VAL B 1 179 ? -16.391 8.805 11.977 1 91.19 179 VAL B C 1
ATOM 3175 O O . VAL B 1 179 ? -16.297 9.352 10.883 1 91.19 179 VAL B O 1
ATOM 3178 N N . GLU B 1 180 ? -15.766 9.117 13.047 1 91.88 180 GLU B N 1
ATOM 3179 C CA . GLU B 1 180 ? -14.789 10.195 12.961 1 91.88 180 GLU B CA 1
ATOM 3180 C C . GLU B 1 180 ? -13.68 9.867 11.969 1 91.88 180 GLU B C 1
ATOM 3182 O O . GLU B 1 180 ? -13.25 10.734 11.203 1 91.88 180 GLU B O 1
ATOM 3187 N N . GLY B 1 181 ? -13.289 8.609 12.008 1 94.12 181 GLY B N 1
ATOM 3188 C CA . GLY B 1 181 ? -12.289 8.164 11.055 1 94.12 181 GLY B CA 1
ATOM 3189 C C . GLY B 1 181 ? -12.727 8.328 9.609 1 94.12 181 GLY B C 1
ATOM 3190 O O . GLY B 1 181 ? -11.953 8.797 8.766 1 94.12 181 GLY B O 1
ATOM 3191 N N . PHE B 1 182 ? -13.961 8.055 9.352 1 93.81 182 PHE B N 1
ATOM 3192 C CA . PHE B 1 182 ? -14.508 8.141 8.008 1 93.81 182 PHE B CA 1
ATOM 3193 C C . PHE B 1 182 ? -14.375 9.562 7.457 1 93.81 182 PHE B C 1
ATOM 3195 O O . PHE B 1 182 ? -13.984 9.75 6.301 1 93.81 182 PHE B O 1
ATOM 3202 N N . LEU B 1 183 ? -14.602 10.484 8.32 1 90.69 183 LEU B N 1
ATOM 3203 C CA . LEU B 1 183 ? -14.547 11.883 7.91 1 90.69 183 LEU B CA 1
ATOM 3204 C C . LEU B 1 183 ? -13.117 12.297 7.574 1 90.69 183 LEU B C 1
ATOM 3206 O O . LEU B 1 183 ? -12.906 13.211 6.777 1 90.69 183 LEU B O 1
ATOM 3210 N N . ASP B 1 184 ? -12.172 11.531 8.133 1 94.06 184 ASP B N 1
ATOM 3211 C CA . ASP B 1 184 ? -10.758 11.844 7.957 1 94.06 184 ASP B CA 1
ATOM 3212 C C . ASP B 1 184 ? -10.133 10.961 6.879 1 94.06 184 ASP B C 1
ATOM 3214 O O . ASP B 1 184 ? -8.93 11.062 6.609 1 94.06 184 ASP B O 1
ATOM 3218 N N . GLY B 1 185 ? -10.867 10.102 6.285 1 96 185 GLY B N 1
ATOM 3219 C CA . GLY B 1 185 ? -10.359 9.18 5.285 1 96 185 GLY B CA 1
ATOM 3220 C C . GLY B 1 185 ? -9.742 7.93 5.887 1 96 185 GLY B C 1
ATOM 3221 O O . GLY B 1 185 ? -8.992 7.219 5.215 1 96 185 GLY B O 1
ATOM 3222 N N . ASP B 1 186 ? -9.992 7.809 7.184 1 96.88 186 ASP B N 1
ATOM 3223 C CA . ASP B 1 186 ? -9.586 6.586 7.875 1 96.88 186 ASP B CA 1
ATOM 3224 C C . ASP B 1 186 ? -10.719 5.566 7.902 1 96.88 186 ASP B C 1
ATOM 3226 O O . ASP B 1 186 ? -11.68 5.723 8.656 1 96.88 186 ASP B O 1
ATOM 3230 N N . LEU B 1 187 ? -10.508 4.496 7.129 1 97.31 187 LEU B N 1
ATOM 3231 C CA . LEU B 1 187 ? -11.555 3.494 6.922 1 97.31 187 LEU B CA 1
ATOM 3232 C C . LEU B 1 187 ? -11.164 2.168 7.57 1 97.31 187 LEU B C 1
ATOM 3234 O O . LEU B 1 187 ? -11.648 1.11 7.16 1 97.31 187 LEU B O 1
ATOM 3238 N N . SER B 1 188 ? -10.367 2.24 8.547 1 97.88 188 SER B N 1
ATOM 3239 C CA . SER B 1 188 ? -9.797 1.046 9.164 1 97.88 188 SER B CA 1
ATOM 3240 C C . SER B 1 188 ? -10.875 0.224 9.867 1 97.88 188 SER B C 1
ATOM 3242 O O . SER B 1 188 ? -11.836 0.779 10.398 1 97.88 188 SER B O 1
ATOM 3244 N N . LEU B 1 189 ? -10.703 -1.057 9.836 1 98 189 LEU B N 1
ATOM 3245 C CA . LEU B 1 189 ? -11.586 -1.989 10.523 1 98 189 LEU B CA 1
ATOM 3246 C C . LEU B 1 189 ? -11.055 -2.318 11.914 1 98 189 LEU B C 1
ATOM 3248 O O . LEU B 1 189 ? -9.922 -2.781 12.055 1 98 189 LEU B O 1
ATOM 3252 N N . HIS B 1 190 ? -11.859 -2.016 12.898 1 97.62 190 HIS B N 1
ATOM 3253 C CA . HIS B 1 190 ? -11.516 -2.369 14.266 1 97.62 190 HIS B CA 1
ATOM 3254 C C . HIS B 1 190 ? -12.18 -3.674 14.688 1 97.62 190 HIS B C 1
ATOM 3256 O O . HIS B 1 190 ? -13.406 -3.795 14.633 1 97.62 190 HIS B O 1
ATOM 3262 N N . ILE B 1 191 ? -11.367 -4.633 15.07 1 97.69 191 ILE B N 1
ATOM 3263 C CA . ILE B 1 191 ? -11.883 -5.922 15.523 1 97.69 191 ILE B CA 1
ATOM 3264 C C . ILE B 1 191 ? -11.562 -6.117 17 1 97.69 191 ILE B C 1
ATOM 3266 O O . ILE B 1 191 ? -10.391 -6.176 17.391 1 97.69 191 ILE B O 1
ATOM 3270 N N . SER B 1 192 ? -12.617 -6.211 17.766 1 97 192 SER B N 1
ATOM 3271 C CA . SER B 1 192 ? -12.43 -6.445 19.188 1 97 192 SER B CA 1
ATOM 3272 C C . SER B 1 192 ? -12.266 -7.93 19.5 1 97 192 SER B C 1
ATOM 3274 O O . SER B 1 192 ? -12.977 -8.766 18.938 1 97 192 SER B O 1
ATOM 3276 N N . SER B 1 193 ? -11.328 -8.281 20.375 1 95.94 193 SER B N 1
ATOM 3277 C CA . SER B 1 193 ? -11.117 -9.648 20.828 1 95.94 193 SER B CA 1
ATOM 3278 C C . SER B 1 193 ? -11.078 -10.617 19.641 1 95.94 193 SER B C 1
ATOM 3280 O O . SER B 1 193 ? -11.961 -11.461 19.5 1 95.94 193 SER B O 1
ATOM 3282 N N . VAL B 1 194 ? -10.039 -10.523 18.938 1 96.62 194 VAL B N 1
ATOM 3283 C CA . VAL B 1 194 ? -9.938 -11.258 17.688 1 96.62 194 VAL B CA 1
ATOM 3284 C C . VAL B 1 194 ? -9.992 -12.758 17.953 1 96.62 194 VAL B C 1
ATOM 3286 O O . VAL B 1 194 ? -9.414 -13.242 18.938 1 96.62 194 VAL B O 1
ATOM 3289 N N . HIS B 1 195 ? -10.688 -13.492 17.078 1 96.25 195 HIS B N 1
ATOM 3290 C CA . HIS B 1 195 ? -10.758 -14.945 17.078 1 96.25 195 HIS B CA 1
ATOM 3291 C C . HIS B 1 195 ? -9.805 -15.547 16.047 1 96.25 195 HIS B C 1
ATOM 3293 O O . HIS B 1 195 ? -9.406 -14.875 15.094 1 96.25 195 HIS B O 1
ATOM 3299 N N . LEU B 1 196 ? -9.406 -16.812 16.281 1 96.75 196 LEU B N 1
ATOM 3300 C CA . LEU B 1 196 ? -8.602 -17.516 15.297 1 96.75 196 LEU B CA 1
ATOM 3301 C C . LEU B 1 196 ? -9.273 -17.5 13.93 1 96.75 196 LEU B C 1
ATOM 3303 O O . LEU B 1 196 ? -8.594 -17.391 12.898 1 96.75 196 LEU B O 1
ATOM 3307 N N . SER B 1 197 ? -10.602 -17.531 13.961 1 95.06 197 SER B N 1
ATOM 3308 C CA . SER B 1 197 ? -11.367 -17.594 12.719 1 95.06 197 SER B CA 1
ATOM 3309 C C . SER B 1 197 ? -11.336 -16.266 11.984 1 95.06 197 SER B C 1
ATOM 3311 O O . SER B 1 197 ? -11.719 -16.172 10.82 1 95.06 197 SER B O 1
ATOM 3313 N N . ASP B 1 198 ? -10.906 -15.211 12.664 1 96.69 198 ASP B N 1
ATOM 3314 C CA . ASP B 1 198 ? -10.844 -13.898 12.039 1 96.69 198 ASP B CA 1
ATOM 3315 C C . ASP B 1 198 ? -9.648 -13.797 11.094 1 96.69 198 ASP B C 1
ATOM 3317 O O . ASP B 1 198 ? -9.586 -12.883 10.266 1 96.69 198 ASP B O 1
ATOM 3321 N N . ALA B 1 199 ? -8.703 -14.727 11.203 1 97.31 199 ALA B N 1
ATOM 3322 C CA . ALA B 1 199 ? -7.523 -14.719 10.336 1 97.31 199 ALA B CA 1
ATOM 3323 C C . ALA B 1 199 ? -7.926 -14.82 8.867 1 97.31 199 ALA B C 1
ATOM 3325 O O . ALA B 1 199 ? -8.906 -15.492 8.531 1 97.31 199 ALA B O 1
ATOM 3326 N N . GLY B 1 200 ? -7.172 -14.078 8.07 1 96.31 200 GLY B N 1
ATOM 3327 C CA . GLY B 1 200 ? -7.438 -14.156 6.645 1 96.31 200 GLY B CA 1
ATOM 3328 C C . GLY B 1 200 ? -7.102 -12.875 5.906 1 96.31 200 GLY B C 1
ATOM 3329 O O . GLY B 1 200 ? -6.504 -11.961 6.477 1 96.31 200 GLY B O 1
ATOM 3330 N N . LEU B 1 201 ? -7.473 -12.906 4.637 1 96.31 201 LEU B N 1
ATOM 3331 C CA . LEU B 1 201 ? -7.203 -11.773 3.762 1 96.31 201 LEU B CA 1
ATOM 3332 C C . LEU B 1 201 ? -8.406 -10.836 3.701 1 96.31 201 LEU B C 1
ATOM 3334 O O . LEU B 1 201 ? -9.508 -11.258 3.336 1 96.31 201 LEU B O 1
ATOM 3338 N N . TYR B 1 202 ? -8.172 -9.594 4.086 1 97.5 202 TYR B N 1
ATOM 3339 C CA . TYR B 1 202 ? -9.227 -8.578 4.102 1 97.5 202 TYR B CA 1
ATOM 3340 C C . TYR B 1 202 ? -8.969 -7.52 3.031 1 97.5 202 TYR B C 1
ATOM 3342 O O . TYR B 1 202 ? -7.824 -7.156 2.768 1 97.5 202 TYR B O 1
ATOM 3350 N N . ARG B 1 203 ? -10.055 -7.047 2.486 1 96.69 203 ARG B N 1
ATOM 3351 C CA . ARG B 1 203 ? -10 -5.93 1.549 1 96.69 203 ARG B CA 1
ATOM 3352 C C . ARG B 1 203 ? -11.039 -4.871 1.887 1 96.69 203 ARG B C 1
ATOM 3354 O O . ARG B 1 203 ? -12.164 -5.199 2.271 1 96.69 203 ARG B O 1
ATOM 3361 N N . CYS B 1 204 ? -10.625 -3.705 1.75 1 96.94 204 CYS B N 1
ATOM 3362 C CA . CYS B 1 204 ? -11.523 -2.566 1.931 1 96.94 204 CYS B CA 1
ATOM 3363 C C . CYS B 1 204 ? -11.844 -1.911 0.593 1 96.94 204 CYS B C 1
ATOM 3365 O O . CYS B 1 204 ? -10.945 -1.569 -0.171 1 96.94 204 CYS B O 1
ATOM 3367 N N . LEU B 1 205 ? -13.086 -1.794 0.285 1 96.06 205 LEU B N 1
ATOM 3368 C CA . LEU B 1 205 ? -13.555 -1.271 -0.995 1 96.06 205 LEU B CA 1
ATOM 3369 C C . LEU B 1 205 ? -14.469 -0.071 -0.791 1 96.06 205 LEU B C 1
ATOM 3371 O O . LEU B 1 205 ? -15.297 -0.065 0.124 1 96.06 205 LEU B O 1
ATOM 3375 N N . ILE B 1 206 ? -14.211 0.896 -1.638 1 94.62 206 ILE B N 1
ATOM 3376 C CA . ILE B 1 206 ? -14.977 2.127 -1.486 1 94.62 206 ILE B CA 1
ATOM 3377 C C . ILE B 1 206 ? -15.781 2.393 -2.756 1 94.62 206 ILE B C 1
ATOM 3379 O O . ILE B 1 206 ? -15.516 1.794 -3.803 1 94.62 206 ILE B O 1
ATOM 3383 N N . ARG B 1 207 ? -16.844 3.191 -2.713 1 91.62 207 ARG B N 1
ATOM 3384 C CA . ARG B 1 207 ? -17.688 3.584 -3.834 1 91.62 207 ARG B CA 1
ATOM 3385 C C . ARG B 1 207 ? -18.281 2.361 -4.527 1 91.62 207 ARG B C 1
ATOM 3387 O O . ARG B 1 207 ? -18.078 2.15 -5.723 1 91.62 207 ARG B O 1
ATOM 3394 N N . ASP B 1 208 ? -18.984 1.608 -3.814 1 90.19 208 ASP B N 1
ATOM 3395 C CA . ASP B 1 208 ? -19.641 0.396 -4.305 1 90.19 208 ASP B CA 1
ATOM 3396 C C . ASP B 1 208 ? -18.625 -0.54 -4.965 1 90.19 208 ASP B C 1
ATOM 3398 O O . ASP B 1 208 ? -18.828 -0.991 -6.09 1 90.19 208 ASP B O 1
ATOM 3402 N N . GLU B 1 209 ? -17.422 -0.651 -4.398 1 89.25 209 GLU B N 1
ATOM 3403 C CA . GLU B 1 209 ? -16.375 -1.614 -4.715 1 89.25 209 GLU B CA 1
ATOM 3404 C C . GLU B 1 209 ? -15.625 -1.216 -5.984 1 89.25 209 GLU B C 1
ATOM 3406 O O . GLU B 1 209 ? -14.906 -2.029 -6.566 1 89.25 209 GLU B O 1
ATOM 3411 N N . SER B 1 210 ? -15.758 0.041 -6.375 1 91.38 210 SER B N 1
ATOM 3412 C CA . SER B 1 210 ? -15.109 0.474 -7.605 1 91.38 210 SER B CA 1
ATOM 3413 C C . SER B 1 210 ? -13.68 0.94 -7.34 1 91.38 210 SER B C 1
ATOM 3415 O O . SER B 1 210 ? -12.891 1.092 -8.273 1 91.38 210 SER B O 1
ATOM 3417 N N . GLN B 1 211 ? -13.43 1.141 -6.062 1 93.62 211 GLN B N 1
ATOM 3418 C CA . GLN B 1 211 ? -12.102 1.638 -5.703 1 93.62 211 GLN B CA 1
ATOM 3419 C C . GLN B 1 211 ? -11.555 0.899 -4.484 1 93.62 211 GLN B C 1
ATOM 3421 O O . GLN B 1 211 ? -12.281 0.634 -3.529 1 93.62 211 GLN B O 1
ATOM 3426 N N . ASP B 1 212 ? -10.297 0.58 -4.633 1 93.62 212 ASP B N 1
ATOM 3427 C CA . ASP B 1 212 ? -9.609 -0.025 -3.496 1 93.62 212 ASP B CA 1
ATOM 3428 C C . ASP B 1 212 ? -9.211 1.033 -2.471 1 93.62 212 ASP B C 1
ATOM 3430 O O . ASP B 1 212 ? -8.906 2.172 -2.832 1 93.62 212 ASP B O 1
ATOM 3434 N N . GLY B 1 213 ? -9.219 0.677 -1.208 1 94.94 213 GLY B N 1
ATOM 3435 C CA . GLY B 1 213 ? -8.555 1.486 -0.198 1 94.94 213 GLY B CA 1
ATOM 3436 C C . GLY B 1 213 ? -7.051 1.315 -0.192 1 94.94 213 GLY B C 1
ATOM 3437 O O . GLY B 1 213 ? -6.496 0.622 -1.047 1 94.94 213 GLY B O 1
ATOM 3438 N N . GLU B 1 214 ? -6.398 2.059 0.741 1 94.75 214 GLU B N 1
ATOM 3439 C CA . GLU B 1 214 ? -4.953 1.968 0.935 1 94.75 214 GLU B CA 1
ATOM 3440 C C . GLU B 1 214 ? -4.613 1.543 2.361 1 94.75 214 GLU B C 1
ATOM 3442 O O . GLU B 1 214 ? -4.996 2.215 3.322 1 94.75 214 GLU B O 1
ATOM 3447 N N . PRO B 1 215 ? -4.02 0.484 2.516 1 95.12 215 PRO B N 1
ATOM 3448 C CA . PRO B 1 215 ? -3.545 -0.479 1.518 1 95.12 215 PRO B CA 1
ATOM 3449 C C . PRO B 1 215 ? -4.684 -1.27 0.875 1 95.12 215 PRO B C 1
ATOM 3451 O O . PRO B 1 215 ? -5.793 -1.304 1.408 1 95.12 215 PRO B O 1
ATOM 3454 N N . ARG B 1 216 ? -4.34 -1.92 -0.246 1 92.19 216 ARG B N 1
ATOM 3455 C CA . ARG B 1 216 ? -5.336 -2.639 -1.032 1 92.19 216 ARG B CA 1
ATOM 3456 C C . ARG B 1 216 ? -5.82 -3.885 -0.297 1 92.19 216 ARG B C 1
ATOM 3458 O O . ARG B 1 216 ? -6.965 -4.305 -0.468 1 92.19 216 ARG B O 1
ATOM 3465 N N . ALA B 1 217 ? -4.977 -4.449 0.428 1 95.44 217 ALA B N 1
ATOM 3466 C CA . ALA B 1 217 ? -5.297 -5.68 1.142 1 95.44 217 ALA B CA 1
ATOM 3467 C C . ALA B 1 217 ? -4.527 -5.77 2.457 1 95.44 217 ALA B C 1
ATOM 3469 O O . ALA B 1 217 ? -3.426 -5.23 2.574 1 95.44 217 ALA B O 1
ATOM 3470 N N . VAL B 1 218 ? -5.207 -6.387 3.383 1 97.12 218 VAL B N 1
ATOM 3471 C CA . VAL B 1 218 ? -4.594 -6.621 4.688 1 97.12 218 VAL B CA 1
ATOM 3472 C C . VAL B 1 218 ? -4.699 -8.102 5.051 1 97.12 218 VAL B C 1
ATOM 3474 O O . VAL B 1 218 ? -5.785 -8.68 5.012 1 97.12 218 VAL B O 1
ATOM 3477 N N . LEU B 1 219 ? -3.584 -8.734 5.305 1 96.56 219 LEU B N 1
ATOM 3478 C CA . LEU B 1 219 ? -3.562 -10.109 5.785 1 96.56 219 LEU B CA 1
ATOM 3479 C C . LEU B 1 219 ? -3.482 -10.156 7.305 1 96.56 219 LEU B C 1
ATOM 3481 O O . LEU B 1 219 ? -2.463 -9.773 7.887 1 96.56 219 LEU B O 1
ATOM 3485 N N . LEU B 1 220 ? -4.559 -10.633 7.93 1 97.56 220 LEU B N 1
ATOM 3486 C CA . LEU B 1 220 ? -4.59 -10.781 9.383 1 97.56 220 LEU B CA 1
ATOM 3487 C C . LEU B 1 220 ? -4.141 -12.18 9.797 1 97.56 220 LEU B C 1
ATOM 3489 O O . LEU B 1 220 ? -4.75 -13.172 9.398 1 97.56 220 LEU B O 1
ATOM 3493 N N . LYS B 1 221 ? -3.059 -12.203 10.531 1 96.19 221 LYS B N 1
ATOM 3494 C CA . LYS B 1 221 ? -2.58 -13.445 11.133 1 96.19 221 LYS B CA 1
ATOM 3495 C C . LYS B 1 221 ? -2.879 -13.477 12.625 1 96.19 221 LYS B C 1
ATOM 3497 O O . LYS B 1 221 ? -2.465 -12.586 13.367 1 96.19 221 LYS B O 1
ATOM 3502 N N . VAL B 1 222 ? -3.58 -14.531 13.039 1 97.25 222 VAL B N 1
ATOM 3503 C CA . VAL B 1 222 ? -3.941 -14.648 14.445 1 97.25 222 VAL B CA 1
ATOM 3504 C C . VAL B 1 222 ? -3.293 -15.891 15.055 1 97.25 222 VAL B C 1
ATOM 3506 O O . VAL B 1 222 ? -3.424 -16.984 14.508 1 97.25 222 VAL B O 1
ATOM 3509 N N . GLU B 1 223 ? -2.545 -15.656 16.125 1 95.06 223 GLU B N 1
ATOM 3510 C CA . GLU B 1 223 ? -1.901 -16.766 16.812 1 95.06 223 GLU B CA 1
ATOM 3511 C C . GLU B 1 223 ? -2.576 -17.062 18.141 1 95.06 223 GLU B C 1
ATOM 3513 O O . GLU B 1 223 ? -3.008 -16.141 18.844 1 95.06 223 GLU B O 1
ATOM 3518 N N . GLY B 1 224 ? -2.662 -18.266 18.484 1 91.5 224 GLY B N 1
ATOM 3519 C CA . GLY B 1 224 ? -3.238 -18.656 19.766 1 91.5 224 GLY B CA 1
ATOM 3520 C C . GLY B 1 224 ? -2.344 -18.328 20.953 1 91.5 224 GLY B C 1
ATOM 3521 O O . GLY B 1 224 ? -1.142 -18.109 20.781 1 91.5 224 GLY B O 1
ATOM 3522 N N . LYS B 1 225 ? -2.932 -17.891 22.172 1 75.56 225 LYS B N 1
ATOM 3523 C CA . LYS B 1 225 ? -2.154 -17.625 23.375 1 75.56 225 LYS B CA 1
ATOM 3524 C C . LYS B 1 225 ? -1.563 -18.922 23.938 1 75.56 225 LYS B C 1
ATOM 3526 O O . LYS B 1 225 ? -2.23 -19.953 23.953 1 75.56 225 LYS B O 1
ATOM 3531 N N . TYR B 1 226 ? -0.351 -19.219 23.656 1 62.56 226 TYR B N 1
ATOM 3532 C CA . TYR B 1 226 ? 0.196 -20.375 24.359 1 62.56 226 TYR B CA 1
ATOM 3533 C C . TYR B 1 226 ? 0.14 -20.156 25.875 1 62.56 226 TYR B C 1
ATOM 3535 O O . TYR B 1 226 ? 0.726 -19.219 26.391 1 62.56 226 TYR B O 1
ATOM 3543 N N . ILE B 1 227 ? -0.919 -20.438 26.5 1 57.25 227 ILE B N 1
ATOM 3544 C CA . ILE B 1 227 ? -0.835 -20.469 27.953 1 57.25 227 ILE B CA 1
ATOM 3545 C C . ILE B 1 227 ? 0.082 -21.609 28.391 1 57.25 227 ILE B C 1
ATOM 3547 O O . ILE B 1 227 ? -0.215 -22.781 28.156 1 57.25 227 ILE B O 1
ATOM 3551 N N . PRO B 1 228 ? 1.291 -21.312 28.641 1 55.5 228 PRO B N 1
ATOM 3552 C CA . PRO B 1 228 ? 2.045 -22.406 29.266 1 55.5 228 PRO B CA 1
ATOM 3553 C C . PRO B 1 228 ? 1.301 -23.047 30.438 1 55.5 228 PRO B C 1
ATOM 3555 O O . PRO B 1 228 ? 0.61 -22.344 31.188 1 55.5 228 PRO B O 1
ATOM 3558 N N . TYR B 1 229 ? 0.744 -24.188 30.266 1 49.03 229 TYR B N 1
ATOM 3559 C CA . TYR B 1 229 ? 0.248 -24.938 31.422 1 49.03 229 TYR B CA 1
ATOM 3560 C C . TYR B 1 229 ? 1.242 -24.891 32.562 1 49.03 229 TYR B C 1
ATOM 3562 O O . TYR B 1 229 ? 2.412 -25.234 32.406 1 49.03 229 TYR B O 1
ATOM 3570 N N . SER B 1 230 ? 1.233 -23.844 33.312 1 47.22 230 SER B N 1
ATOM 3571 C CA . SER B 1 230 ? 1.919 -24.094 34.562 1 47.22 230 SER B CA 1
ATOM 3572 C C . SER B 1 230 ? 1.522 -25.438 35.156 1 47.22 230 SER B C 1
ATOM 3574 O O . SER B 1 230 ? 0.335 -25.734 35.312 1 47.22 230 SER B O 1
ATOM 3576 N N . ASN B 1 231 ? 2.221 -26.547 34.875 1 44.12 231 ASN B N 1
ATOM 3577 C CA . ASN B 1 231 ? 2.129 -27.688 35.781 1 44.12 231 ASN B CA 1
ATOM 3578 C C . ASN B 1 231 ? 2.139 -27.234 37.219 1 44.12 231 ASN B C 1
ATOM 3580 O O . ASN B 1 231 ? 3.133 -26.688 37.719 1 44.12 231 ASN B O 1
ATOM 3584 N N . GLY B 1 232 ? 1.122 -26.609 37.719 1 38.75 232 GLY B N 1
ATOM 3585 C CA . GLY B 1 232 ? 1 -26.719 39.188 1 38.75 232 GLY B CA 1
ATOM 3586 C C . GLY B 1 232 ? 1.217 -28.125 39.688 1 38.75 232 GLY B C 1
ATOM 3587 O O . GLY B 1 232 ? 0.4 -29.016 39.438 1 38.75 232 GLY B O 1
ATOM 3588 N N . THR B 1 233 ? 2.439 -28.703 39.531 1 31.03 233 THR B N 1
ATOM 3589 C CA . THR B 1 233 ? 2.668 -29.531 40.719 1 31.03 233 THR B CA 1
ATOM 3590 C C . THR B 1 233 ? 2.857 -28.656 41.969 1 31.03 233 THR B C 1
ATOM 3592 O O . THR B 1 233 ? 3.359 -27.547 41.875 1 31.03 233 THR B O 1
#

Nearest PDB structures (foldseek):
  6sru-assembly5_E  TM=8.281E-01  e=4.465E-08  Mus musculus
  6sru-assembly4_D  TM=8.268E-01  e=6.879E-08  Mus musculus
  4jjh-assembly3_B  TM=7.445E-01  e=3.364E-06  Homo sapiens
  2dru-assembly1_A  TM=5.054E-01  e=1.181E-07  Rattus norvegicus
  5yxu-assembly1_F-2  TM=4.725E-01  e=4.175E-06  Homo sapiens

Organism: Pangasianodon hypophthalmus (NCBI:txid310915)

Radius of gyration: 30.85 Å; Cα contacts (8 Å, |Δi|>4): 1051; chains: 2; bounding box: 70×107×119 Å